Protein AF-W2ULW0-F1 (afdb_monomer_lite)

pLDDT: mean 84.77, std 11.98, range [34.44, 98.69]

Sequence (396 aa):
MSLPADTCATVLEEYIFEQICKGLEQIAINEKDSIYAYSLYCYDAFADPLRANLTLGYNTIEHYRSEMDAAYNDKEPETFFDFINTPHDDMEAKWNYAFWLQNDIVTIGTADDKKGKELITNWIKEQGFYYTEEESWKNFEACMEKARAVTKQFLKILVKVVQRLHQKFNLKVPILIHQLESFEGITEYNIEANGKSLVKEYLDTYGEYEQELYAHMLYSFLDIIDGIQESIVDSIYAYSLLIKHENNDPRRPTLTIGYNTNSNYLNQIKNTRNCQEAKWNHTYWLHDNIGEIGSVNDVRGRDLIEKWSRYEALFYTYEEYNQGSMECLEKGKKITDNFIKTVKNAIEGMLSIHQLNNPMIMYTDQNQVTLINDSLEAEGEQMVLEFREWVSKRNQ

Radius of gyration: 27.6 Å; chains: 1; bounding box: 70×46×85 Å

Secondary structure (DSSP, 8-state):
-PPPPPPHHHHHHHHHHHHHHHHHHHS-HHHHTTEEEEEEEEEEGGG-GGGEEEEEEEEEHHHHHHHHHHHTSS---SSHHHHHTS-SSHHHHHH-GGGS----SEEESSSS-HHHHHHHHHHHHHTT----HHHHHH-HHHHHHHHHHHHHHHHHHHHHHHHHHHHHH--SS-EEEE-SS--TTHHHHHHHHH-HHHHHHHHHHTTTHHHHHHHHHHHHHHHHHHTS-HHHHTTEEEEEEEEEEGGG-TT-EEEEEEEEEHHHHHHHGGGSSSHHHHHH-GGGS-----EEESSTT-HHHHHHHHHHHHHTT----HHHHHTT-HHHHHHHHHHHHHHHHHHHHHHHHHHHHS---S-EEEEETT--EEES-TT--HHHHHHHHHHHHHHHHH--

Structure (mmCIF, N/CA/C/O backbone):
data_AF-W2ULW0-F1
#
_entry.id   AF-W2ULW0-F1
#
loop_
_atom_site.group_PDB
_atom_site.id
_atom_site.type_symbol
_atom_site.label_atom_id
_atom_site.label_alt_id
_atom_site.label_comp_id
_atom_site.label_asym_id
_atom_site.label_entity_id
_atom_site.label_seq_id
_atom_site.pdbx_PDB_ins_code
_atom_site.Cartn_x
_atom_site.Cartn_y
_atom_site.Cartn_z
_atom_site.occupancy
_atom_site.B_iso_or_equiv
_atom_site.auth_seq_id
_atom_site.auth_comp_id
_atom_site.auth_asym_id
_atom_site.auth_atom_id
_atom_site.pdbx_PDB_model_num
ATOM 1 N N . MET A 1 1 ? 3.869 -9.730 45.153 1.00 40.22 1 MET A N 1
ATOM 2 C CA . MET A 1 1 ? 4.113 -9.023 43.881 1.00 40.22 1 MET A CA 1
ATOM 3 C C . MET A 1 1 ? 2.882 -8.181 43.616 1.00 40.22 1 MET A C 1
ATOM 5 O O . MET A 1 1 ? 1.827 -8.772 43.433 1.00 40.22 1 MET A O 1
ATOM 9 N N . SER A 1 2 ? 2.961 -6.851 43.727 1.00 34.44 2 SER A N 1
ATOM 10 C CA . SER A 1 2 ? 1.860 -6.015 43.241 1.00 34.44 2 SER A CA 1
ATOM 11 C C . SER A 1 2 ? 1.863 -6.098 41.719 1.00 34.44 2 SER A C 1
ATOM 13 O O . SER A 1 2 ? 2.935 -6.087 41.111 1.00 34.44 2 SER A O 1
ATOM 15 N N . LEU A 1 3 ? 0.685 -6.226 41.116 1.00 39.56 3 LEU A N 1
ATOM 16 C CA . LEU A 1 3 ? 0.536 -6.022 39.680 1.00 39.56 3 LEU A CA 1
ATOM 17 C C . LEU A 1 3 ? 1.076 -4.615 39.344 1.00 39.56 3 LEU A C 1
ATOM 19 O O . LEU A 1 3 ? 0.915 -3.708 40.172 1.00 39.56 3 LEU A O 1
ATOM 23 N N . PRO A 1 4 ? 1.787 -4.425 38.219 1.00 51.28 4 PRO A N 1
ATOM 24 C CA . PRO A 1 4 ? 2.151 -3.084 37.775 1.00 51.28 4 PRO A CA 1
ATOM 25 C C . PRO A 1 4 ? 0.873 -2.247 37.623 1.00 51.28 4 PRO A C 1
ATOM 27 O O . PRO A 1 4 ? -0.163 -2.778 37.234 1.00 51.28 4 PRO A O 1
ATOM 30 N N . ALA A 1 5 ? 0.933 -0.969 38.000 1.00 64.31 5 ALA A N 1
ATOM 31 C CA . ALA A 1 5 ? -0.205 -0.065 37.869 1.00 64.31 5 ALA A CA 1
ATOM 32 C C . ALA A 1 5 ? -0.626 0.050 36.395 1.00 64.31 5 ALA A C 1
ATOM 34 O O . ALA A 1 5 ? 0.242 0.134 35.523 1.00 64.31 5 ALA A O 1
ATOM 35 N N . ASP A 1 6 ? -1.935 0.058 36.132 1.00 76.19 6 ASP A N 1
ATOM 36 C CA . ASP A 1 6 ? -2.473 0.259 34.785 1.00 76.19 6 ASP A CA 1
ATOM 37 C C . ASP A 1 6 ? -2.013 1.623 34.238 1.00 76.19 6 ASP A C 1
ATOM 39 O O . ASP A 1 6 ? -2.114 2.640 34.928 1.00 76.19 6 ASP A O 1
ATOM 43 N N . THR A 1 7 ? -1.492 1.652 33.009 1.00 89.88 7 THR A N 1
ATOM 44 C CA . THR A 1 7 ? -1.130 2.898 32.313 1.00 89.88 7 THR A CA 1
ATOM 45 C C . THR A 1 7 ? -2.359 3.472 31.612 1.00 89.88 7 THR A C 1
ATOM 47 O O . THR A 1 7 ? -3.300 2.732 31.309 1.00 89.88 7 THR A O 1
ATOM 50 N N . CYS A 1 8 ? -2.379 4.768 31.272 1.00 93.06 8 CYS A N 1
ATOM 51 C CA . CYS A 1 8 ? -3.512 5.310 30.507 1.00 93.06 8 CYS A CA 1
ATOM 52 C C . CYS A 1 8 ? -3.723 4.565 29.176 1.00 93.06 8 CYS A C 1
ATOM 54 O O . CYS A 1 8 ? -4.859 4.426 28.729 1.00 93.06 8 CYS A O 1
ATOM 56 N N . ALA A 1 9 ? -2.652 4.037 28.568 1.00 93.38 9 ALA A N 1
ATOM 57 C CA . ALA A 1 9 ? -2.742 3.237 27.349 1.00 93.38 9 ALA A CA 1
ATOM 58 C C . ALA A 1 9 ? -3.489 1.909 27.562 1.00 93.38 9 ALA A C 1
ATOM 60 O O . ALA A 1 9 ? -4.336 1.564 26.743 1.00 93.38 9 ALA A O 1
ATOM 61 N N . THR A 1 10 ? -3.218 1.174 28.651 1.00 94.88 10 THR A N 1
ATOM 62 C CA . THR A 1 10 ? -3.914 -0.098 28.924 1.00 94.88 10 THR A CA 1
ATOM 63 C C . THR A 1 10 ? -5.372 0.130 29.306 1.00 94.88 10 THR A C 1
ATOM 65 O O . THR A 1 10 ? -6.236 -0.631 28.881 1.00 94.88 10 THR A O 1
ATOM 68 N N . VAL A 1 11 ? -5.672 1.207 30.041 1.00 97.31 11 VAL A N 1
ATOM 69 C CA . VAL A 1 11 ? -7.057 1.582 30.372 1.00 97.31 11 VAL A CA 1
ATOM 70 C C . VAL A 1 11 ? -7.842 1.980 29.118 1.00 97.31 11 VAL A C 1
ATOM 72 O O . VAL A 1 11 ? -9.002 1.595 28.973 1.00 97.31 11 VAL A O 1
ATOM 75 N N . LEU A 1 12 ? -7.223 2.734 28.203 1.00 97.75 12 LEU A N 1
ATOM 76 C CA . LEU A 1 12 ? -7.835 3.103 26.927 1.00 97.75 12 LEU A CA 1
ATOM 77 C C . LEU A 1 12 ? -8.066 1.874 26.036 1.00 97.75 12 LEU A C 1
ATOM 79 O O . LEU A 1 12 ? -9.167 1.711 25.515 1.00 97.75 12 LEU A O 1
ATOM 83 N N . GLU A 1 13 ? -7.066 0.999 25.899 1.00 98.12 13 GLU A N 1
ATOM 84 C CA . GLU A 1 13 ? -7.185 -0.263 25.157 1.00 98.12 13 GLU A CA 1
ATOM 85 C C . GLU A 1 13 ? -8.350 -1.113 25.686 1.00 98.12 13 GLU A C 1
ATOM 87 O O . GLU A 1 13 ? -9.187 -1.563 24.903 1.00 98.12 13 GLU A O 1
ATOM 92 N N . GLU A 1 14 ? -8.440 -1.290 27.010 1.00 98.31 14 GLU A N 1
ATOM 93 C CA . GLU A 1 14 ? -9.507 -2.072 27.639 1.00 98.31 14 GLU A CA 1
ATOM 94 C C . GLU A 1 14 ? -10.881 -1.451 27.396 1.00 98.31 14 GLU A C 1
ATOM 96 O O . GLU A 1 14 ? -11.829 -2.150 27.044 1.00 98.31 14 GLU A O 1
ATOM 101 N N . TYR A 1 15 ? -10.986 -0.125 27.520 1.00 98.50 15 TYR A N 1
ATOM 102 C CA . TYR A 1 15 ? -12.231 0.580 27.250 1.00 98.50 15 TYR A CA 1
ATOM 103 C C . TYR A 1 15 ? -12.705 0.368 25.809 1.00 98.50 15 TYR A C 1
ATOM 105 O O . TYR A 1 15 ? -13.864 0.008 25.599 1.00 98.50 15 TYR A O 1
ATOM 113 N N . ILE A 1 16 ? -11.815 0.550 24.828 1.00 98.56 16 ILE A N 1
ATOM 114 C CA . ILE A 1 16 ? -12.129 0.334 23.409 1.00 98.56 16 ILE A CA 1
ATOM 115 C C . ILE A 1 16 ? -12.575 -1.116 23.192 1.00 98.56 16 ILE A C 1
ATOM 117 O O . ILE A 1 16 ? -13.624 -1.362 22.594 1.00 98.56 16 ILE A O 1
ATOM 121 N N . PHE A 1 17 ? -11.813 -2.075 23.722 1.00 98.69 17 PHE A N 1
ATOM 122 C CA . PHE A 1 17 ? -12.115 -3.496 23.607 1.00 98.69 17 PHE A CA 1
ATOM 123 C C . PHE A 1 17 ? -13.498 -3.847 24.173 1.00 98.69 17 PHE A C 1
ATOM 125 O O . PHE A 1 17 ? -14.281 -4.522 23.503 1.00 98.69 17 PHE A O 1
ATOM 132 N N . GLU A 1 18 ? -13.836 -3.368 25.372 1.00 98.44 18 GLU A N 1
ATOM 133 C CA . GLU A 1 18 ? -15.133 -3.621 26.003 1.00 98.44 18 GLU A CA 1
ATOM 134 C C . GLU A 1 18 ? -16.305 -3.034 25.209 1.00 98.44 18 GLU A C 1
ATOM 136 O O . GLU A 1 18 ? -17.345 -3.686 25.084 1.00 98.44 18 GLU A O 1
ATOM 141 N N . GLN A 1 19 ? -16.169 -1.810 24.685 1.00 98.38 19 GLN A N 1
ATOM 142 C CA . GLN A 1 19 ? -17.229 -1.186 23.885 1.00 98.38 19 GLN A CA 1
ATOM 143 C C . GLN A 1 19 ? -17.455 -1.948 22.578 1.00 98.38 19 GLN A C 1
ATOM 145 O O . GLN A 1 19 ? -18.599 -2.249 22.238 1.00 98.38 19 GLN A O 1
ATOM 150 N N . ILE A 1 20 ? -16.379 -2.344 21.893 1.00 98.31 20 ILE A N 1
ATOM 151 C CA . ILE A 1 20 ? -16.485 -3.135 20.663 1.00 98.31 20 ILE A CA 1
ATOM 152 C C . ILE A 1 20 ? -17.092 -4.513 20.949 1.00 98.31 20 ILE A C 1
ATOM 154 O O . ILE A 1 20 ? -17.974 -4.946 20.212 1.00 98.31 20 ILE A O 1
ATOM 158 N N . CYS A 1 21 ? -16.711 -5.179 22.045 1.00 98.31 21 CYS A N 1
ATOM 159 C CA . CYS A 1 21 ? -17.334 -6.447 22.440 1.00 98.31 21 CYS A CA 1
ATOM 160 C C . CYS A 1 21 ? -18.854 -6.313 22.593 1.00 98.31 21 CYS A C 1
ATOM 162 O O . CYS A 1 21 ? -19.590 -7.138 22.056 1.00 98.31 21 CYS A O 1
ATOM 164 N N . LYS A 1 22 ? -19.323 -5.257 23.273 1.00 97.38 22 LYS A N 1
ATOM 165 C CA . LYS A 1 22 ? -20.761 -4.991 23.439 1.00 97.38 22 LYS A CA 1
ATOM 166 C C . LYS A 1 22 ? -21.455 -4.770 22.097 1.00 97.38 22 LYS A C 1
ATOM 168 O O . LYS A 1 22 ? -22.545 -5.296 21.905 1.00 97.38 22 LYS A O 1
ATOM 173 N N . GLY A 1 23 ? -20.828 -4.031 21.179 1.00 96.19 23 GLY A N 1
ATOM 174 C CA . GLY A 1 23 ? -21.353 -3.822 19.827 1.00 96.19 23 GLY A CA 1
ATOM 175 C C . GLY A 1 23 ? -21.486 -5.131 19.047 1.00 96.19 23 GLY A C 1
ATOM 176 O O . GLY A 1 23 ? -22.562 -5.457 18.555 1.00 96.19 23 GLY A O 1
ATOM 177 N N . LEU A 1 24 ? -20.425 -5.942 19.007 1.00 96.00 24 LEU A N 1
ATOM 178 C CA . LEU A 1 24 ? -20.423 -7.233 18.305 1.00 96.00 24 LEU A CA 1
ATOM 179 C C . LEU A 1 24 ? -21.441 -8.233 18.881 1.00 96.00 24 LEU A C 1
ATOM 181 O O . LEU A 1 24 ? -22.025 -9.039 18.149 1.00 96.00 24 LEU A O 1
ATOM 185 N N . GLU A 1 25 ? -21.668 -8.206 20.193 1.00 95.25 25 GLU A N 1
ATOM 186 C CA . GLU A 1 25 ? -22.666 -9.047 20.861 1.00 95.25 25 GLU A CA 1
ATOM 187 C C . GLU A 1 25 ? -24.108 -8.658 20.490 1.00 95.25 25 GLU A C 1
ATOM 189 O O . GLU A 1 25 ? -24.977 -9.529 20.499 1.00 95.25 25 GLU A O 1
ATOM 194 N N . GLN A 1 26 ? -24.353 -7.402 20.097 1.00 94.00 26 GLN A N 1
ATOM 195 C CA . GLN A 1 26 ? -25.678 -6.893 19.718 1.00 94.00 26 GLN A CA 1
ATOM 196 C C . GLN A 1 26 ? -26.070 -7.169 18.262 1.00 94.00 26 GLN A C 1
ATOM 198 O O . GLN A 1 26 ? -27.260 -7.139 17.953 1.00 94.00 26 GLN A O 1
ATOM 203 N N . ILE A 1 27 ? -25.110 -7.463 17.380 1.00 92.88 27 ILE A N 1
ATOM 204 C CA . ILE A 1 27 ? -25.401 -7.784 15.974 1.00 92.88 27 ILE A CA 1
ATOM 205 C C . ILE A 1 27 ? -26.263 -9.053 15.905 1.00 92.88 27 ILE A C 1
ATOM 207 O O . ILE A 1 27 ? -25.939 -10.073 16.535 1.00 92.88 27 ILE A O 1
ATOM 211 N N . ALA A 1 28 ? -27.346 -9.000 15.126 1.00 85.88 28 ALA A N 1
ATOM 212 C CA . ALA A 1 28 ? -28.279 -10.109 15.000 1.00 85.88 28 ALA A CA 1
ATOM 213 C C . ALA A 1 28 ? -27.606 -11.332 14.351 1.00 85.88 28 ALA A C 1
ATOM 215 O O . ALA A 1 28 ? -26.749 -11.211 13.478 1.00 85.88 28 ALA A O 1
ATOM 216 N N . ILE A 1 29 ? -27.984 -12.542 14.782 1.00 81.75 29 ILE A N 1
ATOM 217 C CA . ILE A 1 29 ? -27.336 -13.790 14.329 1.00 81.75 29 ILE A CA 1
ATOM 218 C C . ILE A 1 29 ? -27.426 -13.949 12.805 1.00 81.75 29 ILE A C 1
ATOM 220 O O . ILE A 1 29 ? -26.446 -14.324 12.177 1.00 81.75 29 ILE A O 1
ATOM 224 N N . ASN A 1 30 ? -28.576 -13.621 12.214 1.00 82.12 30 ASN A N 1
ATOM 225 C CA . ASN A 1 30 ? -28.787 -13.687 10.768 1.00 82.12 30 ASN A CA 1
ATOM 226 C C . ASN A 1 30 ? -27.918 -12.688 9.990 1.00 82.12 30 ASN A C 1
ATOM 228 O O . ASN A 1 30 ? -27.529 -12.986 8.869 1.00 82.12 30 ASN A O 1
ATOM 232 N N . GLU A 1 31 ? -27.603 -11.527 10.569 1.00 83.94 31 GLU A N 1
ATOM 233 C CA . GLU A 1 31 ? -26.682 -10.570 9.950 1.00 83.94 31 GLU A CA 1
ATOM 234 C C . GLU A 1 31 ? -25.244 -11.087 10.029 1.00 83.94 31 GLU A C 1
ATOM 236 O O . GLU A 1 31 ? -24.520 -11.010 9.042 1.00 83.94 31 GLU A O 1
ATOM 241 N N . LYS A 1 32 ? -24.839 -11.696 11.156 1.00 85.38 32 LYS A N 1
ATOM 242 C CA . LYS A 1 32 ? -23.470 -12.210 11.357 1.00 85.38 32 LYS A CA 1
ATOM 243 C C . LYS A 1 32 ? -23.009 -13.173 10.269 1.00 85.38 32 LYS A C 1
ATOM 245 O O . LYS A 1 32 ? -21.854 -13.092 9.865 1.00 85.38 32 LYS A O 1
ATOM 250 N N . ASP A 1 33 ? -23.896 -14.041 9.789 1.00 89.19 33 ASP A N 1
ATOM 251 C CA . ASP A 1 33 ? -23.569 -15.026 8.749 1.00 89.19 33 ASP A CA 1
ATOM 252 C C . ASP A 1 33 ? -23.248 -14.378 7.392 1.00 89.19 33 ASP A C 1
ATOM 254 O O . ASP A 1 33 ? -22.574 -14.982 6.558 1.00 89.19 33 ASP A O 1
ATOM 258 N N . SER A 1 34 ? -23.710 -13.145 7.179 1.00 93.25 34 SER A N 1
ATOM 259 C CA . SER A 1 34 ? -23.505 -12.393 5.942 1.00 93.25 34 SER A CA 1
ATOM 260 C C . SER A 1 34 ? -22.331 -11.415 5.977 1.00 93.25 34 SER A C 1
ATOM 262 O O . SER A 1 34 ? -21.951 -10.872 4.935 1.00 93.25 34 SER A O 1
ATOM 264 N N . ILE A 1 35 ? -21.751 -11.176 7.158 1.00 96.62 35 ILE A N 1
ATOM 265 C CA . ILE A 1 35 ? -20.660 -10.216 7.330 1.00 96.62 35 ILE A CA 1
ATOM 266 C C . ILE A 1 35 ? -19.395 -10.752 6.664 1.00 96.62 35 ILE A C 1
ATOM 268 O O . ILE A 1 35 ? -18.927 -11.835 7.009 1.00 96.62 35 ILE A O 1
ATOM 272 N N . TYR A 1 36 ? -18.800 -9.964 5.766 1.00 95.75 36 TYR A N 1
ATOM 273 C CA . TYR A 1 36 ? -17.490 -10.277 5.176 1.00 95.75 36 TYR A CA 1
ATOM 274 C C . TYR A 1 36 ? -16.353 -9.419 5.740 1.00 95.75 36 TYR A C 1
ATOM 276 O O . TYR A 1 36 ? -15.192 -9.795 5.594 1.00 95.75 36 TYR A O 1
ATOM 284 N N . ALA A 1 37 ? -16.661 -8.291 6.386 1.00 96.88 37 ALA A N 1
ATOM 285 C CA . ALA A 1 37 ? -15.672 -7.428 7.022 1.00 96.88 37 ALA A CA 1
ATOM 286 C C . ALA A 1 37 ? -16.297 -6.592 8.142 1.00 96.88 37 ALA A C 1
ATOM 288 O O . ALA A 1 37 ? -17.425 -6.110 8.022 1.00 96.88 37 ALA A O 1
ATOM 289 N N . TYR A 1 38 ? -15.533 -6.370 9.209 1.00 97.88 38 TYR A N 1
ATOM 290 C CA . TYR A 1 38 ? -15.809 -5.317 10.181 1.00 97.88 38 TYR A CA 1
ATOM 291 C C . TYR A 1 38 ? -14.988 -4.077 9.838 1.00 97.88 38 TYR A C 1
ATOM 293 O O . TYR A 1 38 ? -13.821 -4.178 9.464 1.00 97.88 38 TYR A O 1
ATOM 301 N N . SER A 1 39 ? -15.604 -2.912 9.990 1.00 96.56 39 SER A N 1
ATOM 302 C CA . SER A 1 39 ? -15.011 -1.604 9.733 1.00 96.56 39 SER A CA 1
ATOM 303 C C . SER A 1 39 ? -14.619 -0.976 11.063 1.00 96.56 39 SER A C 1
ATOM 305 O O . SER A 1 39 ? -15.477 -0.787 11.922 1.00 96.56 39 SER A O 1
ATOM 307 N N . LEU A 1 40 ? -13.339 -0.672 11.252 1.00 96.75 40 LEU A N 1
ATOM 308 C CA . LEU A 1 40 ? -12.839 0.095 12.384 1.00 96.75 40 LEU A CA 1
ATOM 309 C C . LEU A 1 40 ? -12.286 1.426 11.862 1.00 96.75 40 LEU A C 1
ATOM 311 O O . LEU A 1 40 ? -11.086 1.573 11.616 1.00 96.75 40 LEU A O 1
ATOM 315 N N . TYR A 1 41 ? -13.199 2.371 11.646 1.00 94.25 41 TYR A N 1
ATOM 316 C CA . TYR A 1 41 ? -12.909 3.664 11.037 1.00 94.25 41 TYR A CA 1
ATOM 317 C C . TYR A 1 41 ? -12.367 4.640 12.082 1.00 94.25 41 TYR A C 1
ATOM 319 O O . TYR A 1 41 ? -13.042 4.966 13.061 1.00 94.25 41 TYR A O 1
ATOM 327 N N . CYS A 1 42 ? -11.137 5.101 11.883 1.00 91.94 42 CYS A N 1
ATOM 328 C CA . CYS A 1 42 ? -10.470 6.076 12.734 1.00 91.94 42 CYS A CA 1
ATOM 329 C C . CYS A 1 42 ? -10.431 7.432 12.026 1.00 91.94 42 CYS A C 1
ATOM 331 O O . CYS A 1 42 ? -10.053 7.523 10.862 1.00 91.94 42 CYS A O 1
ATOM 333 N N . TYR A 1 43 ? -10.781 8.502 12.732 1.00 88.75 43 TYR A N 1
ATOM 334 C CA . TYR A 1 43 ? -10.741 9.851 12.172 1.00 88.75 43 TYR A CA 1
ATOM 335 C C . TYR A 1 43 ? -10.531 10.893 13.261 1.00 88.75 43 TYR A C 1
ATOM 337 O O . TYR A 1 43 ? -10.916 10.696 14.411 1.00 88.75 43 TYR A O 1
ATOM 345 N N . ASP A 1 44 ? -9.971 12.033 12.883 1.00 86.38 44 ASP A N 1
ATOM 346 C CA . ASP A 1 44 ? -9.678 13.113 13.815 1.00 86.38 44 ASP A CA 1
ATOM 347 C C . ASP A 1 44 ? -10.766 14.186 13.753 1.00 86.38 44 ASP A C 1
ATOM 349 O O . ASP A 1 44 ? -11.057 14.760 12.698 1.00 86.38 44 ASP A O 1
ATOM 353 N N . ALA A 1 45 ? -11.392 14.489 14.893 1.00 82.31 45 ALA A N 1
ATOM 354 C CA . ALA A 1 45 ? -12.397 15.544 14.939 1.00 82.31 45 ALA A CA 1
ATOM 355 C C . ALA A 1 45 ? -11.751 16.894 14.602 1.00 82.31 45 ALA A C 1
ATOM 357 O O . ALA A 1 45 ? -10.855 17.345 15.314 1.00 82.31 45 ALA A O 1
ATOM 358 N N . PHE A 1 46 ? -12.261 17.573 13.570 1.00 80.75 46 PHE A N 1
ATOM 359 C CA . PHE A 1 46 ? -11.708 18.840 13.069 1.00 80.75 46 PHE A CA 1
ATOM 360 C C . PHE A 1 46 ? -10.261 18.729 12.556 1.00 80.75 46 PHE A C 1
ATOM 362 O O . PHE A 1 46 ? -9.534 19.718 12.617 1.00 80.75 46 PHE A O 1
ATOM 369 N N . ALA A 1 47 ? -9.852 17.548 12.069 1.00 76.69 47 ALA A N 1
ATOM 370 C CA . ALA A 1 47 ? -8.480 17.272 11.630 1.00 76.69 47 ALA A CA 1
ATOM 371 C C . ALA A 1 47 ? -7.424 17.552 12.724 1.00 76.69 47 ALA A C 1
ATOM 373 O O . ALA A 1 47 ? -6.312 17.993 12.441 1.00 76.69 47 ALA A O 1
ATOM 374 N N . ASP A 1 48 ? -7.794 17.326 13.991 1.00 83.50 48 ASP A N 1
ATOM 375 C CA . ASP A 1 48 ? -6.926 17.467 15.162 1.00 83.50 48 ASP A CA 1
ATOM 376 C C . ASP A 1 48 ? -6.610 16.076 15.743 1.00 83.50 48 ASP A C 1
ATOM 378 O O . ASP A 1 48 ? -7.478 15.496 16.404 1.00 83.50 48 ASP A O 1
ATOM 382 N N . PRO A 1 49 ? -5.384 15.544 15.556 1.00 84.69 49 PRO A N 1
ATOM 383 C CA . PRO A 1 49 ? -4.978 14.234 16.079 1.00 84.69 49 PRO A CA 1
ATOM 384 C C . PRO A 1 49 ? -5.067 14.102 17.601 1.00 84.69 49 PRO A C 1
ATOM 386 O O . PRO A 1 49 ? -5.063 12.995 18.138 1.00 84.69 49 PRO A O 1
ATOM 389 N N . LEU A 1 50 ? -5.201 15.216 18.334 1.00 89.62 50 LEU A N 1
ATOM 390 C CA . LEU A 1 50 ? -5.478 15.179 19.770 1.00 89.62 50 LEU A CA 1
ATOM 391 C C . LEU A 1 50 ? -6.939 14.807 20.094 1.00 89.62 50 LEU A C 1
ATOM 393 O O . LEU A 1 50 ? -7.300 14.660 21.265 1.00 89.62 50 LEU A O 1
ATOM 397 N N . ARG A 1 51 ? -7.782 14.664 19.066 1.00 89.31 51 ARG A N 1
ATOM 398 C CA . ARG A 1 51 ? -9.219 14.366 19.126 1.00 89.31 51 ARG A CA 1
ATOM 399 C C . ARG A 1 51 ? -9.571 13.169 18.240 1.00 89.31 51 ARG A C 1
ATOM 401 O O . ARG A 1 51 ? -10.536 13.227 17.474 1.00 89.31 51 ARG A O 1
ATOM 408 N N . ALA A 1 52 ? -8.788 12.102 18.369 1.00 92.06 52 ALA A N 1
ATOM 409 C CA . ALA A 1 52 ? -9.046 10.839 17.694 1.00 92.06 52 ALA A CA 1
ATOM 410 C C . ALA A 1 52 ? -10.431 10.285 18.068 1.00 92.06 52 ALA A C 1
ATOM 412 O O . ALA A 1 52 ? -10.778 10.165 19.247 1.00 92.06 52 ALA A O 1
ATOM 413 N N . ASN A 1 53 ? -11.199 9.924 17.049 1.00 94.25 53 ASN A N 1
ATOM 414 C CA . ASN A 1 53 ? -12.471 9.228 17.139 1.00 94.25 53 ASN A CA 1
ATOM 415 C C . ASN A 1 53 ? -12.365 7.870 16.454 1.00 94.25 53 ASN A C 1
ATOM 417 O O . ASN A 1 53 ? -11.529 7.646 15.577 1.00 94.25 53 ASN A O 1
ATOM 421 N N . LEU A 1 54 ? -13.264 6.977 16.845 1.00 96.06 54 LEU A N 1
ATOM 422 C CA . LEU A 1 54 ? -13.333 5.628 16.319 1.00 96.06 54 LEU A CA 1
ATOM 423 C C . LEU A 1 54 ? -14.791 5.217 16.154 1.00 96.06 54 LEU A C 1
ATOM 425 O O . LEU A 1 54 ? -15.570 5.368 17.100 1.00 96.06 54 LEU A O 1
ATOM 429 N N . THR A 1 55 ? -15.148 4.652 15.005 1.00 96.31 55 THR A N 1
ATOM 430 C CA . THR A 1 55 ? -16.414 3.931 14.844 1.00 96.31 55 THR A CA 1
ATOM 431 C C . THR A 1 55 ? -16.185 2.473 14.487 1.00 96.31 55 THR A C 1
ATOM 433 O O . THR A 1 55 ? -15.226 2.116 13.802 1.00 96.31 55 THR A O 1
ATOM 436 N N . LEU A 1 56 ? -17.058 1.616 15.012 1.00 97.31 56 LEU A N 1
ATOM 437 C CA . LEU A 1 56 ? -17.187 0.231 14.589 1.00 97.31 56 LEU A CA 1
ATOM 438 C C . LEU A 1 56 ? -18.403 0.127 13.680 1.00 97.31 56 LEU A C 1
ATOM 440 O O . LEU A 1 56 ? -19.502 0.490 14.093 1.00 97.31 56 LEU A O 1
ATOM 444 N N . GLY A 1 57 ? -18.215 -0.462 12.512 1.00 96.56 57 GLY A N 1
ATOM 445 C CA . GLY A 1 57 ? -19.281 -0.904 11.630 1.00 96.56 57 GLY A CA 1
ATOM 446 C C . GLY A 1 57 ? -19.016 -2.305 11.094 1.00 96.56 57 GLY A C 1
ATOM 447 O O . GLY A 1 57 ? -18.058 -2.981 11.482 1.00 96.56 57 GLY A O 1
ATOM 448 N N . TYR A 1 58 ? -19.864 -2.751 10.180 1.00 96.75 58 TYR A N 1
ATOM 449 C CA . TYR A 1 58 ? -19.682 -4.011 9.463 1.00 96.75 58 TYR A CA 1
ATOM 450 C C . TYR A 1 58 ? -20.323 -3.950 8.086 1.00 96.75 58 TYR A C 1
ATOM 452 O O . TYR A 1 58 ? -21.297 -3.227 7.897 1.00 96.75 58 TYR A O 1
ATOM 460 N N . ASN A 1 59 ? -19.819 -4.771 7.168 1.00 96.12 59 ASN A N 1
ATOM 461 C CA . ASN A 1 59 ? -20.336 -4.903 5.813 1.00 96.12 59 ASN A CA 1
ATOM 462 C C . ASN A 1 59 ? -20.784 -6.322 5.520 1.00 96.12 59 ASN A C 1
ATOM 464 O O . ASN A 1 59 ? -20.177 -7.286 5.997 1.00 96.12 59 ASN A O 1
ATOM 468 N N . THR A 1 60 ? -21.829 -6.434 4.705 1.00 95.62 60 THR A N 1
ATOM 469 C CA . THR A 1 60 ? -22.452 -7.706 4.346 1.00 95.62 60 THR A CA 1
ATOM 470 C C . THR A 1 60 ? -22.368 -7.971 2.851 1.00 95.62 60 THR A C 1
ATOM 472 O O . THR A 1 60 ? -22.299 -7.045 2.040 1.00 95.62 60 THR A O 1
ATOM 475 N N . ILE A 1 61 ? -22.374 -9.251 2.473 1.00 93.50 61 ILE A N 1
ATOM 476 C CA . ILE A 1 61 ? -22.356 -9.645 1.059 1.00 93.50 61 ILE A CA 1
ATOM 477 C C . ILE A 1 61 ? -23.592 -9.109 0.325 1.00 93.50 61 ILE A C 1
ATOM 479 O O . ILE A 1 61 ? -23.488 -8.737 -0.841 1.00 93.50 61 ILE A O 1
ATOM 483 N N . GLU A 1 62 ? -24.750 -9.041 0.983 1.00 92.56 62 GLU A N 1
ATOM 484 C CA . GLU A 1 62 ? -25.970 -8.495 0.387 1.00 92.56 62 GLU A CA 1
ATOM 485 C C . GLU A 1 62 ? -25.846 -7.001 0.100 1.00 92.56 62 GLU A C 1
ATOM 487 O O . GLU A 1 62 ? -26.319 -6.566 -0.947 1.00 92.56 62 GLU A O 1
ATOM 492 N N . HIS A 1 63 ? -25.208 -6.223 0.983 1.00 93.00 63 HIS A N 1
ATOM 493 C CA . HIS A 1 63 ? -25.029 -4.794 0.739 1.00 93.00 63 HIS A CA 1
ATOM 494 C C . HIS A 1 63 ? -24.123 -4.549 -0.463 1.00 93.00 63 HIS A C 1
ATOM 496 O O . HIS A 1 63 ? -24.542 -3.873 -1.395 1.00 93.00 63 HIS A O 1
ATOM 502 N N . TYR A 1 64 ? -22.948 -5.182 -0.499 1.00 90.69 64 TYR A N 1
ATOM 503 C CA . TYR A 1 64 ? -22.033 -5.063 -1.638 1.00 90.69 64 TYR A CA 1
ATOM 504 C C . TYR A 1 64 ? -22.719 -5.447 -2.967 1.00 90.69 64 TYR A C 1
ATOM 506 O O . TYR A 1 64 ? -22.599 -4.732 -3.959 1.00 90.69 64 TYR A O 1
ATOM 514 N N . ARG A 1 65 ? -23.503 -6.535 -2.989 1.00 90.31 65 ARG A N 1
ATOM 515 C CA . ARG A 1 65 ? -24.269 -6.922 -4.187 1.00 90.31 65 ARG A CA 1
ATOM 516 C C . ARG A 1 65 ? -25.323 -5.891 -4.573 1.00 90.31 65 ARG A C 1
ATOM 518 O O .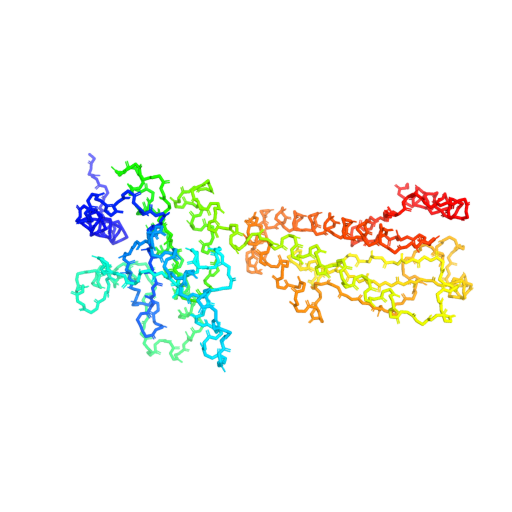 ARG A 1 65 ? -25.518 -5.658 -5.755 1.00 90.31 65 ARG A O 1
ATOM 525 N N . SER A 1 66 ? -25.984 -5.275 -3.596 1.00 89.31 66 SER A N 1
ATOM 526 C CA . SER A 1 66 ? -26.949 -4.207 -3.855 1.00 89.31 66 SER A CA 1
ATOM 527 C C . SER A 1 66 ? -26.289 -2.970 -4.469 1.00 89.31 66 SER A C 1
ATOM 529 O O . SER A 1 66 ? -26.893 -2.359 -5.347 1.00 89.31 66 SER A O 1
ATOM 531 N N . GLU A 1 67 ? -25.080 -2.604 -4.032 1.00 87.25 67 GLU A N 1
ATOM 532 C CA . GLU A 1 67 ? -24.313 -1.497 -4.627 1.00 87.25 67 GLU A CA 1
ATOM 533 C C . GLU A 1 67 ? -23.934 -1.809 -6.083 1.00 87.25 67 GLU A C 1
ATOM 535 O O . GLU A 1 67 ? -24.110 -0.972 -6.968 1.00 87.25 67 GLU A O 1
ATOM 540 N N . MET A 1 68 ? -23.522 -3.050 -6.366 1.00 83.69 68 MET A N 1
ATOM 541 C CA . MET A 1 68 ? -23.269 -3.507 -7.738 1.00 83.69 68 MET A CA 1
ATOM 542 C C . MET A 1 68 ? -24.537 -3.526 -8.598 1.00 83.69 68 MET A C 1
ATOM 544 O O . MET A 1 68 ? -24.539 -3.004 -9.709 1.00 83.69 68 MET A O 1
ATOM 548 N N . ASP A 1 69 ? -25.647 -4.071 -8.102 1.00 84.94 69 ASP A N 1
ATOM 549 C CA . ASP A 1 69 ? -26.910 -4.087 -8.848 1.00 84.94 69 ASP A CA 1
ATOM 550 C C . ASP A 1 69 ? -27.385 -2.656 -9.161 1.00 84.94 69 ASP A C 1
ATOM 552 O O . ASP A 1 69 ? -27.914 -2.394 -10.243 1.00 84.94 69 ASP A O 1
ATOM 556 N N . ALA A 1 70 ? -27.177 -1.707 -8.241 1.00 79.50 70 ALA A N 1
ATOM 557 C CA . ALA A 1 70 ? -27.475 -0.297 -8.467 1.00 79.50 70 ALA A CA 1
ATOM 558 C C . ALA A 1 70 ? -26.592 0.315 -9.569 1.00 79.50 70 ALA A C 1
ATOM 560 O O . ALA A 1 70 ? -27.122 1.034 -10.420 1.00 79.50 70 ALA A O 1
ATOM 561 N N . ALA A 1 71 ? -25.297 -0.014 -9.592 1.00 72.62 71 ALA A N 1
ATOM 562 C CA . ALA A 1 71 ? -24.344 0.449 -10.600 1.00 72.62 71 ALA A CA 1
ATOM 563 C C . ALA A 1 71 ? -24.657 -0.069 -12.017 1.00 72.62 71 ALA A C 1
ATOM 565 O O . ALA A 1 71 ? -24.522 0.667 -12.992 1.00 72.62 71 ALA A O 1
ATOM 566 N N . TYR A 1 72 ? -25.124 -1.317 -12.142 1.00 64.62 72 TYR A N 1
ATOM 567 C CA . TYR A 1 72 ? -25.318 -2.002 -13.430 1.00 64.62 72 TYR A CA 1
ATOM 568 C C . TYR A 1 72 ? -26.753 -1.946 -13.987 1.00 64.62 72 TYR A C 1
ATOM 570 O O . TYR A 1 72 ? -27.045 -2.592 -14.993 1.00 64.62 72 TYR A O 1
ATOM 578 N N . ASN A 1 73 ? -27.658 -1.152 -13.403 1.00 62.97 73 ASN A N 1
ATOM 579 C CA . ASN A 1 73 ? -29.043 -0.981 -13.880 1.00 62.97 73 ASN A CA 1
ATOM 580 C C . ASN A 1 73 ? -29.178 -0.133 -15.180 1.00 62.97 73 ASN A C 1
ATOM 582 O O . ASN A 1 73 ? -30.098 0.678 -15.317 1.00 62.97 73 ASN A O 1
ATOM 586 N N . ASP A 1 74 ? -28.291 -0.350 -16.161 1.00 52.53 74 ASP A N 1
ATOM 587 C CA . ASP A 1 74 ? -28.350 0.145 -17.552 1.00 52.53 74 ASP A CA 1
ATOM 588 C C . ASP A 1 74 ? -28.420 1.677 -17.737 1.00 52.53 74 ASP A C 1
ATOM 590 O O . ASP A 1 74 ? -28.883 2.177 -18.769 1.00 52.53 74 ASP A O 1
ATOM 594 N N . LYS A 1 75 ? -27.933 2.462 -16.772 1.00 56.53 75 LYS A N 1
ATOM 595 C CA . LYS A 1 75 ? -27.721 3.902 -16.963 1.00 56.53 75 LYS A CA 1
ATOM 596 C C . LYS A 1 75 ? -26.242 4.227 -16.863 1.00 56.53 75 LYS A C 1
ATOM 598 O O . LYS A 1 75 ? -25.678 4.207 -15.778 1.00 56.53 75 LYS A O 1
ATOM 603 N N . GLU A 1 76 ? -25.643 4.560 -18.004 1.00 59.06 76 GLU A N 1
ATOM 604 C CA . GLU A 1 76 ? -24.356 5.255 -18.036 1.00 59.06 76 GLU A CA 1
ATOM 605 C C . GLU A 1 76 ? -24.427 6.480 -17.104 1.00 59.06 76 GLU A C 1
ATOM 607 O O . GLU A 1 76 ? -25.436 7.197 -17.142 1.00 59.06 76 GLU A O 1
ATOM 612 N N . PRO A 1 77 ? -23.404 6.729 -16.267 1.00 62.84 77 PRO A N 1
ATOM 613 C CA . PRO A 1 77 ? -23.396 7.877 -15.371 1.00 62.84 77 PRO A CA 1
ATOM 614 C C . PRO A 1 77 ? -23.561 9.170 -16.181 1.00 62.84 77 PRO A C 1
ATOM 616 O O . PRO A 1 77 ? -22.729 9.517 -17.018 1.00 62.84 77 PRO A O 1
ATOM 619 N N . GLU A 1 78 ? -24.662 9.890 -15.951 1.00 65.62 78 GLU A N 1
ATOM 620 C CA . GLU A 1 78 ? -25.007 11.095 -16.719 1.00 65.62 78 GLU A CA 1
ATOM 621 C C . GLU A 1 78 ? -24.123 12.294 -16.329 1.00 65.62 78 GLU A C 1
ATOM 623 O O . GLU A 1 78 ? -23.978 13.252 -17.096 1.00 65.62 78 GLU A O 1
ATOM 628 N N . THR A 1 79 ? -23.513 12.250 -15.139 1.00 66.31 79 THR A N 1
ATOM 629 C CA . THR A 1 79 ? -22.635 13.298 -14.620 1.00 66.31 79 THR A CA 1
ATOM 630 C C . THR A 1 79 ? -21.331 12.745 -14.046 1.00 66.31 79 THR A C 1
ATOM 632 O O . THR A 1 79 ? -21.236 11.598 -13.618 1.00 66.31 79 THR A O 1
ATOM 635 N N . PHE A 1 80 ? -20.316 13.610 -13.951 1.00 48.47 80 PHE A N 1
ATOM 636 C CA . PHE A 1 80 ? -19.077 13.301 -13.227 1.00 48.47 80 PHE A CA 1
ATOM 637 C C . PHE A 1 80 ? -19.331 12.945 -11.751 1.00 48.47 80 PHE A C 1
ATOM 639 O O . PHE A 1 80 ? -18.583 12.167 -11.170 1.00 48.47 80 PHE A O 1
ATOM 646 N N . PHE A 1 81 ? -20.387 13.499 -11.144 1.00 55.25 81 PHE A N 1
ATOM 647 C CA . PHE A 1 81 ? -20.765 13.173 -9.771 1.00 55.25 81 PHE A CA 1
ATOM 648 C C . PHE A 1 81 ? -21.345 11.758 -9.661 1.00 55.25 81 PHE A C 1
ATOM 650 O O . PHE A 1 81 ? -21.061 11.068 -8.690 1.00 55.25 81 PHE A O 1
ATOM 657 N N . ASP A 1 82 ? -22.098 11.305 -10.663 1.00 61.25 82 ASP A N 1
ATOM 658 C CA . ASP A 1 82 ? -22.590 9.924 -10.717 1.00 61.25 82 ASP A CA 1
ATOM 659 C C . ASP A 1 82 ? -21.428 8.952 -10.949 1.00 61.25 82 ASP A C 1
ATOM 661 O O . ASP A 1 82 ? -21.352 7.918 -10.295 1.00 61.25 82 ASP A O 1
ATOM 665 N N . PHE A 1 83 ? -20.472 9.330 -11.803 1.00 61.09 83 PHE A N 1
ATOM 666 C CA . PHE A 1 83 ? -19.275 8.538 -12.087 1.00 61.09 83 PHE A CA 1
ATOM 667 C C . PHE A 1 83 ? -18.446 8.244 -10.825 1.00 61.09 83 PHE A C 1
ATOM 669 O O . PHE A 1 83 ? -18.115 7.096 -10.565 1.00 61.09 83 PHE A O 1
ATOM 676 N N . ILE A 1 84 ? -18.149 9.251 -9.994 1.00 57.81 84 ILE A N 1
ATOM 677 C CA . ILE A 1 84 ? -17.329 9.050 -8.780 1.00 57.81 84 ILE A CA 1
ATOM 678 C C . ILE A 1 84 ? -18.070 8.360 -7.623 1.00 57.81 84 ILE A C 1
ATOM 680 O O . ILE A 1 84 ? -17.428 7.949 -6.662 1.00 57.81 84 ILE A O 1
ATOM 684 N N . ASN A 1 85 ? -19.403 8.275 -7.681 1.00 66.31 85 ASN A N 1
ATOM 685 C CA . ASN A 1 85 ? -20.236 7.636 -6.655 1.00 66.31 85 ASN A CA 1
ATOM 686 C C . ASN A 1 85 ? -20.805 6.288 -7.124 1.00 66.31 85 ASN A C 1
ATOM 688 O O . ASN A 1 85 ? -21.744 5.779 -6.516 1.00 66.31 85 ASN A O 1
ATOM 692 N N . THR A 1 86 ? -20.253 5.721 -8.196 1.00 67.94 86 THR A N 1
ATOM 693 C CA . THR A 1 86 ? -20.630 4.406 -8.715 1.00 67.94 86 THR A CA 1
ATOM 694 C C . THR A 1 86 ? -19.400 3.503 -8.665 1.00 67.94 86 THR A C 1
ATOM 696 O O . THR A 1 86 ? -18.353 3.915 -9.166 1.00 67.94 86 THR A O 1
ATOM 699 N N . PRO A 1 87 ? -19.476 2.301 -8.070 1.00 70.44 87 PRO A N 1
ATOM 700 C CA . PRO A 1 87 ? -18.363 1.367 -8.134 1.00 70.44 87 PRO A CA 1
ATOM 701 C C . PRO A 1 87 ? -18.187 0.848 -9.565 1.00 70.44 87 PRO A C 1
ATOM 703 O O . PRO A 1 87 ? -19.161 0.524 -10.248 1.00 70.44 87 PRO A O 1
ATOM 706 N N . HIS A 1 88 ? -16.942 0.747 -10.017 1.00 67.00 88 HIS A N 1
ATOM 707 C CA . HIS A 1 88 ? -16.614 0.340 -11.384 1.00 67.00 88 HIS A CA 1
ATOM 708 C C . HIS A 1 88 ? -16.514 -1.184 -11.519 1.00 67.00 88 HIS A C 1
ATOM 710 O O . HIS A 1 88 ? -16.777 -1.735 -12.590 1.00 67.00 88 HIS A O 1
ATOM 716 N N . ASP A 1 89 ? -16.181 -1.876 -10.430 1.00 68.56 89 ASP A N 1
ATOM 717 C CA . ASP A 1 89 ? -16.058 -3.328 -10.385 1.00 68.56 89 ASP A CA 1
ATOM 718 C C . ASP A 1 89 ? -16.422 -3.920 -9.011 1.00 68.56 89 ASP A C 1
ATOM 720 O O . ASP A 1 89 ? -16.660 -3.211 -8.028 1.00 68.56 89 ASP A O 1
ATOM 724 N N . ASP A 1 90 ? -16.465 -5.255 -8.959 1.00 78.62 90 ASP A N 1
ATOM 725 C CA . ASP A 1 90 ? -16.800 -6.020 -7.759 1.00 78.62 90 ASP A CA 1
ATOM 726 C C . ASP A 1 90 ? -15.852 -5.754 -6.579 1.00 78.62 90 ASP A C 1
ATOM 728 O O . ASP A 1 90 ? -16.283 -5.777 -5.425 1.00 78.62 90 ASP A O 1
ATOM 732 N N . MET A 1 91 ? -14.559 -5.547 -6.839 1.00 80.00 91 MET A N 1
ATOM 733 C CA . MET A 1 91 ? -13.564 -5.333 -5.787 1.00 80.00 91 MET A CA 1
ATOM 734 C C . MET A 1 91 ? -13.681 -3.934 -5.207 1.00 80.00 91 MET A C 1
ATOM 736 O O . MET A 1 91 ? -13.671 -3.788 -3.985 1.00 80.00 91 MET A O 1
ATOM 740 N N . GLU A 1 92 ? -13.881 -2.926 -6.051 1.00 73.69 92 GLU A N 1
ATOM 741 C CA . GLU A 1 92 ? -14.149 -1.567 -5.611 1.00 73.69 92 GLU A CA 1
ATOM 742 C C . GLU A 1 92 ? -15.437 -1.511 -4.783 1.00 73.69 92 GLU A C 1
ATOM 744 O O . GLU A 1 92 ? -15.400 -1.044 -3.645 1.00 73.69 92 GLU A O 1
ATOM 749 N N . ALA A 1 93 ? -16.547 -2.066 -5.280 1.00 83.25 93 ALA A N 1
ATOM 750 C CA . ALA A 1 93 ? -17.803 -2.105 -4.527 1.00 83.25 93 ALA A CA 1
ATOM 751 C C . ALA A 1 93 ? -17.655 -2.817 -3.175 1.00 83.25 93 ALA A C 1
ATOM 753 O O . ALA A 1 93 ? -18.253 -2.417 -2.176 1.00 83.25 93 ALA A O 1
ATOM 754 N N . LYS A 1 94 ? -16.863 -3.894 -3.125 1.00 89.44 94 LYS A N 1
ATOM 755 C CA . LYS A 1 94 ? -16.696 -4.693 -1.910 1.00 89.44 94 LYS A CA 1
ATOM 756 C C . LYS A 1 94 ? -15.719 -4.073 -0.913 1.00 89.44 94 LYS A C 1
ATOM 758 O O . LYS A 1 94 ? -15.927 -4.203 0.293 1.00 89.44 94 LYS A O 1
ATOM 763 N N . TRP A 1 95 ? -14.647 -3.425 -1.347 1.00 87.81 95 TRP A N 1
ATOM 764 C CA . TRP A 1 95 ? -13.528 -3.077 -0.462 1.00 87.81 95 TRP A CA 1
ATOM 765 C C . TRP A 1 95 ? -13.236 -1.581 -0.351 1.00 87.81 95 TRP A C 1
ATOM 767 O O . TRP A 1 95 ? -12.504 -1.193 0.560 1.00 87.81 95 TRP A O 1
ATOM 777 N N . ASN A 1 96 ? -13.850 -0.735 -1.181 1.00 82.81 96 ASN A N 1
ATOM 778 C CA . ASN A 1 96 ? -13.770 0.713 -1.024 1.00 82.81 96 ASN A CA 1
ATOM 779 C C . ASN A 1 96 ? -14.787 1.197 0.024 1.00 82.81 96 ASN A C 1
ATOM 781 O O . ASN A 1 96 ? -15.994 0.988 -0.098 1.00 82.81 96 ASN A O 1
ATOM 785 N N . TYR A 1 97 ? -14.283 1.889 1.049 1.00 86.12 97 TYR A N 1
ATOM 786 C CA . TYR A 1 97 ? -15.081 2.416 2.157 1.00 86.12 97 TYR A CA 1
ATOM 787 C C . TYR A 1 97 ? -16.234 3.334 1.714 1.00 86.12 97 TYR A C 1
ATOM 789 O O . TYR A 1 97 ? -17.249 3.408 2.405 1.00 86.12 97 TYR A O 1
ATOM 797 N N . ALA A 1 98 ? -16.118 4.002 0.561 1.00 83.69 98 ALA A N 1
ATOM 798 C CA . ALA A 1 98 ? -17.182 4.851 0.024 1.00 83.69 98 ALA A CA 1
ATOM 799 C C . ALA A 1 98 ? -18.509 4.098 -0.201 1.00 83.69 98 ALA A C 1
ATOM 801 O O . ALA A 1 98 ? -19.570 4.710 -0.093 1.00 83.69 98 ALA A O 1
ATOM 802 N N . PHE A 1 99 ? -18.447 2.783 -0.443 1.00 86.62 99 PHE A N 1
ATOM 803 C CA . PHE A 1 99 ? -19.598 1.911 -0.718 1.00 86.62 99 PHE A CA 1
ATOM 804 C C . PHE A 1 99 ? -19.946 0.988 0.458 1.00 86.62 99 PHE A C 1
ATOM 806 O O . PHE A 1 99 ? -20.664 0.005 0.304 1.00 86.62 99 PHE A O 1
ATOM 813 N N . TRP A 1 100 ? -19.395 1.250 1.645 1.00 92.38 100 TRP A N 1
ATOM 814 C CA . TRP A 1 100 ? -19.658 0.449 2.839 1.00 92.38 100 TRP A CA 1
ATOM 815 C C . TRP A 1 100 ? -20.862 0.962 3.633 1.00 92.38 100 TRP A C 1
ATOM 817 O O . TRP A 1 100 ? -21.170 2.155 3.660 1.00 92.38 100 TRP A O 1
ATOM 827 N N . LEU A 1 101 ? -21.478 0.059 4.399 1.00 91.75 101 LEU A N 1
ATOM 828 C CA . LEU A 1 101 ? -22.463 0.396 5.418 1.00 91.75 101 LEU A CA 1
ATOM 829 C C . LEU A 1 101 ? -21.812 1.285 6.486 1.00 91.75 101 LEU A C 1
ATOM 831 O O . LEU A 1 101 ? -21.023 0.828 7.316 1.00 91.75 101 LEU A O 1
ATOM 835 N N . GLN A 1 102 ? -22.217 2.551 6.531 1.00 89.94 102 GLN A N 1
ATOM 836 C CA . GLN A 1 102 ? -21.847 3.503 7.586 1.00 89.94 102 GLN A CA 1
ATOM 837 C C . GLN A 1 102 ? -22.792 3.359 8.790 1.00 89.94 102 GLN A C 1
ATOM 839 O O . GLN A 1 102 ? -23.470 4.296 9.205 1.00 89.94 102 GLN A O 1
ATOM 844 N N . ASN A 1 103 ? -22.921 2.129 9.294 1.00 93.75 103 ASN A N 1
ATOM 845 C CA . ASN A 1 103 ? -23.894 1.776 10.331 1.00 93.75 103 ASN A CA 1
ATOM 846 C C . ASN A 1 103 ? -23.441 2.106 11.764 1.00 93.75 103 ASN A C 1
ATOM 848 O O . ASN A 1 103 ? -24.272 2.023 12.666 1.00 93.75 103 ASN A O 1
ATOM 852 N N . ASP A 1 104 ? -22.168 2.477 11.960 1.00 93.12 104 ASP A N 1
ATOM 853 C CA . ASP A 1 104 ? -21.584 3.052 13.184 1.00 93.12 104 ASP A CA 1
ATOM 854 C C . ASP A 1 104 ? -22.166 2.491 14.497 1.00 93.12 104 ASP A C 1
ATOM 856 O O . ASP A 1 104 ? -22.594 3.217 15.397 1.00 93.12 104 ASP A O 1
ATOM 860 N N . ILE A 1 105 ? -22.180 1.162 14.622 1.00 95.69 105 ILE A N 1
ATOM 861 C CA . ILE A 1 105 ? -22.799 0.450 15.748 1.00 95.69 105 ILE A CA 1
ATOM 862 C C . ILE A 1 105 ? -22.119 0.719 17.099 1.00 95.69 105 ILE A C 1
ATOM 864 O O . ILE A 1 105 ? -22.706 0.463 18.151 1.00 95.69 105 ILE A O 1
ATOM 868 N N . VAL A 1 106 ? -20.883 1.223 17.089 1.00 97.06 106 VAL A N 1
ATOM 869 C CA . VAL A 1 106 ? -20.185 1.750 18.269 1.00 97.06 106 VAL A CA 1
ATOM 870 C C . VAL A 1 106 ? -19.442 3.014 17.863 1.00 97.06 106 VAL A C 1
ATOM 872 O O . VAL A 1 106 ? -18.776 3.027 16.834 1.00 97.06 106 VAL A O 1
ATOM 875 N N . THR A 1 107 ? -19.480 4.039 18.712 1.00 96.81 107 THR A N 1
ATOM 876 C CA . THR A 1 107 ? -18.688 5.265 18.561 1.00 96.81 107 THR A CA 1
ATOM 877 C C . THR A 1 107 ? -17.865 5.503 19.824 1.00 96.81 107 THR A C 1
ATOM 879 O O . THR A 1 107 ? -18.416 5.448 20.925 1.00 96.81 107 THR A O 1
ATOM 882 N N . ILE A 1 108 ? -16.573 5.792 19.685 1.00 97.25 108 ILE A N 1
ATOM 883 C CA . ILE A 1 108 ? -15.650 6.066 20.793 1.00 97.25 108 ILE A CA 1
ATOM 884 C C . ILE A 1 108 ? -14.926 7.389 20.539 1.00 97.25 108 ILE A C 1
ATOM 886 O O . ILE A 1 108 ? -14.572 7.705 19.404 1.00 97.25 108 ILE A O 1
ATOM 890 N N . GLY A 1 109 ? -14.711 8.174 21.597 1.00 93.69 109 GLY A N 1
ATOM 891 C CA . GLY A 1 109 ? -14.024 9.475 21.530 1.00 93.69 109 GLY A CA 1
ATOM 892 C C . GLY A 1 109 ? -14.877 10.632 20.991 1.00 93.69 109 GLY A C 1
ATOM 893 O O . GLY A 1 109 ? -14.501 11.797 21.144 1.00 93.69 109 GLY A O 1
ATOM 894 N N . THR A 1 110 ? -16.059 10.325 20.446 1.00 92.62 110 THR A N 1
ATOM 895 C CA . THR A 1 110 ? -17.008 11.291 19.880 1.00 92.62 110 THR A CA 1
ATOM 896 C C . THR A 1 110 ? -17.610 12.216 20.947 1.00 92.62 110 THR A C 1
ATOM 898 O O . THR A 1 110 ? -17.391 12.067 22.151 1.00 92.62 110 THR A O 1
ATOM 901 N N . ALA A 1 111 ? -18.400 13.208 20.517 1.00 88.81 111 ALA A N 1
ATOM 902 C CA . ALA A 1 111 ? -19.062 14.143 21.431 1.00 88.81 111 ALA A CA 1
ATOM 903 C C . ALA A 1 111 ? -19.966 13.447 22.472 1.00 88.81 111 ALA A C 1
ATOM 905 O O . ALA A 1 111 ? -20.073 13.935 23.603 1.00 88.81 111 ALA A O 1
ATOM 906 N N . ASP A 1 112 ? -20.558 12.308 22.108 1.00 90.56 112 ASP A N 1
ATOM 907 C CA . ASP A 1 112 ? -21.453 11.530 22.966 1.00 90.56 112 ASP A CA 1
ATOM 908 C C . ASP A 1 112 ? -20.695 10.561 23.892 1.00 90.56 112 ASP A C 1
ATOM 910 O O . ASP A 1 112 ? -21.176 10.240 24.983 1.00 90.56 112 ASP A O 1
ATOM 914 N N . ASP A 1 113 ? -19.461 10.178 23.544 1.00 96.06 113 ASP A N 1
ATOM 915 C CA . ASP A 1 113 ? -18.587 9.348 24.375 1.00 96.06 113 ASP A CA 1
ATOM 916 C C . ASP A 1 113 ? -17.625 10.184 25.236 1.00 96.06 113 ASP A C 1
ATOM 918 O O . ASP A 1 113 ? -16.404 10.235 25.044 1.00 96.06 113 ASP A O 1
ATOM 922 N N . LYS A 1 114 ? -18.188 10.826 26.265 1.00 95.75 114 LYS A N 1
ATOM 923 C CA . LYS A 1 114 ? -17.409 11.638 27.218 1.00 95.75 114 LYS A CA 1
ATOM 924 C C . LYS A 1 114 ? -16.275 10.853 27.882 1.00 95.75 114 LYS A C 1
ATOM 926 O O . LYS A 1 114 ? -15.211 11.423 28.114 1.00 95.75 114 LYS A O 1
ATOM 931 N N . LYS A 1 115 ? -16.500 9.570 28.190 1.00 97.31 115 LYS A N 1
ATOM 932 C CA . LYS A 1 115 ? -15.511 8.731 28.876 1.00 97.31 115 LYS A CA 1
ATOM 933 C C . LYS A 1 115 ? -14.345 8.395 27.949 1.00 97.31 115 LYS A C 1
ATOM 935 O O . LYS A 1 115 ? -13.204 8.583 28.356 1.00 97.31 115 LYS A O 1
ATOM 940 N N . GLY A 1 116 ? -14.598 7.942 26.720 1.00 96.81 116 GLY A N 1
ATOM 941 C CA . GLY A 1 116 ? -13.518 7.670 25.768 1.00 96.81 116 GLY A CA 1
ATOM 942 C C . GLY A 1 116 ? -12.717 8.921 25.437 1.00 96.81 116 GLY A C 1
ATOM 943 O O . GLY A 1 116 ? -11.491 8.873 25.453 1.00 96.81 116 GLY A O 1
ATOM 944 N N . LYS A 1 117 ? -13.379 10.071 25.266 1.00 95.75 117 LYS A N 1
ATOM 945 C CA . LYS A 1 117 ? -12.690 11.350 25.044 1.00 95.75 117 LYS A CA 1
ATOM 946 C C . LYS A 1 117 ? -11.746 11.722 26.19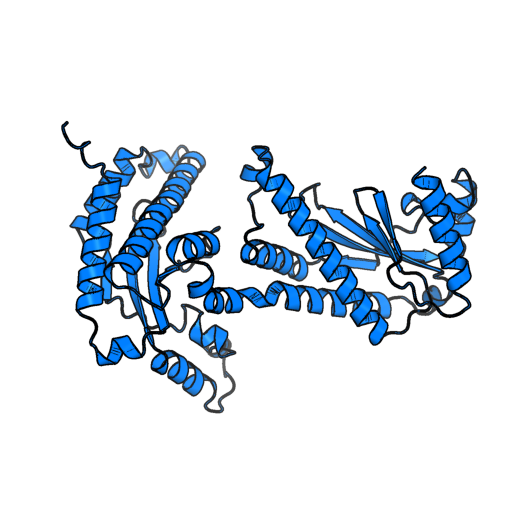3 1.00 95.75 117 LYS A C 1
ATOM 948 O O . LYS A 1 117 ? -10.622 12.173 25.960 1.00 95.75 117 LYS A O 1
ATOM 953 N N . GLU A 1 118 ? -12.189 11.527 27.434 1.00 97.31 118 GLU A N 1
ATOM 954 C CA . GLU A 1 118 ? -11.358 11.744 28.621 1.00 97.31 118 GLU A CA 1
ATOM 955 C C . GLU A 1 118 ? -10.163 10.782 28.653 1.00 97.31 118 GLU A C 1
ATOM 957 O O . GLU A 1 118 ? -9.031 11.220 28.864 1.00 97.31 118 GLU A O 1
ATOM 962 N N . LEU A 1 119 ? -10.388 9.493 28.381 1.00 97.88 119 LEU A N 1
ATOM 963 C CA . LEU A 1 119 ? -9.329 8.482 28.349 1.00 97.88 119 LEU A CA 1
ATOM 964 C C . LEU A 1 119 ? -8.279 8.768 27.269 1.00 97.88 119 LEU A C 1
ATOM 966 O O . LEU A 1 119 ? -7.087 8.704 27.563 1.00 97.88 119 LEU A O 1
ATOM 970 N N . ILE A 1 120 ? -8.699 9.152 26.060 1.00 96.75 120 ILE A N 1
ATOM 971 C CA . ILE A 1 120 ? -7.799 9.546 24.964 1.00 96.75 120 ILE A CA 1
ATOM 972 C C . ILE A 1 120 ? -6.969 10.765 25.374 1.00 96.75 120 ILE A C 1
ATOM 974 O O . ILE A 1 120 ? -5.745 10.750 25.265 1.00 96.75 120 ILE A O 1
ATOM 978 N N . THR A 1 121 ? -7.611 11.794 25.933 1.00 96.19 121 THR A N 1
ATOM 979 C CA . THR A 1 121 ? -6.914 13.008 26.389 1.00 96.19 121 THR A CA 1
ATOM 980 C C . THR A 1 121 ? -5.879 12.696 27.472 1.00 96.19 121 THR A C 1
ATOM 982 O O . THR A 1 121 ? -4.764 13.223 27.442 1.00 96.19 121 THR A O 1
ATOM 985 N N . ASN A 1 122 ? -6.235 11.851 28.442 1.00 96.75 122 ASN A N 1
ATOM 986 C CA . ASN A 1 122 ? -5.340 11.462 29.530 1.00 96.75 122 ASN A CA 1
ATOM 987 C C . ASN A 1 122 ? -4.161 10.635 29.013 1.00 96.75 122 ASN A C 1
ATOM 989 O O . ASN A 1 122 ? -3.022 10.907 29.388 1.00 96.75 122 ASN A O 1
ATOM 993 N N . TRP A 1 123 ? -4.415 9.701 28.095 1.00 97.56 123 TRP A N 1
ATOM 994 C CA . TRP A 1 123 ? -3.375 8.930 27.424 1.00 97.56 123 TRP A CA 1
ATOM 995 C C . TRP A 1 123 ? -2.388 9.828 26.667 1.00 97.56 123 TRP A C 1
ATOM 997 O O . TRP A 1 123 ? -1.186 9.743 26.910 1.00 97.56 123 TRP A O 1
ATOM 1007 N N . ILE A 1 124 ? -2.873 10.758 25.842 1.00 96.75 124 ILE A N 1
ATOM 1008 C CA . ILE A 1 124 ? -2.030 11.711 25.099 1.00 96.75 124 ILE A CA 1
ATOM 1009 C C . ILE A 1 124 ? -1.156 12.551 26.042 1.00 96.75 124 ILE A C 1
ATOM 1011 O O . ILE A 1 124 ? 0.026 12.782 25.769 1.00 96.75 124 ILE A O 1
ATOM 1015 N N . LYS A 1 125 ? -1.725 13.014 27.164 1.00 96.50 125 LYS A N 1
ATOM 1016 C CA . LYS A 1 125 ? -0.989 13.774 28.184 1.00 96.50 125 LYS A CA 1
ATOM 1017 C C . LYS A 1 125 ? 0.078 12.928 28.871 1.00 96.50 125 LYS A C 1
ATOM 1019 O O . LYS A 1 125 ? 1.194 13.412 29.031 1.00 96.50 125 LYS A O 1
ATOM 1024 N N . GLU A 1 126 ? -0.237 11.687 29.241 1.00 96.00 126 GLU A N 1
ATOM 1025 C CA . GLU A 1 126 ? 0.719 10.754 29.852 1.00 96.00 126 GLU A CA 1
ATOM 1026 C C . GLU A 1 126 ? 1.906 10.470 28.920 1.00 96.00 126 GLU A C 1
ATOM 1028 O O . GLU A 1 126 ? 3.044 10.421 29.380 1.00 96.00 126 GLU A O 1
ATOM 1033 N N . GLN A 1 127 ? 1.664 10.362 27.609 1.00 93.75 127 GLN A N 1
ATOM 1034 C CA . GLN A 1 127 ? 2.725 10.180 26.611 1.00 93.75 127 GLN A CA 1
ATOM 1035 C C . GLN A 1 127 ? 3.542 11.457 26.324 1.00 93.75 127 GLN A C 1
ATOM 1037 O O . GLN A 1 127 ? 4.548 11.400 25.621 1.00 93.75 127 GLN A O 1
ATOM 1042 N N . GLY A 1 128 ? 3.132 12.620 26.845 1.00 95.19 128 GLY A N 1
ATOM 1043 C CA . GLY A 1 128 ? 3.808 13.899 26.601 1.00 95.19 128 GLY A CA 1
ATOM 1044 C C . GLY A 1 128 ? 3.557 14.499 25.210 1.00 95.19 128 GLY A C 1
ATOM 1045 O O . GLY A 1 128 ? 4.253 15.436 24.809 1.00 95.19 128 GLY A O 1
ATOM 1046 N N . PHE A 1 129 ? 2.558 14.000 24.475 1.00 95.56 129 PHE A N 1
ATOM 1047 C CA . PHE A 1 129 ? 2.230 14.479 23.126 1.00 95.56 129 PHE A CA 1
ATOM 1048 C C . PHE A 1 129 ? 1.208 15.606 23.096 1.00 95.56 129 PHE A C 1
ATOM 1050 O O . PHE A 1 129 ? 0.986 16.195 22.045 1.00 95.56 129 PHE A O 1
ATOM 1057 N N . TYR A 1 130 ? 0.614 15.951 24.235 1.00 96.12 130 TYR A N 1
ATOM 1058 C CA . TYR A 1 130 ? -0.302 17.080 24.298 1.00 96.12 130 TYR A CA 1
ATOM 1059 C C . TYR A 1 130 ? 0.408 18.390 23.908 1.00 96.12 130 TYR A C 1
ATOM 1061 O O . TYR A 1 130 ? 1.571 18.624 24.270 1.00 96.12 130 TYR A O 1
ATOM 1069 N N . TYR A 1 131 ? -0.307 19.237 23.174 1.00 94.69 131 TYR A N 1
ATOM 1070 C CA . TYR A 1 131 ? 0.066 20.616 22.884 1.00 94.69 131 TYR A CA 1
ATOM 1071 C C . TYR A 1 131 ? -1.193 21.481 22.765 1.00 94.69 131 TYR A C 1
ATOM 1073 O O . TYR A 1 131 ? -2.296 20.999 22.511 1.00 94.69 131 TYR A O 1
ATOM 1081 N N . THR A 1 132 ? -1.025 22.774 22.995 1.00 94.12 132 THR A N 1
ATOM 1082 C CA . THR A 1 132 ? -2.054 23.805 22.855 1.00 94.12 132 THR A CA 1
ATOM 1083 C C . THR A 1 132 ? -1.953 24.495 21.497 1.00 94.12 132 THR A C 1
ATOM 1085 O O . THR A 1 132 ? -0.917 24.443 20.833 1.00 94.12 132 THR A O 1
ATOM 1088 N N . GLU A 1 133 ? -3.007 25.208 21.094 1.00 89.25 133 GLU A N 1
ATOM 1089 C CA . GLU A 1 133 ? -2.964 26.042 19.885 1.00 89.25 133 GLU A CA 1
ATOM 1090 C C . GLU A 1 133 ? -1.835 27.079 19.958 1.00 89.25 133 GLU A C 1
ATOM 1092 O O . GLU A 1 133 ? -1.108 27.261 18.989 1.00 89.25 133 GLU A O 1
ATOM 1097 N N . GLU A 1 134 ? -1.622 27.715 21.117 1.00 93.81 134 GLU A N 1
ATOM 1098 C CA . GLU A 1 134 ? -0.533 28.685 21.307 1.00 93.81 134 GLU A CA 1
ATOM 1099 C C . GLU A 1 134 ? 0.854 28.055 21.083 1.00 93.81 134 GLU A C 1
ATOM 1101 O O . GLU A 1 134 ? 1.730 28.681 20.486 1.00 93.81 134 GLU A O 1
ATOM 1106 N N . GLU A 1 135 ? 1.066 26.817 21.537 1.00 91.75 135 GLU A N 1
ATOM 1107 C CA . GLU A 1 135 ? 2.306 26.073 21.284 1.00 91.75 135 GLU A CA 1
ATOM 1108 C C . GLU A 1 135 ? 2.461 25.711 19.801 1.00 91.75 135 GLU A C 1
ATOM 1110 O O . GLU A 1 135 ? 3.558 25.867 19.262 1.00 91.75 135 GLU A O 1
ATOM 1115 N N . SER A 1 136 ? 1.370 25.324 19.129 1.00 88.62 136 SER A N 1
ATOM 1116 C CA . SER A 1 136 ? 1.351 25.068 17.680 1.00 88.62 136 SER A CA 1
ATOM 1117 C C . SER A 1 136 ? 1.735 26.312 16.875 1.00 88.62 136 SER A C 1
ATOM 1119 O O . SER A 1 136 ? 2.615 26.248 16.019 1.00 88.62 136 SER A O 1
ATOM 1121 N N . TRP A 1 137 ? 1.181 27.483 17.211 1.00 89.81 137 TRP A N 1
ATOM 1122 C CA . TRP A 1 137 ? 1.541 28.748 16.557 1.00 89.81 137 TRP A CA 1
ATOM 1123 C C . TRP A 1 137 ? 3.015 29.129 16.750 1.00 89.81 137 TRP A C 1
ATOM 1125 O O . TRP A 1 137 ? 3.600 29.778 15.884 1.00 89.81 137 TRP A O 1
ATOM 1135 N N . LYS A 1 138 ? 3.626 28.741 17.878 1.00 94.94 138 LYS A N 1
ATOM 1136 C CA . LYS A 1 138 ? 5.048 29.001 18.160 1.00 94.94 138 LYS A CA 1
ATOM 1137 C C . LYS A 1 138 ? 5.978 28.022 17.448 1.00 94.94 138 LYS A C 1
ATOM 1139 O O . LYS A 1 138 ? 7.063 28.428 17.036 1.00 94.94 138 LYS A O 1
ATOM 1144 N N . ASN A 1 139 ? 5.601 26.747 17.356 1.00 93.19 139 ASN A N 1
ATOM 1145 C CA . ASN A 1 139 ? 6.413 25.706 16.730 1.00 93.19 139 ASN A CA 1
ATOM 1146 C C . ASN A 1 139 ? 5.534 24.598 16.130 1.00 93.19 139 ASN A C 1
ATOM 1148 O O . ASN A 1 139 ? 5.325 23.543 16.736 1.00 93.19 139 ASN A O 1
ATOM 1152 N N . PHE A 1 140 ? 5.040 24.864 14.922 1.00 85.56 140 PHE A N 1
ATOM 1153 C CA . PHE A 1 140 ? 4.137 23.978 14.194 1.00 85.56 140 PHE A CA 1
ATOM 1154 C C . PHE A 1 140 ? 4.763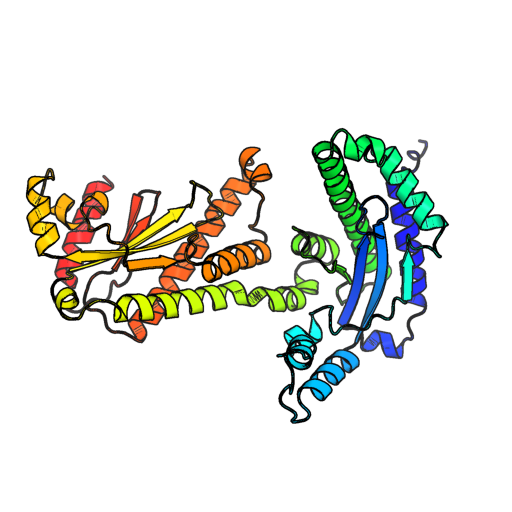 22.604 13.924 1.00 85.56 140 PHE A C 1
ATOM 1156 O O . PHE A 1 140 ? 4.153 21.589 14.243 1.00 85.56 140 PHE A O 1
ATOM 1163 N N . GLU A 1 141 ? 6.008 22.560 13.438 1.00 87.75 141 GLU A N 1
ATOM 1164 C CA . GLU A 1 141 ? 6.702 21.304 13.111 1.00 87.75 141 GLU A CA 1
ATOM 1165 C C . GLU A 1 141 ? 6.841 20.377 14.325 1.00 87.75 141 GLU A C 1
ATOM 1167 O O . GLU A 1 141 ? 6.530 19.191 14.248 1.00 87.75 141 GLU A O 1
ATOM 1172 N N . ALA A 1 142 ? 7.225 20.913 15.488 1.00 90.56 142 ALA A N 1
ATOM 1173 C CA . ALA A 1 142 ? 7.321 20.103 16.703 1.00 90.56 142 ALA A CA 1
ATOM 1174 C C . ALA A 1 142 ? 5.957 19.557 17.164 1.00 90.56 142 ALA A C 1
ATOM 1176 O O . ALA A 1 142 ? 5.890 18.472 17.746 1.00 90.56 142 ALA A O 1
ATOM 1177 N N . CYS A 1 143 ? 4.868 20.293 16.923 1.00 90.56 143 CYS A N 1
ATOM 1178 C CA . CYS A 1 143 ? 3.516 19.820 17.218 1.00 90.56 143 CYS A CA 1
ATOM 1179 C C . CYS A 1 143 ? 3.053 18.771 16.199 1.00 90.56 143 CYS A C 1
ATOM 1181 O O . CYS A 1 143 ? 2.449 17.781 16.600 1.00 90.56 143 CYS A O 1
ATOM 1183 N N .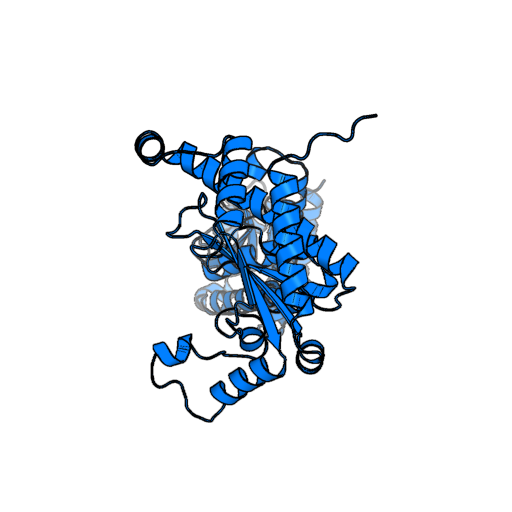 MET A 1 144 ? 3.412 18.918 14.921 1.00 83.00 144 MET A N 1
ATOM 1184 C CA . MET A 1 144 ? 3.154 17.910 13.889 1.00 83.00 144 MET A CA 1
ATOM 1185 C C . MET A 1 144 ? 3.862 16.584 14.182 1.00 83.00 144 MET A C 1
ATOM 1187 O O . MET A 1 144 ? 3.255 15.529 14.029 1.00 83.00 144 MET A O 1
ATOM 1191 N N . GLU A 1 145 ? 5.097 16.612 14.687 1.00 87.50 145 GLU A N 1
ATOM 1192 C CA . GLU A 1 145 ? 5.794 15.398 15.138 1.00 87.50 145 GLU A CA 1
ATOM 1193 C C . GLU A 1 145 ? 5.052 14.691 16.280 1.00 87.50 145 GLU A C 1
ATOM 1195 O O . GLU A 1 145 ? 4.861 13.472 16.259 1.00 87.50 145 GLU A O 1
ATOM 1200 N N . LYS A 1 146 ? 4.562 15.456 17.264 1.00 92.12 146 LYS A N 1
ATOM 1201 C CA . LYS A 1 146 ? 3.710 14.913 18.332 1.00 92.12 146 LYS A CA 1
ATOM 1202 C C . LYS A 1 146 ? 2.411 14.336 17.770 1.00 92.12 146 LYS A C 1
ATOM 1204 O O . LYS A 1 146 ? 2.007 13.255 18.186 1.00 92.12 146 LYS A O 1
ATOM 1209 N N . ALA A 1 147 ? 1.782 15.022 16.821 1.00 87.88 147 ALA A N 1
ATOM 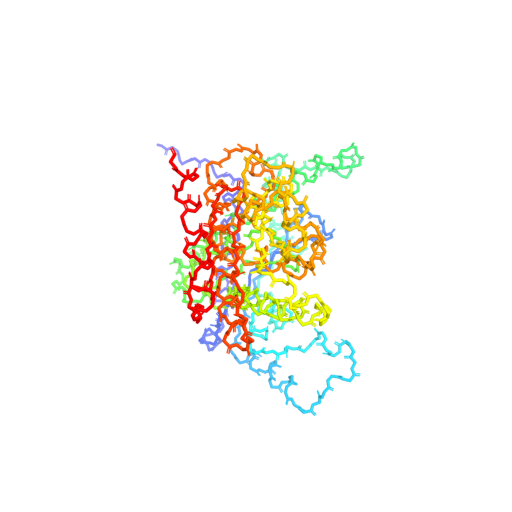1210 C CA . ALA A 1 147 ? 0.544 14.591 16.185 1.00 87.88 147 ALA A CA 1
ATOM 1211 C C . ALA A 1 147 ? 0.725 13.259 15.432 1.00 87.88 147 ALA A C 1
ATOM 1213 O O . ALA A 1 147 ? -0.007 12.305 15.688 1.00 87.88 147 ALA A O 1
ATOM 1214 N N . ARG A 1 148 ? 1.783 13.139 14.612 1.00 85.56 148 ARG A N 1
ATOM 1215 C CA . ARG A 1 148 ? 2.180 11.881 13.950 1.00 85.56 148 ARG A CA 1
ATOM 1216 C C . ARG A 1 148 ? 2.420 10.761 14.963 1.00 85.56 148 ARG A C 1
ATOM 1218 O O . ARG A 1 148 ? 1.998 9.623 14.746 1.00 85.56 148 ARG A O 1
ATOM 1225 N N . ALA A 1 149 ? 3.073 11.072 16.086 1.00 90.19 149 ALA A N 1
ATOM 1226 C CA . ALA A 1 149 ? 3.309 10.107 17.155 1.00 90.19 149 ALA A CA 1
ATOM 1227 C C . ALA A 1 149 ? 2.003 9.629 17.814 1.00 90.19 149 ALA A C 1
ATOM 1229 O O . ALA A 1 149 ? 1.874 8.430 18.074 1.00 90.19 149 ALA A O 1
ATOM 1230 N N . VAL A 1 150 ? 1.030 10.523 18.036 1.00 92.94 150 VAL A N 1
ATOM 1231 C CA . VAL A 1 150 ? -0.306 10.166 18.544 1.00 92.94 150 VAL A CA 1
ATOM 1232 C C . VAL A 1 150 ? -0.989 9.195 17.588 1.00 92.94 150 VAL A C 1
ATOM 1234 O O . VAL A 1 150 ? -1.335 8.095 18.017 1.00 92.94 150 VAL A O 1
ATOM 1237 N N . THR A 1 151 ? -1.096 9.524 16.297 1.00 89.44 151 THR A N 1
ATOM 1238 C CA . THR A 1 151 ? -1.723 8.641 15.299 1.00 89.44 151 THR A CA 1
ATOM 1239 C C . THR A 1 151 ? -1.046 7.267 15.267 1.00 89.44 151 THR A C 1
ATOM 1241 O O . THR A 1 151 ? -1.704 6.239 15.440 1.00 89.44 151 THR A O 1
ATOM 1244 N N . LYS A 1 152 ? 0.291 7.227 15.162 1.00 89.25 152 LYS A N 1
ATOM 1245 C CA . LYS A 1 152 ? 1.070 5.976 15.100 1.00 89.25 152 LYS A CA 1
ATOM 1246 C C . LYS A 1 152 ? 0.862 5.089 16.329 1.00 89.25 152 LYS A C 1
ATOM 1248 O O . LYS A 1 152 ? 0.795 3.863 16.205 1.00 89.25 152 LYS A O 1
ATOM 1253 N N . GLN A 1 153 ? 0.814 5.678 17.525 1.00 93.75 153 GLN A N 1
ATOM 1254 C CA . GLN A 1 153 ? 0.616 4.917 18.758 1.00 93.75 153 GLN A CA 1
ATOM 1255 C C . GLN A 1 153 ? -0.840 4.508 18.973 1.00 93.75 153 GLN A C 1
ATOM 1257 O O . GLN A 1 153 ? -1.076 3.409 19.474 1.00 93.75 153 GLN A O 1
ATOM 1262 N N . PHE A 1 154 ? -1.801 5.332 18.557 1.00 94.62 154 PHE A N 1
ATOM 1263 C CA . PHE A 1 154 ? -3.214 4.980 18.623 1.00 94.62 154 PHE A CA 1
ATOM 1264 C C . PHE A 1 154 ? -3.514 3.768 17.734 1.00 94.62 154 PHE A C 1
ATOM 1266 O O . PHE A 1 154 ? -4.098 2.796 18.206 1.00 94.62 154 PHE A O 1
ATOM 1273 N N . LEU A 1 155 ? -2.992 3.737 16.502 1.00 93.50 155 LEU A N 1
ATOM 1274 C CA . LEU A 1 155 ? -3.113 2.572 15.615 1.00 93.50 155 LEU A CA 1
ATOM 1275 C C . LEU A 1 155 ? -2.533 1.294 16.243 1.00 93.50 155 LEU A C 1
ATOM 1277 O O . LEU A 1 155 ? -3.137 0.231 16.141 1.00 93.50 155 LEU A O 1
ATOM 1281 N N . LYS A 1 156 ? -1.420 1.384 16.986 1.00 94.94 156 LYS A N 1
ATOM 1282 C CA . LYS A 1 156 ? -0.870 0.234 17.734 1.00 94.94 156 LYS A CA 1
ATOM 1283 C C . LYS A 1 156 ? -1.788 -0.254 18.857 1.00 94.94 156 LYS A C 1
ATOM 1285 O O . LYS A 1 156 ? -1.792 -1.448 19.151 1.00 94.94 156 LYS A O 1
ATOM 1290 N N . ILE A 1 157 ? -2.546 0.638 19.498 1.00 97.50 157 ILE A N 1
ATOM 1291 C CA . ILE A 1 157 ? -3.591 0.242 20.454 1.00 97.50 157 ILE A CA 1
ATOM 1292 C C . ILE A 1 157 ? -4.688 -0.526 19.706 1.00 97.50 157 ILE A C 1
ATOM 1294 O O . ILE A 1 157 ? -5.072 -1.610 20.142 1.00 97.50 157 ILE A O 1
ATOM 1298 N N . LEU A 1 158 ? -5.131 -0.028 18.547 1.00 97.81 158 LEU A N 1
ATOM 1299 C CA . LEU A 1 158 ? -6.160 -0.691 17.738 1.00 97.81 158 LEU A CA 1
ATOM 1300 C C . LEU A 1 158 ? -5.724 -2.075 17.239 1.00 97.81 158 LEU A C 1
ATOM 1302 O O . LEU A 1 158 ? -6.518 -3.009 17.316 1.00 97.81 158 LEU A O 1
ATOM 1306 N N . VAL A 1 159 ? -4.464 -2.252 16.824 1.00 98.06 159 VAL A N 1
ATOM 1307 C CA . VAL A 1 159 ? -3.910 -3.575 16.472 1.00 98.06 159 VAL A CA 1
ATOM 1308 C C . VAL A 1 159 ? -4.118 -4.578 17.606 1.00 98.06 159 VAL A C 1
ATOM 1310 O O . VAL A 1 159 ? -4.640 -5.670 17.379 1.00 98.06 159 VAL A O 1
ATOM 1313 N N . LYS A 1 160 ? -3.761 -4.208 18.843 1.00 98.38 160 LYS A N 1
ATOM 1314 C CA . LYS A 1 160 ? -3.930 -5.087 20.011 1.00 98.38 160 LYS A CA 1
ATOM 1315 C C . LYS A 1 160 ? -5.396 -5.398 20.281 1.00 98.38 160 LYS A C 1
ATOM 1317 O O . LYS A 1 160 ? -5.738 -6.546 20.563 1.00 98.38 160 LYS A O 1
ATOM 1322 N N . VAL A 1 161 ? -6.268 -4.395 20.170 1.00 98.69 161 VAL A N 1
ATOM 1323 C CA . VAL A 1 161 ? -7.717 -4.575 20.310 1.00 98.69 161 VAL A CA 1
ATOM 1324 C C . VAL A 1 161 ? -8.230 -5.589 19.285 1.00 98.69 161 VAL A C 1
ATOM 1326 O O . VAL A 1 161 ? -8.888 -6.553 19.673 1.00 98.69 161 VAL A O 1
ATOM 1329 N N . VAL A 1 162 ? -7.892 -5.433 18.003 1.00 98.62 162 VAL A N 1
ATOM 1330 C CA . VAL A 1 162 ? -8.311 -6.349 16.930 1.00 98.62 162 VAL A CA 1
ATOM 1331 C C . VAL A 1 162 ? -7.803 -7.771 17.178 1.00 98.62 162 VAL A C 1
ATOM 1333 O O . VAL A 1 162 ? -8.588 -8.721 17.129 1.00 98.62 162 VAL A O 1
ATOM 1336 N N . GLN A 1 163 ? -6.534 -7.937 17.556 1.00 98.50 163 GLN A N 1
ATOM 1337 C CA . GLN A 1 163 ? -5.971 -9.247 17.905 1.00 98.50 163 GLN A CA 1
ATOM 1338 C C . GLN A 1 163 ? -6.740 -9.914 19.058 1.00 98.50 163 GLN A C 1
ATOM 1340 O O . GLN A 1 163 ? -7.070 -11.103 18.990 1.00 98.50 163 GLN A O 1
ATOM 1345 N N . ARG A 1 164 ? -7.082 -9.155 20.108 1.00 98.38 164 ARG A N 1
ATOM 1346 C CA . ARG A 1 164 ? -7.893 -9.649 21.234 1.00 98.38 164 ARG A CA 1
ATOM 1347 C C . ARG A 1 164 ? -9.314 -10.017 20.803 1.00 98.38 164 ARG A C 1
ATOM 1349 O O . ARG A 1 164 ? -9.865 -10.997 21.305 1.00 98.38 164 ARG A O 1
ATOM 1356 N N . LEU A 1 165 ? -9.916 -9.267 19.880 1.00 98.38 165 LEU A N 1
ATOM 1357 C CA . LEU A 1 165 ? -11.254 -9.555 19.355 1.00 98.38 165 LEU A CA 1
ATOM 1358 C C . LEU A 1 165 ? -11.269 -10.854 18.545 1.00 98.38 165 LEU A C 1
ATOM 1360 O O . LEU A 1 165 ? -12.145 -11.692 18.774 1.00 98.38 165 LEU A O 1
ATOM 1364 N N . HIS A 1 166 ? -10.265 -11.086 17.692 1.00 97.75 166 HIS A N 1
ATOM 1365 C CA . HIS A 1 166 ? -10.093 -12.373 17.012 1.00 97.75 166 HIS A CA 1
ATOM 1366 C C . HIS A 1 166 ? -9.971 -13.531 18.004 1.00 97.75 166 HIS A C 1
ATOM 1368 O O . HIS A 1 166 ? -10.605 -14.566 17.808 1.00 97.75 166 HIS A O 1
ATOM 1374 N N . GLN A 1 167 ? -9.212 -13.362 19.091 1.00 97.00 167 GLN A N 1
ATOM 1375 C CA . GLN A 1 167 ? -9.071 -14.396 20.122 1.00 97.00 167 GLN A CA 1
ATOM 1376 C C . GLN A 1 167 ? -10.383 -14.662 20.873 1.00 97.00 167 GLN A C 1
ATOM 1378 O O . GLN A 1 167 ? -10.730 -15.819 21.102 1.00 97.00 167 GLN A O 1
ATOM 1383 N N . LYS A 1 168 ? -11.127 -13.612 21.246 1.00 97.50 168 LYS A N 1
ATOM 1384 C CA . LYS A 1 168 ? -12.377 -13.734 22.014 1.00 97.50 168 LYS A CA 1
ATOM 1385 C C . LYS A 1 168 ? -13.518 -14.332 21.190 1.00 97.50 168 LYS A C 1
ATOM 1387 O O . LYS A 1 168 ? -14.250 -15.175 21.701 1.00 97.50 168 LYS A O 1
ATOM 1392 N N . PHE A 1 169 ? -13.686 -13.881 19.948 1.00 95.50 169 PHE A N 1
ATOM 1393 C CA . PHE A 1 169 ? -14.835 -14.237 19.109 1.00 95.50 169 PHE A CA 1
ATOM 1394 C C . PHE A 1 169 ? -14.514 -15.283 18.033 1.00 95.50 169 PHE A C 1
ATOM 1396 O O . PHE A 1 169 ? -15.428 -15.753 17.361 1.00 95.50 169 PHE A O 1
ATOM 1403 N N . ASN A 1 170 ? -13.244 -15.676 17.870 1.00 94.62 170 ASN A N 1
ATOM 1404 C CA . ASN A 1 170 ? -12.785 -16.607 16.830 1.00 94.62 170 ASN A CA 1
ATOM 1405 C C . ASN A 1 170 ? -13.229 -16.183 15.413 1.00 94.62 170 ASN A C 1
ATOM 1407 O O . ASN A 1 170 ? -13.623 -17.017 14.593 1.00 94.62 170 ASN A O 1
ATOM 1411 N N . LEU A 1 171 ? -13.179 -14.874 15.141 1.00 93.88 171 LEU A N 1
ATOM 1412 C CA . LEU A 1 171 ? -13.636 -14.285 13.881 1.00 93.88 171 LEU A CA 1
ATOM 1413 C C . LEU A 1 171 ? -12.846 -14.845 12.695 1.00 93.88 171 LEU A C 1
ATOM 1415 O O . LEU A 1 171 ? -11.619 -14.958 12.750 1.00 93.88 171 LEU A O 1
ATOM 1419 N N . LYS A 1 172 ? -13.571 -15.184 11.625 1.00 95.56 172 LYS A N 1
ATOM 1420 C CA . LYS A 1 172 ? -13.030 -15.711 10.358 1.00 95.56 172 LYS A CA 1
ATOM 1421 C C . LYS A 1 172 ? -13.011 -14.683 9.228 1.00 95.56 172 LYS A C 1
ATOM 1423 O O . LYS A 1 172 ? -12.683 -15.029 8.101 1.00 95.56 172 LYS A O 1
ATOM 1428 N N . VAL A 1 173 ? -13.349 -13.444 9.553 1.00 96.69 173 VAL A N 1
ATOM 1429 C CA . VAL A 1 173 ? -13.379 -12.285 8.660 1.00 96.69 173 VAL A CA 1
ATOM 1430 C C . VAL A 1 173 ? -12.540 -11.169 9.282 1.00 96.69 173 VAL A C 1
ATOM 1432 O O . VAL A 1 173 ? -12.399 -11.159 10.511 1.00 96.69 173 VAL A O 1
ATOM 1435 N N . PRO A 1 174 ? -11.950 -10.267 8.481 1.00 97.75 174 PRO A N 1
ATOM 1436 C CA . PRO A 1 174 ? -11.100 -9.203 8.999 1.00 97.75 174 PRO A CA 1
ATOM 1437 C C . PRO A 1 174 ? -11.896 -8.128 9.756 1.00 97.75 174 PRO A C 1
ATOM 1439 O O . PRO A 1 174 ? -13.050 -7.836 9.435 1.00 97.75 174 PRO A O 1
ATOM 1442 N N . ILE A 1 175 ? -11.240 -7.505 10.735 1.00 98.19 175 ILE A N 1
ATOM 1443 C CA . ILE A 1 175 ? -11.574 -6.190 11.281 1.00 98.19 175 ILE A CA 1
ATOM 1444 C C . ILE A 1 175 ? -10.573 -5.188 10.700 1.00 98.19 175 ILE A C 1
ATOM 1446 O O . ILE A 1 175 ? -9.413 -5.127 11.116 1.00 98.19 175 ILE A O 1
ATOM 1450 N N . LEU A 1 176 ? -11.018 -4.422 9.709 1.00 95.88 176 LEU A N 1
ATOM 1451 C CA . LEU A 1 176 ? -10.170 -3.503 8.965 1.00 95.88 176 LEU A CA 1
ATOM 1452 C C . LEU A 1 176 ? -10.037 -2.174 9.708 1.00 95.88 176 LEU A C 1
ATOM 1454 O O . LEU A 1 176 ? -11.031 -1.494 9.941 1.00 95.88 176 LEU A O 1
ATOM 1458 N N . ILE A 1 177 ? -8.810 -1.804 10.067 1.00 95.38 177 ILE A N 1
ATOM 1459 C CA . ILE A 1 177 ? -8.467 -0.479 10.593 1.00 95.38 177 ILE A CA 1
ATOM 1460 C C . ILE A 1 177 ? -8.272 0.443 9.392 1.00 95.38 177 ILE A C 1
ATOM 1462 O O . ILE A 1 177 ? -7.431 0.148 8.548 1.00 95.38 177 ILE A O 1
ATOM 1466 N N . HIS A 1 178 ? -9.014 1.541 9.284 1.00 89.44 178 HIS A N 1
ATOM 1467 C CA . HIS A 1 178 ? -8.881 2.446 8.134 1.00 89.44 178 HIS A CA 1
ATOM 1468 C C . HIS A 1 178 ? -9.244 3.894 8.477 1.00 89.44 178 HIS A C 1
ATOM 1470 O O . HIS A 1 178 ? -9.773 4.174 9.554 1.00 89.44 178 HIS A O 1
ATOM 1476 N N . GLN A 1 179 ? -8.894 4.809 7.574 1.00 83.38 179 GLN A N 1
ATOM 1477 C CA . GLN A 1 179 ? -9.177 6.245 7.636 1.00 83.38 179 GLN A CA 1
ATOM 1478 C C . GLN A 1 179 ? -9.562 6.733 6.229 1.00 83.38 179 GLN A C 1
ATOM 1480 O O . GLN A 1 179 ? -9.292 6.043 5.248 1.00 83.38 179 GLN A O 1
ATOM 1485 N N . LEU A 1 180 ? -10.179 7.917 6.124 1.00 65.25 180 LEU A N 1
ATOM 1486 C CA . LEU A 1 180 ? -10.610 8.474 4.833 1.00 65.25 180 LEU A CA 1
ATOM 1487 C C . LEU A 1 180 ? -9.411 8.919 3.986 1.00 65.25 180 LEU A C 1
ATOM 1489 O O . LEU A 1 180 ? -9.427 8.816 2.764 1.00 65.25 180 LEU A O 1
ATOM 1493 N N . GLU A 1 181 ? -8.377 9.428 4.650 1.00 52.97 181 GLU A N 1
ATOM 1494 C CA . GLU A 1 181 ? -7.127 9.827 4.019 1.00 52.97 181 GLU A CA 1
ATOM 1495 C C . GLU A 1 181 ? -6.129 8.668 4.079 1.00 52.97 181 GLU A C 1
ATOM 1497 O O . GLU A 1 181 ? -6.055 7.946 5.077 1.00 52.97 181 GLU A O 1
ATOM 1502 N N . SER A 1 182 ? -5.352 8.494 3.006 1.00 48.88 182 SER A N 1
ATOM 1503 C CA . SER A 1 182 ? -4.302 7.479 2.912 1.00 48.88 182 SER A CA 1
ATOM 1504 C C . SER A 1 182 ? -3.224 7.722 3.971 1.00 48.88 182 SER A C 1
ATOM 1506 O O . SER A 1 182 ? -2.234 8.409 3.722 1.00 48.88 182 SER A O 1
ATOM 1508 N N . PHE A 1 183 ? -3.406 7.161 5.167 1.00 57.66 183 PHE A N 1
ATOM 1509 C CA . PHE A 1 183 ? -2.371 7.148 6.189 1.00 57.66 183 PHE A CA 1
ATOM 1510 C C . PHE A 1 183 ? -1.314 6.104 5.839 1.00 57.66 183 PHE A C 1
ATOM 1512 O O . PHE A 1 183 ? -1.606 4.936 5.559 1.00 57.66 183 PHE A O 1
ATOM 1519 N N . GLU A 1 184 ? -0.061 6.534 5.885 1.00 57.28 184 GLU A N 1
ATOM 1520 C CA . GLU A 1 184 ? 1.076 5.678 5.610 1.00 57.28 184 GLU A CA 1
ATOM 1521 C C . GLU A 1 184 ? 1.150 4.512 6.612 1.00 57.28 184 GLU A C 1
ATOM 1523 O O . GLU A 1 184 ? 1.220 4.724 7.821 1.00 57.28 184 GLU A O 1
ATOM 1528 N N . GLY A 1 185 ? 1.150 3.269 6.128 1.00 69.06 185 GLY A N 1
ATOM 1529 C CA . GLY A 1 185 ? 1.315 2.088 6.982 1.00 69.06 185 GLY A CA 1
ATOM 1530 C C . GLY A 1 185 ? 0.026 1.329 7.329 1.00 69.06 185 GLY A C 1
ATOM 1531 O O . GLY A 1 185 ? 0.074 0.348 8.073 1.00 69.06 185 GLY A O 1
ATOM 1532 N N . ILE A 1 186 ? -1.148 1.770 6.850 1.00 81.06 186 ILE A N 1
ATOM 1533 C CA . ILE A 1 186 ? -2.437 1.148 7.212 1.00 81.06 186 ILE A CA 1
ATOM 1534 C C . ILE A 1 186 ? -2.527 -0.331 6.793 1.00 81.06 186 ILE A C 1
ATOM 1536 O O . ILE A 1 186 ? -3.132 -1.147 7.492 1.00 81.06 186 ILE A O 1
ATOM 1540 N N . THR A 1 187 ? -1.875 -0.696 5.688 1.00 81.69 187 THR A N 1
ATOM 1541 C CA . THR A 1 187 ? -1.746 -2.078 5.210 1.00 81.69 187 THR A CA 1
ATOM 1542 C C . THR A 1 187 ? -1.004 -2.943 6.224 1.00 81.69 187 THR A C 1
ATOM 1544 O O . THR A 1 187 ? -1.488 -4.006 6.613 1.00 81.69 187 THR A O 1
ATOM 1547 N N . GLU A 1 188 ? 0.139 -2.470 6.710 1.00 82.00 188 GLU A N 1
ATOM 1548 C CA . GLU A 1 188 ? 0.991 -3.152 7.677 1.00 82.00 188 GLU A CA 1
ATOM 1549 C C . GLU A 1 188 ? 0.258 -3.350 9.006 1.00 82.00 188 GLU A C 1
ATOM 1551 O O . GLU A 1 188 ? 0.261 -4.457 9.547 1.00 82.00 188 GLU A O 1
ATOM 1556 N N . TYR A 1 189 ? -0.451 -2.323 9.485 1.00 89.38 189 TYR A N 1
ATOM 1557 C CA . TYR A 1 189 ? -1.290 -2.431 10.680 1.00 89.38 189 TYR A CA 1
ATOM 1558 C C . TYR A 1 189 ? -2.398 -3.473 10.518 1.00 89.38 189 TYR A C 1
ATOM 1560 O O . TYR A 1 189 ? -2.637 -4.256 11.436 1.00 89.38 189 TYR A O 1
ATOM 1568 N N . ASN A 1 190 ? -3.052 -3.537 9.356 1.00 92.56 190 ASN A N 1
ATOM 1569 C CA . ASN A 1 190 ? -4.083 -4.539 9.098 1.00 92.56 190 ASN A CA 1
ATOM 1570 C C . ASN A 1 190 ? -3.520 -5.958 9.000 1.00 92.56 190 ASN A C 1
ATOM 1572 O O . ASN A 1 190 ? -4.143 -6.887 9.520 1.00 92.56 190 ASN A O 1
ATOM 1576 N N . ILE A 1 191 ? -2.344 -6.136 8.391 1.00 91.19 191 ILE A N 1
ATOM 1577 C CA . ILE A 1 191 ? -1.637 -7.423 8.362 1.00 91.19 191 ILE A CA 1
ATOM 1578 C C . ILE A 1 191 ? -1.262 -7.855 9.784 1.00 91.19 191 ILE A C 1
ATOM 1580 O O . ILE A 1 191 ? -1.474 -9.016 10.133 1.00 91.19 191 ILE A O 1
ATOM 1584 N N . GLU A 1 192 ? -0.737 -6.947 10.609 1.00 95.00 192 GLU A N 1
ATOM 1585 C CA . GLU A 1 192 ? -0.364 -7.231 12.000 1.00 95.00 192 GLU A CA 1
ATOM 1586 C C . GLU A 1 192 ? -1.592 -7.550 12.871 1.00 95.00 192 GLU A C 1
ATOM 1588 O O . GLU A 1 192 ? -1.558 -8.468 13.694 1.00 95.00 192 GLU A O 1
ATOM 1593 N N . ALA A 1 193 ? -2.690 -6.818 12.680 1.00 97.00 193 ALA A N 1
ATOM 1594 C CA . ALA A 1 193 ? -3.920 -6.956 13.452 1.00 97.00 193 ALA A CA 1
ATOM 1595 C C . ALA A 1 193 ? -4.692 -8.246 13.135 1.00 97.00 193 ALA A C 1
ATOM 1597 O O . ALA A 1 193 ? -5.121 -8.955 14.047 1.00 97.00 193 ALA A O 1
ATOM 1598 N N . ASN A 1 194 ? -4.858 -8.552 11.845 1.00 97.56 194 ASN A N 1
ATOM 1599 C CA . ASN A 1 194 ? -5.753 -9.607 11.357 1.00 97.56 194 ASN A CA 1
ATOM 1600 C C . ASN A 1 194 ? -5.012 -10.866 10.880 1.00 97.56 194 ASN A C 1
ATOM 1602 O O . ASN A 1 194 ? -5.583 -11.955 10.830 1.00 97.56 194 ASN A O 1
ATOM 1606 N N . GLY A 1 195 ? -3.745 -10.726 10.489 1.00 94.56 195 GLY A N 1
ATOM 1607 C CA . GLY A 1 195 ? -2.996 -11.730 9.739 1.00 94.56 195 GLY A CA 1
ATOM 1608 C C . GLY A 1 195 ? -3.229 -11.633 8.227 1.00 94.56 195 GLY A C 1
ATOM 1609 O O . GLY A 1 195 ? -4.357 -11.476 7.754 1.00 94.56 195 GLY A O 1
ATOM 1610 N N . LYS A 1 196 ? -2.148 -11.796 7.446 1.00 88.44 196 LYS A N 1
ATOM 1611 C CA . LYS A 1 196 ? -2.133 -11.618 5.977 1.00 88.44 196 LYS A CA 1
ATOM 1612 C C . LYS A 1 196 ? -3.226 -12.404 5.243 1.00 88.44 196 LYS A C 1
ATOM 1614 O O . LYS A 1 196 ? -3.747 -11.924 4.247 1.00 88.44 196 LYS A O 1
ATOM 1619 N N . SER A 1 197 ? -3.592 -13.595 5.720 1.00 91.75 197 SER A N 1
ATOM 1620 C CA . SER A 1 197 ? -4.607 -14.424 5.061 1.00 91.75 197 SER A CA 1
ATOM 1621 C C . SER A 1 197 ? -6.016 -13.835 5.125 1.00 91.75 197 SER A C 1
ATOM 1623 O O . SER A 1 197 ? -6.765 -14.008 4.173 1.00 91.75 197 SER A O 1
ATOM 1625 N N . LEU A 1 198 ? -6.386 -13.166 6.226 1.00 94.81 198 LEU A N 1
ATOM 1626 C CA . LEU A 1 198 ? -7.737 -12.612 6.391 1.00 94.81 198 LEU A CA 1
ATOM 1627 C C . LEU A 1 198 ? -7.926 -11.309 5.620 1.00 94.81 198 LEU A C 1
ATOM 1629 O O . LEU A 1 198 ? -9.024 -11.032 5.156 1.00 94.81 198 LEU A O 1
ATOM 1633 N N . VAL A 1 199 ? -6.858 -10.527 5.470 1.00 92.94 199 VAL A N 1
ATOM 1634 C CA . VAL A 1 199 ? -6.898 -9.255 4.737 1.00 92.94 199 VAL A CA 1
ATOM 1635 C C . VAL A 1 199 ? -6.512 -9.407 3.272 1.00 92.94 199 VAL A C 1
ATOM 1637 O O . VAL A 1 199 ? -6.561 -8.427 2.549 1.00 92.94 199 VAL A O 1
ATOM 1640 N N . LYS A 1 200 ? -6.139 -10.611 2.812 1.00 88.25 200 LYS A N 1
ATOM 1641 C CA . LYS A 1 200 ? -5.606 -10.817 1.459 1.00 88.25 200 LYS A CA 1
ATOM 1642 C C . LYS A 1 200 ? -6.517 -10.231 0.382 1.00 88.25 200 LYS A C 1
ATOM 1644 O O . LYS A 1 200 ? -6.029 -9.487 -0.447 1.00 88.25 200 LYS A O 1
ATOM 1649 N N . GLU A 1 201 ? -7.812 -10.533 0.420 1.00 87.62 201 GLU A N 1
ATOM 1650 C CA . GLU A 1 201 ? -8.759 -10.068 -0.602 1.00 87.62 201 GLU A CA 1
ATOM 1651 C C . GLU A 1 201 ? -8.902 -8.533 -0.604 1.00 87.62 201 GLU A C 1
ATOM 1653 O O . GLU A 1 201 ? -8.869 -7.906 -1.659 1.00 87.62 201 GLU A O 1
ATOM 1658 N N . TYR A 1 202 ? -8.961 -7.919 0.583 1.00 86.00 202 TYR A N 1
ATOM 1659 C CA . TYR A 1 202 ? -8.918 -6.462 0.731 1.00 86.00 202 TYR A CA 1
ATOM 1660 C C . TYR A 1 202 ? -7.627 -5.881 0.145 1.00 86.00 202 TYR A C 1
ATOM 1662 O O . TYR A 1 202 ? -7.663 -4.910 -0.600 1.00 86.00 202 TYR A O 1
ATOM 1670 N N . LEU A 1 203 ? -6.479 -6.498 0.436 1.00 80.62 203 LEU A N 1
ATOM 1671 C CA . LEU A 1 203 ? -5.200 -6.066 -0.120 1.00 80.62 203 LEU A CA 1
ATOM 1672 C C . LEU A 1 203 ? -5.137 -6.271 -1.632 1.00 80.62 203 LEU A C 1
ATOM 1674 O O . LEU A 1 203 ? -4.528 -5.450 -2.298 1.00 80.62 203 LEU A O 1
ATOM 1678 N N . ASP A 1 204 ? -5.746 -7.328 -2.171 1.00 73.75 204 ASP A N 1
ATOM 1679 C CA . ASP A 1 204 ? -5.772 -7.618 -3.608 1.00 73.75 204 ASP A CA 1
ATOM 1680 C C . ASP A 1 204 ? -6.566 -6.559 -4.393 1.00 73.75 204 ASP A C 1
ATOM 1682 O O . ASP A 1 204 ? -6.206 -6.269 -5.529 1.00 73.75 204 ASP A O 1
ATOM 1686 N N . THR A 1 205 ? -7.560 -5.904 -3.771 1.00 66.19 205 THR A N 1
ATOM 1687 C CA . THR A 1 205 ? -8.219 -4.703 -4.345 1.00 66.19 205 THR A CA 1
ATOM 1688 C C . THR A 1 205 ? -7.208 -3.591 -4.619 1.00 66.19 205 THR A C 1
ATOM 1690 O O . THR A 1 205 ? -7.334 -2.820 -5.562 1.00 66.19 205 THR A O 1
ATOM 1693 N N . TYR A 1 206 ? -6.160 -3.542 -3.801 1.00 57.09 206 TYR A N 1
ATOM 1694 C CA . TYR A 1 206 ? -5.004 -2.672 -3.954 1.00 57.09 206 TYR A CA 1
ATOM 1695 C C . TYR A 1 206 ? -3.765 -3.493 -4.365 1.00 57.09 206 TYR A C 1
ATOM 1697 O O . TYR A 1 206 ? -2.660 -3.190 -3.930 1.00 57.09 206 TYR A O 1
ATOM 1705 N N . GLY A 1 207 ? -3.926 -4.608 -5.082 1.00 52.38 207 GLY A N 1
ATOM 1706 C CA . GLY A 1 207 ? -2.881 -5.624 -5.263 1.00 52.38 207 GLY A CA 1
ATOM 1707 C C . GLY A 1 207 ? -2.598 -6.002 -6.711 1.00 52.38 207 GLY A C 1
ATOM 1708 O O . GLY A 1 207 ? -1.660 -6.758 -6.954 1.00 52.38 207 GLY A O 1
ATOM 1709 N N . GLU A 1 208 ? -3.322 -5.438 -7.679 1.00 62.19 208 GLU A N 1
ATOM 1710 C CA . GLU A 1 208 ? -2.997 -5.590 -9.105 1.00 62.19 208 GLU A CA 1
ATOM 1711 C C . GLU A 1 208 ? -1.852 -4.672 -9.562 1.00 62.19 208 GLU A C 1
ATOM 1713 O O . GLU A 1 208 ? -1.522 -4.617 -10.742 1.00 62.19 208 GLU A O 1
ATOM 1718 N N . TYR A 1 209 ? -1.185 -3.965 -8.646 1.00 73.38 209 TYR A N 1
ATOM 1719 C CA . TYR A 1 209 ? -0.165 -2.986 -9.013 1.00 73.38 209 TYR A CA 1
ATOM 1720 C C . TYR A 1 209 ? 1.065 -3.591 -9.702 1.00 73.38 209 TYR A C 1
ATOM 1722 O O . TYR A 1 209 ? 1.684 -2.899 -10.505 1.00 73.38 209 TYR A O 1
ATOM 1730 N N . GLU A 1 210 ? 1.432 -4.858 -9.448 1.00 73.69 210 GLU A N 1
ATOM 1731 C CA . GLU A 1 210 ? 2.511 -5.515 -10.216 1.00 73.69 210 GLU A CA 1
ATOM 1732 C C . GLU A 1 210 ? 2.073 -5.747 -11.671 1.00 73.69 210 GLU A C 1
ATOM 1734 O O . GLU A 1 210 ? 2.847 -5.484 -12.593 1.00 73.69 210 GLU A O 1
ATOM 1739 N N . GLN A 1 211 ? 0.831 -6.193 -11.892 1.00 73.06 211 GLN A N 1
ATOM 1740 C CA . GLN A 1 211 ? 0.251 -6.397 -13.221 1.00 73.06 211 GLN A CA 1
ATOM 1741 C C . GLN A 1 211 ? 0.006 -5.069 -13.946 1.00 73.06 211 GLN A C 1
ATOM 1743 O O . GLN A 1 211 ? 0.294 -4.961 -15.137 1.00 73.06 211 GLN A O 1
ATOM 1748 N N . GLU A 1 212 ? -0.468 -4.044 -13.243 1.00 80.19 212 GLU A N 1
ATOM 1749 C CA . GLU A 1 212 ? -0.628 -2.696 -13.780 1.00 80.19 212 GLU A CA 1
ATOM 1750 C C . GLU A 1 212 ? 0.719 -2.061 -14.117 1.00 80.19 212 GLU A C 1
ATOM 1752 O O . GLU A 1 212 ? 0.845 -1.428 -15.164 1.00 80.19 212 GLU A O 1
ATOM 1757 N N . LEU A 1 213 ? 1.741 -2.244 -13.273 1.00 84.94 213 LEU A N 1
ATOM 1758 C CA . LEU A 1 213 ? 3.099 -1.787 -13.561 1.00 84.94 213 LEU A CA 1
ATOM 1759 C C . LEU A 1 213 ? 3.670 -2.521 -14.775 1.00 84.94 213 LEU A C 1
ATOM 1761 O O . LEU A 1 213 ? 4.263 -1.884 -15.641 1.00 84.94 213 LEU A O 1
ATOM 1765 N N . TYR A 1 214 ? 3.450 -3.834 -14.869 1.00 82.62 214 TYR A N 1
ATOM 1766 C CA . TYR A 1 214 ? 3.796 -4.627 -16.047 1.00 82.62 214 TYR A CA 1
ATOM 1767 C C . TYR A 1 214 ? 3.113 -4.090 -17.310 1.00 82.62 214 TYR A C 1
ATOM 1769 O O . TYR A 1 214 ? 3.788 -3.862 -18.312 1.00 82.62 214 TYR A O 1
ATOM 1777 N N . ALA A 1 215 ? 1.799 -3.856 -17.270 1.00 77.50 215 ALA A N 1
ATOM 1778 C CA . ALA A 1 215 ? 1.041 -3.357 -18.412 1.00 77.50 215 ALA A CA 1
ATOM 1779 C C . ALA A 1 215 ? 1.494 -1.945 -18.805 1.00 77.50 215 ALA A C 1
ATOM 1781 O O . ALA A 1 215 ? 1.755 -1.687 -19.977 1.00 77.50 215 ALA A O 1
ATOM 1782 N N . HIS A 1 216 ? 1.658 -1.053 -17.825 1.00 86.56 216 HIS A N 1
ATOM 1783 C CA . HIS A 1 216 ? 2.198 0.292 -18.025 1.00 86.56 216 HIS A CA 1
ATOM 1784 C C . HIS A 1 216 ? 3.573 0.245 -18.692 1.00 86.56 216 HIS A C 1
ATOM 1786 O O . HIS A 1 216 ? 3.799 0.953 -19.672 1.00 86.56 216 HIS A O 1
ATOM 1792 N N . MET A 1 217 ? 4.466 -0.630 -18.218 1.00 91.75 217 MET A N 1
ATOM 1793 C CA . MET A 1 217 ? 5.778 -0.833 -18.829 1.00 91.75 217 MET A CA 1
ATOM 1794 C C . MET A 1 217 ? 5.666 -1.337 -20.263 1.00 91.75 217 MET A C 1
ATOM 1796 O O . MET A 1 217 ? 6.288 -0.762 -21.149 1.00 91.75 217 MET A O 1
ATOM 1800 N N . LEU A 1 218 ? 4.871 -2.382 -20.496 1.00 83.00 218 LEU A N 1
ATOM 1801 C CA . LEU A 1 218 ? 4.669 -2.981 -21.812 1.00 83.00 218 LEU A CA 1
ATOM 1802 C C . LEU A 1 218 ? 4.184 -1.945 -22.836 1.00 83.00 218 LEU A C 1
ATOM 1804 O O . LEU A 1 218 ? 4.785 -1.818 -23.900 1.00 83.00 218 LEU A O 1
ATOM 1808 N N . TYR A 1 219 ? 3.136 -1.185 -22.507 1.00 81.38 219 TYR A N 1
ATOM 1809 C CA . TYR A 1 219 ? 2.609 -0.147 -23.395 1.00 81.38 219 TYR A CA 1
ATOM 1810 C C . TYR A 1 219 ? 3.593 1.005 -23.586 1.00 81.38 219 TYR A C 1
ATOM 1812 O O . TYR A 1 219 ? 3.812 1.424 -24.717 1.00 81.38 219 TYR A O 1
ATOM 1820 N N . SER A 1 220 ? 4.257 1.456 -22.516 1.00 88.69 220 SER A N 1
ATOM 1821 C CA . SER A 1 220 ? 5.293 2.490 -22.626 1.00 88.69 220 SER A CA 1
ATOM 1822 C C . SER A 1 220 ? 6.417 2.050 -23.563 1.00 88.69 220 SER A C 1
ATOM 1824 O O . SER A 1 220 ? 6.878 2.841 -24.378 1.00 88.69 220 SER A O 1
ATOM 1826 N N . PHE A 1 221 ? 6.851 0.788 -23.486 1.00 88.06 221 PHE A N 1
ATOM 1827 C CA . PHE A 1 221 ? 7.863 0.256 -24.395 1.00 88.06 221 PHE A CA 1
ATOM 1828 C C . PHE A 1 221 ? 7.407 0.286 -25.851 1.00 88.06 221 PHE A C 1
ATOM 1830 O O . PHE A 1 221 ? 8.169 0.753 -26.694 1.00 88.06 221 PHE A O 1
ATOM 1837 N N . LEU A 1 222 ? 6.191 -0.187 -26.138 1.00 83.88 222 LEU A N 1
ATOM 1838 C CA . LEU A 1 222 ? 5.632 -0.162 -27.491 1.00 83.88 222 LEU A CA 1
ATOM 1839 C C . LEU A 1 222 ? 5.581 1.273 -28.030 1.00 83.88 222 LEU A C 1
ATOM 1841 O O . LEU A 1 222 ? 6.165 1.543 -29.074 1.00 83.88 222 LEU A O 1
ATOM 1845 N N . ASP A 1 223 ? 5.008 2.205 -27.265 1.00 85.75 223 ASP A N 1
ATOM 1846 C CA . ASP A 1 223 ? 4.889 3.613 -27.659 1.00 85.75 223 ASP A CA 1
ATOM 1847 C C . ASP A 1 223 ? 6.257 4.271 -27.908 1.00 85.75 223 ASP A C 1
ATOM 1849 O O . ASP A 1 223 ? 6.437 5.023 -28.868 1.00 85.75 223 ASP A O 1
ATOM 1853 N N . ILE A 1 224 ? 7.245 3.991 -27.050 1.00 90.25 224 ILE A N 1
ATOM 1854 C CA . ILE A 1 224 ? 8.599 4.546 -27.172 1.00 90.25 224 ILE A CA 1
ATOM 1855 C C . ILE A 1 224 ? 9.301 4.014 -28.423 1.00 90.25 224 ILE A C 1
ATOM 1857 O O . ILE A 1 224 ? 9.949 4.787 -29.130 1.00 90.25 224 ILE A O 1
ATOM 1861 N N . ILE A 1 225 ? 9.207 2.707 -28.686 1.00 87.19 225 ILE A N 1
ATOM 1862 C CA . ILE A 1 225 ? 9.849 2.074 -29.842 1.00 87.19 225 ILE A CA 1
ATOM 1863 C C . ILE A 1 225 ? 9.172 2.515 -31.145 1.00 87.19 225 ILE A C 1
ATOM 1865 O O . ILE A 1 225 ? 9.875 2.923 -32.071 1.00 87.19 225 ILE A O 1
ATOM 1869 N N . ASP A 1 226 ? 7.838 2.533 -31.188 1.00 86.69 226 ASP A N 1
ATOM 1870 C CA . ASP A 1 226 ? 7.053 2.990 -32.344 1.00 86.69 226 ASP A CA 1
ATOM 1871 C C . ASP A 1 226 ? 7.259 4.488 -32.630 1.00 86.69 226 ASP A C 1
ATOM 1873 O O . ASP A 1 226 ? 7.130 4.947 -33.767 1.00 86.69 226 ASP A O 1
ATOM 1877 N N . GLY A 1 227 ? 7.621 5.269 -31.607 1.00 89.25 227 GLY A N 1
ATOM 1878 C CA . GLY A 1 227 ? 7.936 6.692 -31.726 1.00 89.25 227 GLY A CA 1
ATOM 1879 C C . GLY A 1 227 ? 9.290 7.006 -32.376 1.00 89.25 227 GLY A C 1
ATOM 1880 O O . GLY A 1 227 ? 9.565 8.173 -32.681 1.00 89.25 227 GLY A O 1
ATOM 1881 N N . ILE A 1 228 ? 10.159 6.012 -32.596 1.00 89.06 228 ILE A N 1
ATOM 1882 C CA . ILE A 1 228 ? 11.467 6.227 -33.227 1.00 89.06 228 ILE A CA 1
ATOM 1883 C C . ILE A 1 228 ? 11.277 6.511 -34.720 1.00 89.06 228 ILE A C 1
ATOM 1885 O O . ILE A 1 228 ? 10.594 5.787 -35.437 1.00 89.06 228 ILE A O 1
ATOM 1889 N N . GLN A 1 229 ? 11.935 7.559 -35.223 1.00 88.69 229 GLN A N 1
ATOM 1890 C CA . GLN A 1 229 ? 11.884 7.886 -36.648 1.00 88.69 229 GLN A CA 1
ATOM 1891 C C . GLN A 1 229 ? 12.415 6.727 -37.499 1.00 88.69 229 GLN A C 1
ATOM 1893 O O . GLN A 1 229 ? 13.538 6.274 -37.289 1.00 88.69 229 GLN A O 1
ATOM 1898 N N . GLU A 1 230 ? 11.655 6.329 -38.521 1.00 85.88 230 GLU A N 1
ATOM 1899 C CA . GLU A 1 230 ? 11.990 5.229 -39.441 1.00 85.88 230 GLU A CA 1
ATOM 1900 C C . GLU A 1 230 ? 13.401 5.367 -40.045 1.00 85.88 230 GLU A C 1
ATOM 1902 O O . GLU A 1 230 ? 14.143 4.397 -40.148 1.00 85.88 230 GLU A O 1
ATOM 1907 N N . SER A 1 231 ? 13.834 6.599 -40.340 1.00 88.62 231 SER A N 1
ATOM 1908 C CA . SER A 1 231 ? 15.179 6.897 -40.856 1.00 88.62 231 SER A CA 1
ATOM 1909 C C . SER A 1 231 ? 16.323 6.564 -39.889 1.00 88.62 231 SER A C 1
ATOM 1911 O O . SER A 1 231 ? 17.474 6.450 -40.315 1.00 88.62 231 SER A O 1
ATOM 1913 N N . ILE A 1 232 ? 16.029 6.449 -38.592 1.00 88.69 232 ILE A N 1
ATOM 1914 C CA . ILE A 1 232 ? 16.986 6.109 -37.538 1.00 88.69 232 ILE A CA 1
ATOM 1915 C C . ILE A 1 232 ? 16.969 4.606 -37.266 1.00 88.69 232 ILE A C 1
ATOM 1917 O O . ILE A 1 232 ? 18.038 4.066 -36.980 1.00 88.69 232 ILE A O 1
ATOM 1921 N N . VAL A 1 233 ? 15.812 3.942 -37.380 1.00 86.75 233 VAL A N 1
ATOM 1922 C CA . VAL A 1 233 ? 15.610 2.525 -37.016 1.00 86.75 233 VAL A CA 1
ATOM 1923 C C . VAL A 1 233 ? 16.685 1.626 -37.632 1.00 86.75 233 VAL A C 1
ATOM 1925 O O . VAL A 1 233 ? 17.395 0.947 -36.896 1.00 86.75 233 VAL A O 1
ATOM 1928 N N . ASP A 1 234 ? 16.922 1.727 -38.941 1.00 85.75 234 ASP A N 1
ATOM 1929 C CA . ASP A 1 234 ? 17.930 0.916 -39.650 1.00 85.75 234 ASP A CA 1
ATOM 1930 C C . ASP A 1 234 ? 19.379 1.170 -39.190 1.00 85.75 234 ASP A C 1
ATOM 1932 O O . ASP A 1 234 ? 20.285 0.368 -39.422 1.00 85.75 234 ASP A O 1
ATOM 1936 N N . SER A 1 235 ? 19.635 2.319 -38.561 1.00 90.00 235 SER A N 1
ATOM 1937 C CA . SER A 1 235 ? 20.963 2.687 -38.063 1.00 90.00 235 SER A CA 1
ATOM 1938 C C . SER A 1 235 ? 21.234 2.193 -36.642 1.00 90.00 235 SER A C 1
ATOM 1940 O O . SER A 1 235 ? 22.402 2.183 -36.222 1.00 90.00 235 SER A O 1
ATOM 1942 N N . ILE A 1 236 ? 20.181 1.806 -35.911 1.00 91.19 236 ILE A N 1
ATOM 1943 C CA . ILE A 1 236 ? 20.266 1.283 -34.550 1.00 91.19 236 ILE A CA 1
ATOM 1944 C C . ILE A 1 236 ? 20.877 -0.110 -34.615 1.00 91.19 236 ILE A C 1
ATOM 1946 O O . ILE A 1 236 ? 20.404 -0.979 -35.339 1.00 91.19 236 ILE A O 1
ATOM 1950 N N . TYR A 1 237 ? 21.939 -0.335 -33.842 1.00 87.94 237 TYR A N 1
ATOM 1951 C CA . TYR A 1 237 ? 22.485 -1.683 -33.678 1.00 87.94 237 TYR A CA 1
ATOM 1952 C C . TYR A 1 237 ? 22.142 -2.289 -32.321 1.00 87.94 237 TYR A C 1
ATOM 1954 O O . TYR A 1 237 ? 22.205 -3.506 -32.199 1.00 87.94 237 TYR A O 1
ATOM 1962 N N . ALA A 1 238 ? 21.790 -1.485 -31.314 1.00 89.12 238 ALA A N 1
ATOM 1963 C CA . ALA A 1 238 ? 21.382 -1.977 -30.002 1.00 89.12 238 ALA A CA 1
ATOM 1964 C C . ALA A 1 238 ? 20.543 -0.945 -29.236 1.00 89.12 238 ALA A C 1
ATOM 1966 O O . ALA A 1 238 ? 20.758 0.263 -29.367 1.00 89.12 238 ALA A O 1
ATOM 1967 N N . TYR A 1 239 ? 19.641 -1.442 -28.391 1.00 90.38 239 TYR A N 1
ATOM 1968 C CA . TYR A 1 239 ? 18.849 -0.663 -27.441 1.00 90.38 239 TYR A CA 1
ATOM 1969 C C . TYR A 1 239 ? 19.453 -0.757 -26.037 1.00 90.38 239 TYR A C 1
ATOM 1971 O O . TYR A 1 239 ? 19.940 -1.818 -25.636 1.00 90.38 239 TYR A O 1
ATOM 1979 N N . SER A 1 240 ? 19.432 0.345 -25.287 1.00 90.94 240 SER A N 1
ATOM 1980 C CA . SER A 1 240 ? 19.862 0.391 -23.889 1.00 90.94 240 SER A CA 1
ATOM 1981 C C . SER A 1 240 ? 18.673 0.509 -22.951 1.00 90.94 240 SER A C 1
ATOM 1983 O O . SER A 1 240 ? 17.740 1.276 -23.177 1.00 90.94 240 SER A O 1
ATOM 1985 N N . LEU A 1 241 ? 18.763 -0.233 -21.854 1.00 92.06 241 LEU A N 1
ATOM 1986 C CA . LEU A 1 241 ? 17.834 -0.209 -20.738 1.00 92.06 241 LEU A CA 1
ATOM 1987 C C . LEU A 1 241 ? 18.651 0.075 -19.486 1.00 92.06 241 LEU A C 1
ATOM 1989 O O . LEU A 1 241 ? 19.343 -0.800 -18.974 1.00 92.06 241 LEU A O 1
ATOM 1993 N N . LEU A 1 242 ? 18.649 1.315 -19.023 1.00 91.62 242 LEU A N 1
ATOM 1994 C CA . LEU A 1 242 ? 19.460 1.727 -17.889 1.00 91.62 242 LEU A CA 1
ATOM 1995 C C . LEU A 1 242 ? 18.592 1.841 -16.644 1.00 91.62 242 LEU A C 1
ATOM 1997 O O . LEU A 1 242 ? 17.751 2.731 -16.559 1.00 91.62 242 LEU A O 1
ATOM 2001 N N . ILE A 1 243 ? 18.833 0.965 -15.673 1.00 92.50 243 ILE A N 1
ATOM 2002 C CA . ILE A 1 243 ? 18.168 1.000 -14.374 1.00 92.50 243 ILE A CA 1
ATOM 2003 C C . ILE A 1 243 ? 19.037 1.769 -13.386 1.00 92.50 243 ILE A C 1
ATOM 2005 O O . ILE A 1 243 ? 20.212 1.450 -13.184 1.00 92.50 243 ILE A O 1
ATOM 2009 N N . LYS A 1 244 ? 18.450 2.800 -12.784 1.00 91.25 244 LYS A N 1
ATOM 2010 C CA . LYS A 1 244 ? 19.069 3.660 -11.771 1.00 91.25 244 LYS A CA 1
ATOM 2011 C C . LYS A 1 244 ? 18.075 3.940 -10.657 1.00 91.25 244 LYS A C 1
ATOM 2013 O O . LYS A 1 244 ? 16.902 3.610 -10.767 1.00 91.25 244 LYS A O 1
ATOM 2018 N N . HIS A 1 245 ? 18.540 4.596 -9.604 1.00 90.88 245 HIS A N 1
ATOM 2019 C CA . HIS A 1 245 ? 17.679 5.117 -8.553 1.00 90.88 245 HIS A CA 1
ATOM 2020 C C . HIS A 1 245 ? 17.659 6.634 -8.598 1.00 90.88 245 HIS A C 1
ATOM 2022 O O . HIS A 1 245 ? 18.712 7.282 -8.596 1.00 90.88 245 HIS A O 1
ATOM 2028 N N . GLU A 1 246 ? 16.465 7.218 -8.612 1.00 87.19 246 GLU A N 1
ATOM 2029 C CA . GLU A 1 246 ? 16.332 8.667 -8.499 1.00 87.19 246 GLU A CA 1
ATOM 2030 C C . GLU A 1 246 ? 16.937 9.129 -7.166 1.00 87.19 246 GLU A C 1
ATOM 2032 O O . GLU A 1 246 ? 16.594 8.609 -6.109 1.00 87.19 246 GLU A O 1
ATOM 2037 N N . ASN A 1 247 ? 17.855 10.101 -7.206 1.00 85.00 247 ASN A N 1
ATOM 2038 C CA . ASN A 1 247 ? 18.556 10.623 -6.025 1.00 85.00 247 ASN A CA 1
ATOM 2039 C C . ASN A 1 247 ? 19.283 9.554 -5.178 1.00 85.00 247 ASN A C 1
ATOM 2041 O O . ASN A 1 247 ? 19.499 9.768 -3.987 1.00 85.00 247 ASN A O 1
ATOM 2045 N N . ASN A 1 248 ? 19.687 8.427 -5.781 1.00 83.69 248 ASN A N 1
ATOM 2046 C CA . ASN A 1 248 ? 20.241 7.264 -5.071 1.00 83.69 248 ASN A CA 1
ATOM 2047 C C . ASN A 1 248 ? 19.288 6.697 -4.000 1.00 83.69 248 ASN A C 1
ATOM 2049 O O . ASN A 1 248 ? 19.737 6.183 -2.974 1.00 83.69 248 ASN A O 1
ATOM 2053 N N . ASP A 1 249 ? 17.978 6.823 -4.219 1.00 85.19 249 ASP A N 1
ATOM 2054 C CA . ASP A 1 249 ? 16.943 6.298 -3.340 1.00 85.19 249 ASP A CA 1
ATOM 2055 C C . ASP A 1 249 ? 16.465 4.920 -3.831 1.00 85.19 249 ASP A C 1
ATOM 2057 O O . ASP A 1 249 ? 15.732 4.849 -4.822 1.00 85.19 249 ASP A O 1
ATOM 2061 N N . PRO A 1 250 ? 16.817 3.814 -3.150 1.00 85.19 250 PRO A N 1
ATOM 2062 C CA . PRO A 1 250 ? 16.469 2.468 -3.603 1.00 85.19 250 PRO A CA 1
ATOM 2063 C C . PRO A 1 250 ? 14.959 2.171 -3.647 1.00 85.19 250 PRO A C 1
ATOM 2065 O O . PRO A 1 250 ? 14.551 1.148 -4.193 1.00 85.19 250 PRO A O 1
ATOM 2068 N N . ARG A 1 251 ? 14.118 3.074 -3.127 1.00 85.69 251 ARG A N 1
ATOM 2069 C CA . ARG A 1 251 ? 12.651 3.029 -3.258 1.00 85.69 251 ARG A CA 1
ATOM 2070 C C . ARG A 1 251 ? 12.149 3.561 -4.595 1.00 85.69 251 ARG A C 1
ATOM 2072 O O . ARG A 1 251 ? 10.987 3.368 -4.931 1.00 85.69 251 ARG A O 1
ATOM 2079 N N . ARG A 1 252 ? 13.007 4.269 -5.331 1.00 88.88 252 ARG A N 1
ATOM 2080 C CA . ARG A 1 252 ? 12.687 4.971 -6.576 1.00 88.88 252 ARG A CA 1
ATOM 2081 C C . ARG A 1 252 ? 13.525 4.436 -7.737 1.00 88.88 252 ARG A C 1
ATOM 2083 O O . ARG A 1 252 ? 14.312 5.197 -8.309 1.00 88.88 252 ARG A O 1
ATOM 2090 N N . PRO A 1 253 ? 13.418 3.137 -8.075 1.00 94.19 253 PRO A N 1
ATOM 2091 C CA . PRO A 1 253 ? 14.037 2.637 -9.286 1.00 94.19 253 PRO A CA 1
ATOM 2092 C C . PRO A 1 253 ? 13.402 3.321 -10.501 1.00 94.19 253 PRO A C 1
ATOM 2094 O O . PRO A 1 253 ? 12.189 3.515 -10.573 1.00 94.19 253 PRO A O 1
ATOM 2097 N N . THR A 1 254 ? 14.237 3.694 -11.455 1.00 93.94 254 THR A N 1
ATOM 2098 C CA . THR A 1 254 ? 13.844 4.268 -12.733 1.00 93.94 254 THR A CA 1
ATOM 2099 C C . THR A 1 254 ? 14.474 3.455 -13.845 1.00 93.94 254 THR A C 1
ATOM 2101 O O . THR A 1 254 ? 15.594 2.955 -13.714 1.00 93.94 254 THR A O 1
ATOM 2104 N N . LEU A 1 255 ? 13.752 3.330 -14.950 1.00 94.50 255 LEU A N 1
ATOM 2105 C CA . LEU A 1 255 ? 14.274 2.791 -16.191 1.00 94.50 255 LEU A CA 1
ATOM 2106 C C . LEU A 1 255 ? 14.396 3.928 -17.201 1.00 94.50 255 LEU A C 1
ATOM 2108 O O . LEU A 1 255 ? 13.427 4.629 -17.470 1.00 94.50 255 LEU A O 1
ATOM 2112 N N . THR A 1 256 ? 15.572 4.071 -17.794 1.00 93.25 256 THR A N 1
ATOM 2113 C CA . THR A 1 256 ? 15.813 4.945 -18.940 1.00 93.25 256 THR A CA 1
ATOM 2114 C C . THR A 1 256 ? 16.023 4.094 -20.185 1.00 93.25 256 THR A C 1
ATOM 2116 O O . THR A 1 256 ? 16.808 3.144 -20.163 1.00 93.25 256 THR A O 1
ATOM 2119 N N . ILE A 1 257 ? 15.337 4.448 -21.268 1.00 92.69 257 ILE A N 1
ATOM 2120 C CA . ILE A 1 257 ? 15.355 3.716 -22.532 1.00 92.69 257 ILE A CA 1
ATOM 2121 C C . ILE A 1 257 ? 16.087 4.557 -23.576 1.00 92.69 257 ILE A C 1
ATOM 2123 O O . ILE A 1 257 ? 15.825 5.753 -23.739 1.00 92.69 257 ILE A O 1
ATOM 2127 N N . GLY A 1 258 ? 17.022 3.925 -24.275 1.00 92.69 258 GLY A N 1
ATOM 2128 C CA . GLY A 1 258 ? 17.844 4.551 -25.301 1.00 92.69 258 GLY A CA 1
ATOM 2129 C C . GLY A 1 258 ? 18.241 3.568 -26.393 1.00 92.69 258 GLY A C 1
ATOM 2130 O O . GLY A 1 258 ? 17.828 2.407 -26.413 1.00 92.69 258 GLY A O 1
ATOM 2131 N N . TYR A 1 259 ? 19.076 4.036 -27.310 1.00 92.50 259 TYR A N 1
ATOM 2132 C CA . TYR A 1 259 ? 19.674 3.210 -28.350 1.00 92.50 259 TYR A CA 1
ATOM 2133 C C . TYR A 1 259 ? 21.051 3.735 -28.731 1.00 92.50 259 TYR A C 1
ATOM 2135 O O . TYR A 1 259 ? 21.456 4.840 -28.365 1.00 92.50 259 TYR A O 1
ATOM 2143 N N . ASN A 1 260 ? 21.779 2.944 -29.509 1.00 92.94 260 ASN A N 1
ATOM 2144 C CA . ASN A 1 260 ? 23.013 3.385 -30.128 1.00 92.94 260 ASN A CA 1
ATOM 2145 C C . ASN A 1 260 ? 23.065 3.007 -31.607 1.00 92.94 260 ASN A C 1
ATOM 2147 O O . ASN A 1 260 ? 22.478 2.017 -32.043 1.00 92.94 260 ASN A O 1
ATOM 2151 N N . THR A 1 261 ? 23.792 3.814 -32.376 1.00 92.56 261 THR A N 1
ATOM 2152 C CA . THR A 1 261 ? 23.871 3.696 -33.833 1.00 92.56 261 THR A CA 1
ATOM 2153 C C . THR A 1 261 ? 25.294 3.434 -34.298 1.00 92.56 261 THR A C 1
ATOM 2155 O O . THR A 1 261 ? 26.267 3.810 -33.635 1.00 92.56 261 THR A O 1
ATOM 2158 N N . ASN A 1 262 ? 25.433 2.818 -35.474 1.00 90.25 262 ASN A N 1
ATOM 2159 C CA . ASN A 1 262 ? 26.749 2.564 -36.071 1.00 90.25 262 ASN A CA 1
ATOM 2160 C C . ASN A 1 262 ? 27.552 3.863 -36.247 1.00 90.25 262 ASN A C 1
ATOM 2162 O O . ASN A 1 262 ? 28.752 3.906 -35.975 1.00 90.25 262 ASN A O 1
ATOM 2166 N N . SER A 1 263 ? 26.876 4.949 -36.627 1.00 91.19 263 SER A N 1
ATOM 2167 C CA . SER A 1 263 ? 27.481 6.274 -36.769 1.00 91.19 263 SER A CA 1
ATOM 2168 C C . SER A 1 263 ? 28.028 6.811 -35.444 1.00 91.19 263 SER A C 1
ATOM 2170 O O . SER A 1 263 ? 29.157 7.308 -35.412 1.00 91.19 263 SER A O 1
ATOM 2172 N N . ASN A 1 264 ? 27.277 6.696 -34.339 1.00 93.38 264 ASN A N 1
ATOM 2173 C CA . ASN A 1 264 ? 27.789 7.121 -33.035 1.00 93.38 264 ASN A CA 1
ATOM 2174 C C . ASN A 1 264 ? 28.948 6.227 -32.574 1.00 93.38 264 ASN A C 1
ATOM 2176 O O . ASN A 1 264 ? 29.978 6.752 -32.159 1.00 93.38 264 ASN A O 1
ATOM 2180 N N . TYR A 1 265 ? 28.849 4.905 -32.738 1.00 91.81 265 TYR A N 1
ATOM 2181 C CA . TYR A 1 265 ? 29.959 3.990 -32.451 1.00 91.81 265 TYR A CA 1
ATOM 2182 C C . TYR A 1 265 ? 31.254 4.419 -33.166 1.00 91.81 265 TYR A C 1
ATOM 2184 O O . TYR A 1 265 ? 32.274 4.637 -32.507 1.00 91.81 265 TYR A O 1
ATOM 2192 N N . LEU A 1 266 ? 31.212 4.636 -34.487 1.00 91.38 266 LEU A N 1
ATOM 2193 C CA . LEU A 1 266 ? 32.375 5.082 -35.267 1.00 91.38 266 LEU A CA 1
ATOM 2194 C C . LEU A 1 266 ? 32.937 6.420 -34.766 1.00 91.38 266 LEU A C 1
ATOM 2196 O O . LEU A 1 266 ? 34.156 6.599 -34.699 1.00 91.38 266 LEU A O 1
ATOM 2200 N N . ASN A 1 267 ? 32.063 7.342 -34.359 1.00 91.81 267 ASN A N 1
ATOM 2201 C CA . ASN A 1 267 ? 32.468 8.621 -33.783 1.00 91.81 267 ASN A CA 1
ATOM 2202 C C . ASN A 1 267 ? 33.162 8.474 -32.424 1.00 91.81 267 ASN A C 1
ATOM 2204 O O . ASN A 1 267 ? 34.030 9.293 -32.114 1.00 91.81 267 ASN A O 1
ATOM 2208 N N . GLN A 1 268 ? 32.812 7.462 -31.628 1.00 93.06 268 GLN A N 1
ATOM 2209 C CA . GLN A 1 268 ? 33.336 7.268 -30.275 1.00 93.06 268 GLN A CA 1
ATOM 2210 C C . GLN A 1 268 ? 34.608 6.423 -30.215 1.00 93.06 268 GLN A C 1
ATOM 2212 O O . GLN A 1 268 ? 35.336 6.526 -29.230 1.00 93.06 268 GLN A O 1
ATOM 2217 N N . ILE A 1 269 ? 34.961 5.665 -31.263 1.00 91.31 269 ILE A N 1
ATOM 2218 C CA . ILE A 1 269 ? 36.222 4.893 -31.306 1.00 91.31 269 ILE A CA 1
ATOM 2219 C C . ILE A 1 269 ? 37.422 5.769 -30.912 1.00 91.31 269 ILE A C 1
ATOM 2221 O O . ILE A 1 269 ? 38.248 5.356 -30.103 1.00 91.31 269 ILE A O 1
ATOM 2225 N N . LYS A 1 270 ? 37.477 7.013 -31.406 1.00 89.69 270 LYS A N 1
ATOM 2226 C CA . LYS A 1 270 ? 38.564 7.968 -31.117 1.00 89.69 270 LYS A CA 1
ATOM 2227 C C . LYS A 1 270 ? 38.634 8.441 -29.655 1.00 89.69 270 LYS A C 1
ATOM 2229 O O . LYS A 1 270 ? 39.659 8.975 -29.247 1.00 89.69 270 LYS A O 1
ATOM 2234 N N . ASN A 1 271 ? 37.560 8.261 -28.886 1.00 86.38 271 ASN A N 1
ATOM 2235 C CA . ASN A 1 271 ? 37.426 8.706 -27.496 1.00 86.38 271 ASN A CA 1
ATOM 2236 C C . ASN A 1 271 ? 37.606 7.560 -26.487 1.00 86.38 271 ASN A C 1
ATOM 2238 O O . ASN A 1 271 ? 37.460 7.766 -25.281 1.00 86.38 271 ASN A O 1
ATOM 2242 N N . THR A 1 272 ? 37.904 6.349 -26.961 1.00 84.19 272 THR A N 1
ATOM 2243 C CA . THR A 1 272 ? 37.980 5.145 -26.129 1.00 84.19 272 THR A CA 1
ATOM 2244 C C . THR A 1 272 ? 39.322 4.443 -26.272 1.00 84.19 272 THR A C 1
ATOM 2246 O O . THR A 1 272 ? 40.083 4.671 -27.209 1.00 84.19 272 THR A O 1
ATOM 2249 N N . ARG A 1 273 ? 39.634 3.572 -25.309 1.00 78.69 273 ARG A N 1
ATOM 2250 C CA . ARG A 1 273 ? 40.881 2.790 -25.318 1.00 78.69 273 ARG A CA 1
ATOM 2251 C C . ARG A 1 273 ? 40.870 1.681 -26.368 1.00 78.69 273 ARG A C 1
ATOM 2253 O O . ARG A 1 273 ? 41.933 1.242 -26.794 1.00 78.69 273 ARG A O 1
ATOM 2260 N N . ASN A 1 274 ? 39.686 1.191 -26.731 1.00 82.69 274 ASN A N 1
ATOM 2261 C CA . ASN A 1 274 ? 39.491 0.159 -27.737 1.00 82.69 274 ASN A CA 1
ATOM 2262 C C . ASN A 1 274 ? 38.066 0.239 -28.308 1.00 82.69 274 ASN A C 1
ATOM 2264 O O . ASN A 1 274 ? 37.162 0.784 -27.678 1.00 82.69 274 ASN A O 1
ATOM 2268 N N . CYS A 1 275 ? 37.863 -0.356 -29.483 1.00 84.06 275 CYS A N 1
ATOM 2269 C CA . CYS A 1 275 ? 36.576 -0.339 -30.172 1.00 84.06 275 CYS A CA 1
ATOM 2270 C C . CYS A 1 275 ? 35.435 -1.009 -29.387 1.00 84.06 275 CYS A C 1
ATOM 2272 O O . CYS A 1 275 ? 34.296 -0.576 -29.505 1.00 84.06 275 CYS A O 1
ATOM 2274 N N . GLN A 1 276 ? 35.714 -2.015 -28.556 1.00 85.12 276 GLN A N 1
ATOM 2275 C CA . GLN A 1 276 ? 34.679 -2.691 -27.769 1.00 85.12 276 GLN A CA 1
ATOM 2276 C C . GLN A 1 276 ? 34.112 -1.779 -26.671 1.00 85.12 276 GLN A C 1
ATOM 2278 O O . GLN A 1 276 ? 32.909 -1.788 -26.440 1.00 85.12 276 GLN A O 1
ATOM 2283 N N . GLU A 1 277 ? 34.934 -0.920 -26.057 1.00 84.38 277 GLU A N 1
ATOM 2284 C CA . GLU A 1 277 ? 34.451 0.110 -25.126 1.00 84.38 277 GLU A CA 1
ATOM 2285 C C . GLU A 1 277 ? 33.556 1.130 -25.836 1.00 84.38 277 GLU A C 1
ATOM 2287 O O . GLU A 1 277 ? 32.485 1.444 -25.330 1.00 84.38 277 GLU A O 1
ATOM 2292 N N . ALA A 1 278 ? 33.937 1.602 -27.028 1.00 86.00 278 ALA A N 1
ATOM 2293 C CA . ALA A 1 278 ? 33.076 2.495 -27.810 1.00 86.00 278 ALA A CA 1
ATOM 2294 C C . ALA A 1 278 ? 31.740 1.841 -28.202 1.00 86.00 278 ALA A C 1
ATOM 2296 O O . ALA A 1 278 ? 30.738 2.542 -28.344 1.00 86.00 278 ALA A O 1
ATOM 2297 N N . LYS A 1 279 ? 31.730 0.517 -28.400 1.00 87.62 279 LYS A N 1
ATOM 2298 C CA . LYS A 1 279 ? 30.553 -0.239 -28.836 1.00 87.62 279 LYS A CA 1
ATOM 2299 C C . LYS A 1 279 ? 29.629 -0.609 -27.674 1.00 87.62 279 LYS A C 1
ATOM 2301 O O . LYS A 1 279 ? 28.431 -0.413 -27.773 1.00 87.62 279 LYS A O 1
ATOM 2306 N N . TRP A 1 280 ? 30.140 -1.091 -26.546 1.00 86.94 280 TRP A N 1
ATOM 2307 C CA . TRP A 1 280 ? 29.286 -1.699 -25.511 1.00 86.94 280 TRP A CA 1
ATOM 2308 C C . TRP A 1 280 ? 29.215 -0.932 -24.197 1.00 86.94 280 TRP A C 1
ATOM 2310 O O . TRP A 1 280 ? 28.346 -1.205 -23.378 1.00 86.94 280 TRP A O 1
ATOM 2320 N N . ASN A 1 281 ? 30.100 0.033 -23.954 1.00 86.31 281 ASN A N 1
ATOM 2321 C CA . ASN A 1 281 ? 30.033 0.792 -22.714 1.00 86.31 281 ASN A CA 1
ATOM 2322 C C . ASN A 1 281 ? 29.015 1.933 -22.848 1.00 86.31 281 ASN A C 1
ATOM 2324 O O . ASN A 1 281 ? 29.230 2.877 -23.612 1.00 86.31 281 ASN A O 1
ATOM 2328 N N . HIS A 1 282 ? 27.945 1.861 -22.050 1.00 86.50 282 HIS A N 1
ATOM 2329 C CA . HIS A 1 282 ? 26.861 2.847 -22.014 1.00 86.50 282 HIS A CA 1
ATOM 2330 C C . HIS A 1 282 ? 27.359 4.297 -21.889 1.00 86.50 282 HIS A C 1
ATOM 2332 O O . HIS A 1 282 ? 26.734 5.206 -22.420 1.00 86.50 282 HIS A O 1
ATOM 2338 N N . THR A 1 283 ? 28.501 4.556 -21.240 1.00 87.44 283 THR A N 1
ATOM 2339 C CA . THR A 1 283 ? 29.064 5.916 -21.125 1.00 87.44 283 THR A CA 1
ATOM 2340 C C . THR A 1 283 ? 29.375 6.572 -22.479 1.00 87.44 283 THR A C 1
ATOM 2342 O O . THR A 1 283 ? 29.433 7.797 -22.559 1.00 87.44 283 THR A O 1
ATOM 2345 N N . TYR A 1 284 ? 29.571 5.788 -23.542 1.00 88.62 284 TYR A N 1
ATOM 2346 C CA . TYR A 1 284 ? 29.825 6.294 -24.896 1.00 88.62 284 TYR A CA 1
ATOM 2347 C C . TYR A 1 284 ? 28.598 6.199 -25.815 1.00 88.62 284 TYR A C 1
ATOM 2349 O O . TYR A 1 284 ? 28.685 6.509 -27.003 1.00 88.62 284 TYR A O 1
ATOM 2357 N N . TRP A 1 285 ? 27.453 5.759 -25.299 1.00 90.75 285 TRP A N 1
ATOM 2358 C CA . TRP A 1 285 ? 26.219 5.682 -26.075 1.00 90.75 285 TRP A CA 1
ATOM 2359 C C . TRP A 1 285 ? 25.552 7.055 -26.187 1.00 90.75 285 TRP A C 1
ATOM 2361 O O . TRP A 1 285 ? 25.953 8.021 -25.532 1.00 90.75 285 TRP A O 1
ATOM 2371 N N . LEU A 1 286 ? 24.558 7.152 -27.070 1.00 88.31 286 LEU A N 1
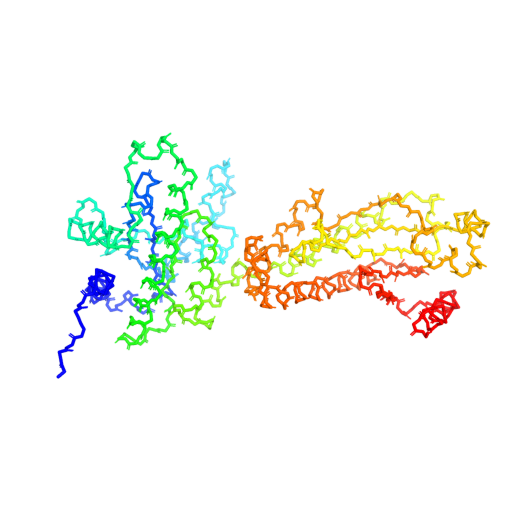ATOM 2372 C CA . LEU A 1 286 ? 23.701 8.329 -27.122 1.00 88.31 286 LEU A CA 1
ATOM 2373 C C . LEU A 1 286 ? 22.927 8.421 -25.801 1.00 88.31 286 LEU A C 1
ATOM 2375 O O . LEU A 1 286 ? 22.392 7.425 -25.320 1.00 88.31 286 LEU A O 1
ATOM 2379 N N . HIS A 1 287 ? 22.895 9.617 -25.219 1.00 81.31 287 HIS A N 1
ATOM 2380 C CA . HIS A 1 287 ? 22.136 9.918 -23.998 1.00 81.31 287 HIS A CA 1
ATOM 2381 C C . HIS A 1 287 ? 20.872 10.728 -24.308 1.00 81.31 287 HIS A C 1
ATOM 2383 O O . HIS A 1 287 ? 20.293 11.348 -23.416 1.00 81.31 287 HIS A O 1
ATOM 2389 N N . ASP A 1 288 ? 20.460 10.731 -25.576 1.00 76.38 288 ASP A N 1
ATOM 2390 C CA . ASP A 1 288 ? 19.168 11.243 -26.012 1.00 76.38 288 ASP A CA 1
ATOM 2391 C C . ASP A 1 288 ? 18.122 10.200 -25.604 1.00 76.38 288 ASP A C 1
ATOM 2393 O O . ASP A 1 288 ? 17.681 9.379 -26.408 1.00 76.38 288 ASP A O 1
ATOM 2397 N N . ASN A 1 289 ? 17.835 10.158 -24.301 1.00 77.88 289 ASN A N 1
ATOM 2398 C CA . ASN A 1 289 ? 16.859 9.253 -23.711 1.00 77.88 289 ASN A CA 1
ATOM 2399 C C . ASN A 1 289 ? 15.541 9.408 -24.474 1.00 77.88 289 ASN A C 1
ATOM 2401 O O . ASN A 1 289 ? 14.995 10.509 -24.549 1.00 77.88 289 ASN A O 1
ATOM 2405 N N . ILE A 1 290 ? 15.039 8.311 -25.035 1.00 89.19 290 ILE A N 1
ATOM 2406 C CA . ILE A 1 290 ? 13.787 8.318 -25.802 1.00 89.19 290 ILE A CA 1
ATOM 2407 C C . ILE A 1 290 ? 12.572 7.982 -24.948 1.00 89.19 290 ILE A C 1
ATOM 2409 O O . ILE A 1 290 ? 11.443 8.189 -25.377 1.00 89.19 290 ILE A O 1
ATOM 2413 N N . GLY A 1 291 ? 12.799 7.520 -23.721 1.00 90.75 291 GLY A N 1
ATOM 2414 C CA . GLY A 1 291 ? 11.751 7.403 -22.727 1.00 90.75 291 GLY A CA 1
ATOM 2415 C C . GLY A 1 291 ? 12.280 7.031 -21.352 1.00 90.75 291 GLY A C 1
ATOM 2416 O O . GLY A 1 291 ? 13.424 6.594 -21.183 1.00 90.75 291 GLY A O 1
ATOM 2417 N N . GLU A 1 292 ? 11.427 7.239 -20.359 1.00 93.25 292 GLU A N 1
ATOM 2418 C CA . GLU A 1 292 ? 11.706 6.965 -18.957 1.00 93.25 292 GLU A CA 1
ATOM 2419 C C . GLU A 1 292 ? 10.471 6.346 -18.305 1.00 93.25 292 GLU A C 1
ATOM 2421 O O . GLU A 1 292 ? 9.352 6.761 -18.592 1.00 93.25 292 GLU A O 1
ATOM 2426 N N . ILE A 1 293 ? 10.683 5.379 -17.413 1.00 92.94 293 ILE A N 1
ATOM 2427 C CA . ILE A 1 293 ? 9.628 4.726 -16.633 1.00 92.94 293 ILE A CA 1
ATOM 2428 C C . ILE A 1 293 ? 9.995 4.797 -15.149 1.00 92.94 293 ILE A C 1
ATOM 2430 O O . ILE A 1 293 ? 11.152 4.584 -14.774 1.00 92.94 293 ILE A O 1
ATOM 2434 N N . GLY A 1 294 ? 9.021 5.125 -14.300 1.00 89.56 294 GLY A N 1
ATOM 2435 C CA . GLY A 1 294 ? 9.202 5.323 -12.855 1.00 89.56 294 GLY A CA 1
ATOM 2436 C C . GLY A 1 294 ? 9.910 6.631 -12.466 1.00 89.56 294 GLY A C 1
ATOM 2437 O O . GLY A 1 294 ? 10.122 6.901 -11.278 1.00 89.56 294 GLY A O 1
ATOM 2438 N N . SER A 1 295 ? 10.290 7.464 -13.443 1.00 90.94 295 SER A N 1
ATOM 2439 C CA . SER A 1 295 ? 10.944 8.756 -13.202 1.00 90.94 295 SER A CA 1
ATOM 2440 C C . SER A 1 295 ? 9.944 9.845 -12.800 1.00 90.94 295 SER A C 1
ATOM 2442 O O . SER A 1 295 ? 8.745 9.609 -12.684 1.00 90.94 295 SER A O 1
ATOM 2444 N N . VAL A 1 296 ? 10.427 11.068 -12.557 1.00 84.44 296 VAL A N 1
ATOM 2445 C CA . VAL A 1 296 ? 9.553 12.217 -12.253 1.00 84.44 296 VAL A CA 1
ATOM 2446 C C . VAL A 1 296 ? 8.669 12.601 -13.438 1.00 84.44 296 VAL A C 1
ATOM 2448 O O . VAL A 1 296 ? 7.618 13.207 -13.244 1.00 84.44 296 VAL A O 1
ATOM 2451 N N . ASN A 1 297 ? 9.077 12.210 -14.646 1.00 84.50 297 ASN A N 1
ATOM 2452 C CA . ASN A 1 297 ? 8.325 12.431 -15.873 1.00 84.50 297 ASN A CA 1
ATOM 2453 C C . ASN A 1 297 ? 7.272 11.334 -16.111 1.00 84.50 297 ASN A C 1
ATOM 2455 O O . ASN A 1 297 ? 6.320 11.568 -16.848 1.00 84.50 297 ASN A O 1
ATOM 2459 N N . ASP A 1 298 ? 7.402 10.176 -15.453 1.00 88.56 298 ASP A N 1
ATOM 2460 C CA . ASP A 1 298 ? 6.429 9.080 -15.476 1.00 88.56 298 ASP A CA 1
ATOM 2461 C C . ASP A 1 298 ? 5.704 8.967 -14.127 1.00 88.56 298 ASP A C 1
ATOM 2463 O O . ASP A 1 298 ? 5.983 8.108 -13.285 1.00 88.56 298 ASP A O 1
ATOM 2467 N N . VAL A 1 299 ? 4.749 9.877 -13.924 1.00 84.00 299 VAL A N 1
ATOM 2468 C CA . VAL A 1 299 ? 3.955 9.960 -12.690 1.00 84.00 299 VAL A CA 1
ATOM 2469 C C . VAL A 1 299 ? 3.206 8.650 -12.419 1.00 84.00 299 VAL A C 1
ATOM 2471 O O . VAL A 1 299 ? 3.136 8.226 -11.267 1.00 84.00 299 VAL A O 1
ATOM 2474 N N . ARG A 1 300 ? 2.689 7.987 -13.465 1.00 81.06 300 ARG A N 1
ATOM 2475 C CA . ARG A 1 300 ? 1.927 6.738 -13.330 1.00 81.06 300 ARG A CA 1
ATOM 2476 C C . ARG A 1 300 ? 2.824 5.582 -12.902 1.00 81.06 300 ARG A C 1
ATOM 2478 O O . ARG A 1 300 ? 2.511 4.921 -11.918 1.00 81.06 300 ARG A O 1
ATOM 2485 N N . GLY A 1 301 ? 3.941 5.345 -13.591 1.00 87.38 301 GLY A N 1
ATOM 2486 C CA . GLY A 1 301 ? 4.858 4.272 -13.207 1.00 87.38 301 GLY A CA 1
ATOM 2487 C C . GLY A 1 301 ? 5.446 4.492 -11.816 1.00 87.38 301 GLY A C 1
ATOM 2488 O O . GLY A 1 301 ? 5.566 3.542 -11.048 1.00 87.38 301 GLY A O 1
ATOM 2489 N N . ARG A 1 302 ? 5.731 5.746 -11.440 1.00 87.81 302 ARG A N 1
ATOM 2490 C CA . ARG A 1 302 ? 6.162 6.093 -10.078 1.00 87.81 302 ARG A CA 1
ATOM 2491 C C . ARG A 1 302 ? 5.124 5.718 -9.021 1.00 87.81 302 ARG A C 1
ATOM 2493 O O . ARG A 1 302 ? 5.482 5.092 -8.026 1.00 87.81 302 ARG A O 1
ATOM 2500 N N . ASP A 1 303 ? 3.873 6.114 -9.232 1.00 80.75 303 ASP A N 1
ATOM 2501 C CA . ASP A 1 303 ? 2.765 5.809 -8.323 1.00 80.75 303 ASP A CA 1
ATOM 2502 C C . ASP A 1 303 ? 2.566 4.293 -8.182 1.00 80.75 303 ASP A C 1
ATOM 2504 O O . ASP A 1 303 ? 2.479 3.775 -7.069 1.00 80.75 303 ASP A O 1
ATOM 2508 N N . LEU A 1 304 ? 2.608 3.559 -9.298 1.00 84.31 304 LEU A N 1
ATOM 2509 C CA . LEU A 1 304 ? 2.494 2.101 -9.307 1.00 84.31 304 LEU A CA 1
ATOM 2510 C C . LEU A 1 304 ? 3.633 1.412 -8.545 1.00 84.31 304 LEU A C 1
ATOM 2512 O O . LEU A 1 304 ? 3.363 0.495 -7.774 1.00 84.31 304 LEU A O 1
ATOM 2516 N N . ILE A 1 305 ? 4.885 1.863 -8.693 1.00 89.25 305 ILE A N 1
ATOM 2517 C CA . ILE A 1 305 ? 6.028 1.324 -7.932 1.00 89.25 305 ILE A CA 1
ATOM 2518 C C . ILE A 1 305 ? 5.830 1.539 -6.429 1.00 89.25 305 ILE A C 1
ATOM 2520 O O . ILE A 1 305 ? 6.052 0.619 -5.640 1.00 89.25 305 ILE A O 1
ATOM 2524 N N . GLU A 1 306 ? 5.403 2.736 -6.020 1.00 83.69 306 GLU A N 1
ATOM 2525 C CA . GLU A 1 306 ? 5.151 3.033 -4.611 1.00 83.69 306 GLU A CA 1
ATOM 2526 C C . GLU A 1 306 ? 4.040 2.137 -4.055 1.00 83.69 306 GLU A C 1
ATOM 2528 O O . GLU A 1 306 ? 4.249 1.431 -3.065 1.00 83.69 306 GLU A O 1
ATOM 2533 N N . LYS A 1 307 ? 2.887 2.115 -4.722 1.00 78.81 307 LYS A N 1
ATOM 2534 C CA . LYS A 1 307 ? 1.722 1.317 -4.340 1.00 78.81 307 LYS A CA 1
ATOM 2535 C C . LYS A 1 307 ? 2.041 -0.174 -4.239 1.00 78.81 307 LYS A C 1
ATOM 2537 O O . LYS A 1 307 ? 1.754 -0.803 -3.220 1.00 78.81 307 LYS A O 1
ATOM 2542 N N . TRP A 1 308 ? 2.720 -0.721 -5.242 1.00 84.81 308 TRP A N 1
ATOM 2543 C CA . TRP A 1 308 ? 3.191 -2.102 -5.238 1.00 84.81 308 TRP A CA 1
ATOM 2544 C C . TRP A 1 308 ? 4.185 -2.376 -4.092 1.00 84.81 308 TRP A C 1
ATOM 2546 O O . TRP A 1 308 ? 4.057 -3.377 -3.386 1.00 84.81 308 TRP A O 1
ATOM 2556 N N . SER A 1 309 ? 5.135 -1.472 -3.827 1.00 83.62 309 SER A N 1
ATOM 2557 C CA . SER A 1 309 ? 6.094 -1.651 -2.724 1.00 83.62 309 SER A CA 1
ATOM 2558 C C . SER A 1 309 ? 5.423 -1.655 -1.343 1.00 83.62 309 SER A C 1
ATOM 2560 O O . SER A 1 309 ? 5.869 -2.375 -0.447 1.00 83.62 309 SER A O 1
ATOM 2562 N N . ARG A 1 310 ? 4.328 -0.901 -1.171 1.00 79.75 310 ARG A N 1
ATOM 2563 C CA . ARG A 1 310 ? 3.489 -0.923 0.039 1.00 79.75 310 ARG A CA 1
ATOM 2564 C C . ARG A 1 310 ? 2.743 -2.249 0.170 1.00 79.75 310 ARG A C 1
ATOM 2566 O O . ARG A 1 310 ? 2.767 -2.850 1.240 1.00 79.75 310 ARG A O 1
ATOM 2573 N N . TYR A 1 311 ? 2.148 -2.744 -0.917 1.00 72.00 311 TYR A N 1
ATOM 2574 C CA . TYR A 1 311 ? 1.468 -4.046 -0.941 1.00 72.00 311 TYR A CA 1
ATOM 2575 C C . TYR A 1 311 ? 2.400 -5.197 -0.520 1.00 72.00 311 TYR A C 1
ATOM 2577 O O . TYR A 1 311 ? 2.036 -6.042 0.301 1.00 72.00 311 TYR A O 1
ATOM 2585 N N . GLU A 1 312 ? 3.644 -5.189 -1.003 1.00 78.19 312 GLU A N 1
ATOM 2586 C CA . GLU A 1 312 ? 4.655 -6.198 -0.659 1.00 78.19 312 GLU A CA 1
ATOM 2587 C C . GLU A 1 312 ? 5.299 -5.998 0.730 1.00 78.19 312 GLU A C 1
ATOM 2589 O O . GLU A 1 312 ? 6.204 -6.748 1.108 1.00 78.19 312 GLU A O 1
ATOM 2594 N N . ALA A 1 313 ? 4.848 -5.006 1.511 1.00 80.38 313 ALA A N 1
ATOM 2595 C CA . ALA A 1 313 ? 5.450 -4.602 2.787 1.00 80.38 313 ALA A CA 1
ATOM 2596 C C . ALA A 1 313 ? 6.961 -4.290 2.670 1.00 80.38 313 ALA A C 1
ATOM 2598 O O . ALA A 1 313 ? 7.759 -4.536 3.583 1.00 80.38 313 ALA A O 1
ATOM 2599 N N . LEU A 1 314 ? 7.364 -3.760 1.512 1.00 84.56 314 LEU A N 1
ATOM 2600 C CA . LEU A 1 314 ? 8.722 -3.313 1.205 1.00 84.56 314 LEU A CA 1
ATOM 2601 C C . LEU A 1 314 ? 8.882 -1.799 1.337 1.00 84.56 314 LEU A C 1
ATOM 2603 O O . LEU A 1 314 ? 10.010 -1.319 1.302 1.00 84.56 314 LEU A O 1
ATOM 2607 N N . PHE A 1 315 ? 7.795 -1.045 1.486 1.00 83.88 315 PHE A N 1
ATOM 2608 C CA . PHE A 1 315 ? 7.863 0.402 1.635 1.00 83.88 315 PHE A CA 1
ATOM 2609 C C . PHE A 1 315 ? 8.586 0.813 2.933 1.00 83.88 315 PHE A C 1
ATOM 2611 O O . PHE A 1 315 ? 8.530 0.125 3.956 1.00 83.88 315 PHE A O 1
ATOM 2618 N N . TYR A 1 316 ? 9.288 1.944 2.871 1.00 77.94 316 TYR A N 1
ATOM 2619 C CA . TYR A 1 316 ? 9.849 2.660 4.018 1.00 77.94 316 TYR A CA 1
ATOM 2620 C C . TYR A 1 316 ? 10.002 4.146 3.675 1.00 77.94 316 TYR A C 1
ATOM 2622 O O . TYR A 1 316 ? 10.134 4.531 2.510 1.00 77.94 316 TYR A O 1
ATOM 2630 N N . THR A 1 317 ? 9.992 5.004 4.684 1.00 80.12 317 THR A N 1
ATOM 2631 C CA . THR A 1 317 ? 10.162 6.456 4.541 1.00 80.12 317 THR A CA 1
ATOM 2632 C C . THR A 1 317 ? 11.623 6.854 4.313 1.00 80.12 317 THR A C 1
ATOM 2634 O O . THR A 1 317 ? 12.562 6.080 4.515 1.00 80.12 317 THR A O 1
ATOM 2637 N N . TYR A 1 318 ? 11.840 8.106 3.888 1.00 73.88 318 TYR A N 1
ATOM 2638 C CA . TYR A 1 318 ? 13.196 8.642 3.717 1.00 73.88 318 TYR A CA 1
ATOM 2639 C C . TYR A 1 318 ? 13.887 8.796 5.076 1.00 73.88 318 TYR A C 1
ATOM 2641 O O . TYR A 1 318 ? 15.095 8.620 5.202 1.00 73.88 318 TYR A O 1
ATOM 2649 N N . GLU A 1 319 ? 13.100 9.097 6.106 1.00 74.88 319 GLU A N 1
ATOM 2650 C CA . GLU A 1 319 ? 13.552 9.196 7.488 1.00 74.88 319 GLU A CA 1
ATOM 2651 C C . GLU A 1 319 ? 14.041 7.841 8.006 1.00 74.88 319 GLU A C 1
ATOM 2653 O O . GLU A 1 319 ? 15.152 7.763 8.527 1.00 74.88 319 GLU A O 1
ATOM 2658 N N . GLU A 1 320 ? 13.277 6.765 7.789 1.00 76.06 320 GLU A N 1
ATOM 2659 C CA . GLU A 1 320 ? 13.683 5.396 8.142 1.00 76.06 320 GLU A CA 1
ATOM 2660 C C . GLU A 1 320 ? 14.946 4.949 7.388 1.00 76.06 320 GLU A C 1
ATOM 2662 O O . GLU A 1 320 ? 15.824 4.307 7.974 1.00 76.06 320 GLU A O 1
ATOM 2667 N N . TYR A 1 321 ? 15.092 5.342 6.117 1.00 78.81 321 TYR A N 1
ATOM 2668 C CA . TYR A 1 321 ? 16.310 5.092 5.342 1.00 78.81 321 TYR A CA 1
ATOM 2669 C C . TYR A 1 321 ? 17.530 5.828 5.914 1.00 78.81 321 TYR A C 1
ATOM 2671 O O . TYR A 1 321 ? 18.583 5.221 6.114 1.00 78.81 321 TYR A O 1
ATOM 2679 N N . ASN A 1 322 ? 17.392 7.117 6.241 1.00 76.56 322 ASN A N 1
ATOM 2680 C CA . ASN A 1 322 ? 18.483 7.937 6.784 1.00 76.56 322 ASN A CA 1
ATOM 2681 C C . ASN A 1 322 ? 18.926 7.516 8.185 1.00 76.56 322 ASN A C 1
ATOM 2683 O O . ASN A 1 322 ? 20.058 7.790 8.583 1.00 76.56 322 ASN A O 1
ATOM 2687 N N . GLN A 1 323 ? 18.060 6.832 8.932 1.00 80.88 323 GLN A N 1
ATOM 2688 C CA . GLN A 1 323 ? 18.428 6.198 10.197 1.00 80.88 323 GLN A CA 1
ATOM 2689 C C . GLN A 1 323 ? 19.357 4.984 9.998 1.00 80.88 323 GLN A C 1
ATOM 2691 O O . GLN A 1 323 ? 19.888 4.457 10.975 1.00 80.88 323 GLN A O 1
ATOM 2696 N N . GLY A 1 324 ? 19.601 4.563 8.750 1.00 73.94 324 GLY A N 1
ATOM 2697 C CA . GLY A 1 324 ? 20.622 3.582 8.388 1.00 73.94 324 GLY A CA 1
ATOM 2698 C C . GLY A 1 324 ? 20.265 2.146 8.766 1.00 73.94 324 GLY A C 1
ATOM 2699 O O . GLY A 1 324 ? 21.161 1.350 9.048 1.00 73.94 324 GLY A O 1
ATOM 2700 N N . SER A 1 325 ? 18.974 1.801 8.819 1.00 81.62 325 SER A N 1
ATOM 2701 C CA . SER A 1 325 ? 18.565 0.444 9.189 1.00 81.62 325 SER A CA 1
ATOM 2702 C C . SER A 1 325 ? 18.924 -0.572 8.095 1.00 81.62 325 SER A C 1
ATOM 2704 O O . SER A 1 325 ? 18.672 -0.360 6.907 1.00 81.62 325 SER A O 1
ATOM 2706 N N . MET A 1 326 ? 19.482 -1.718 8.503 1.00 86.06 326 MET A N 1
ATOM 2707 C CA . MET A 1 326 ? 19.743 -2.846 7.594 1.00 86.06 326 MET A CA 1
ATOM 2708 C C . MET A 1 326 ? 18.464 -3.333 6.901 1.00 86.06 326 MET A C 1
ATOM 2710 O O . MET A 1 326 ? 18.505 -3.736 5.743 1.00 86.06 326 MET A O 1
ATOM 2714 N N . GLU A 1 327 ? 17.321 -3.232 7.581 1.00 86.94 327 GLU A N 1
ATOM 2715 C CA . GLU A 1 327 ? 16.013 -3.589 7.033 1.00 86.94 327 GLU A CA 1
ATOM 2716 C C . GLU A 1 327 ? 15.641 -2.732 5.813 1.00 86.94 327 GLU A C 1
ATOM 2718 O O . GLU A 1 327 ? 15.185 -3.272 4.807 1.00 86.94 327 GLU A O 1
ATOM 2723 N N . CYS A 1 328 ? 15.883 -1.416 5.854 1.00 85.69 328 CYS A N 1
ATOM 2724 C CA . CYS A 1 328 ? 15.625 -0.534 4.710 1.00 85.69 328 CYS A CA 1
ATOM 2725 C C . CYS A 1 328 ? 16.505 -0.893 3.505 1.00 85.69 328 CYS A C 1
ATOM 2727 O O . CYS A 1 328 ? 16.028 -0.886 2.373 1.00 85.69 328 CYS A O 1
ATOM 2729 N N . LEU A 1 329 ? 17.771 -1.262 3.731 1.00 85.69 329 LEU A N 1
ATOM 2730 C CA . LEU A 1 329 ? 18.662 -1.713 2.654 1.00 85.69 329 LEU A CA 1
ATOM 2731 C C . LEU A 1 329 ? 18.170 -3.021 2.020 1.00 85.69 329 LEU A C 1
ATOM 2733 O O . LEU A 1 329 ? 18.165 -3.154 0.795 1.00 85.69 329 LEU A O 1
ATOM 2737 N N . GLU A 1 330 ? 17.717 -3.977 2.834 1.00 89.19 330 GLU A N 1
ATOM 2738 C CA . GLU A 1 330 ? 17.152 -5.239 2.344 1.00 89.19 330 GLU A CA 1
ATOM 2739 C C . GLU A 1 330 ? 15.846 -5.029 1.570 1.00 89.19 330 GLU A C 1
ATOM 2741 O O . GLU A 1 330 ? 15.661 -5.620 0.503 1.00 89.19 330 GLU A O 1
ATOM 2746 N N . LYS A 1 331 ? 14.956 -4.167 2.074 1.00 89.25 331 LYS A N 1
ATOM 2747 C CA . LYS A 1 331 ? 13.714 -3.787 1.391 1.00 89.25 331 LYS A CA 1
ATOM 2748 C C . LYS A 1 331 ? 13.997 -3.090 0.061 1.00 89.25 331 LYS A C 1
ATOM 2750 O O . LYS A 1 331 ? 13.466 -3.511 -0.961 1.00 89.25 331 LYS A O 1
ATOM 2755 N N . GLY A 1 332 ? 14.897 -2.108 0.045 1.00 89.94 332 GLY A N 1
ATOM 2756 C CA . GLY A 1 332 ? 15.302 -1.394 -1.167 1.00 89.94 332 GLY A CA 1
ATOM 2757 C C . GLY A 1 332 ? 15.912 -2.305 -2.234 1.00 89.94 332 GLY A C 1
ATOM 2758 O O . GLY A 1 332 ? 15.594 -2.197 -3.422 1.00 89.94 332 GLY A O 1
ATOM 2759 N N . LYS A 1 333 ? 16.726 -3.282 -1.814 1.00 89.44 333 LYS A N 1
ATOM 2760 C CA . LYS A 1 333 ? 17.237 -4.320 -2.717 1.00 89.44 333 LYS A CA 1
ATOM 2761 C C . LYS A 1 333 ? 16.098 -5.145 -3.323 1.00 89.44 333 LYS A C 1
ATOM 2763 O O . LYS A 1 333 ? 16.087 -5.346 -4.532 1.00 89.44 333 LYS A O 1
ATOM 2768 N N . LYS A 1 334 ? 15.128 -5.588 -2.515 1.00 90.69 334 LYS A N 1
ATOM 2769 C CA . LYS A 1 334 ? 13.963 -6.346 -3.008 1.00 90.69 334 LYS A CA 1
ATOM 2770 C C . LYS A 1 334 ? 13.103 -5.529 -3.973 1.00 90.69 334 LYS A C 1
ATOM 2772 O O . LYS A 1 334 ? 12.673 -6.077 -4.983 1.00 90.69 334 LYS A O 1
ATOM 2777 N N . ILE A 1 335 ? 12.898 -4.237 -3.699 1.00 91.06 335 ILE A N 1
ATOM 2778 C CA . ILE A 1 335 ? 12.207 -3.314 -4.614 1.00 91.06 335 ILE A CA 1
ATOM 2779 C C . ILE A 1 335 ? 12.912 -3.311 -5.973 1.00 91.06 335 ILE A C 1
ATOM 2781 O O . ILE A 1 335 ? 12.278 -3.526 -7.002 1.00 91.06 335 ILE A O 1
ATOM 2785 N N . THR A 1 336 ? 14.235 -3.141 -5.969 1.00 90.69 336 THR A N 1
ATOM 2786 C CA . THR A 1 336 ? 15.047 -3.105 -7.193 1.00 90.69 336 THR A CA 1
ATOM 2787 C C . THR A 1 336 ? 15.019 -4.438 -7.947 1.00 90.69 336 THR A C 1
ATOM 2789 O O . THR A 1 336 ? 14.798 -4.451 -9.156 1.00 90.69 336 THR A O 1
ATOM 2792 N N . ASP A 1 337 ? 15.199 -5.564 -7.251 1.00 88.06 337 ASP A N 1
ATOM 2793 C CA . ASP A 1 337 ? 15.206 -6.904 -7.854 1.00 88.06 337 ASP A CA 1
ATOM 2794 C C . ASP A 1 337 ? 13.868 -7.222 -8.543 1.00 88.06 337 ASP A C 1
ATOM 2796 O O . ASP A 1 337 ? 13.830 -7.739 -9.663 1.00 88.06 337 ASP A O 1
ATOM 2800 N N . ASN A 1 338 ? 12.759 -6.881 -7.890 1.00 88.31 338 ASN A N 1
ATOM 2801 C CA . ASN A 1 338 ? 11.427 -7.088 -8.440 1.00 88.31 338 ASN A CA 1
ATOM 2802 C C . ASN A 1 338 ? 11.118 -6.101 -9.578 1.00 88.31 338 ASN A C 1
ATOM 2804 O O . ASN A 1 338 ? 10.570 -6.521 -10.590 1.00 88.31 338 ASN A O 1
ATOM 2808 N N . PHE A 1 339 ? 11.541 -4.834 -9.484 1.00 91.62 339 PHE A N 1
ATOM 2809 C CA . PHE A 1 339 ? 11.433 -3.885 -10.598 1.00 91.62 339 PHE A CA 1
ATOM 2810 C C . PHE A 1 339 ? 12.170 -4.399 -11.844 1.00 91.62 339 PHE A C 1
ATOM 2812 O O . PHE A 1 339 ? 11.605 -4.415 -12.936 1.00 91.62 339 PHE A O 1
ATOM 2819 N N . ILE A 1 340 ? 13.397 -4.910 -11.678 1.00 89.00 340 ILE A N 1
ATOM 2820 C CA . ILE A 1 340 ? 14.168 -5.554 -12.754 1.00 89.00 340 ILE A CA 1
ATOM 2821 C C . ILE A 1 340 ? 13.391 -6.730 -13.357 1.00 89.00 340 ILE A C 1
ATOM 2823 O O . ILE A 1 340 ? 13.347 -6.882 -14.578 1.00 89.00 340 ILE A O 1
ATOM 2827 N N . LYS A 1 341 ? 12.784 -7.577 -12.519 1.00 87.69 341 LYS A N 1
ATOM 2828 C CA . LYS A 1 341 ? 11.966 -8.708 -12.975 1.00 87.69 341 LYS A CA 1
ATOM 2829 C C . LYS A 1 341 ? 10.767 -8.231 -13.806 1.00 87.69 341 LYS A C 1
ATOM 2831 O O . LYS A 1 341 ? 10.537 -8.781 -14.880 1.00 87.69 341 LYS A O 1
ATOM 2836 N N . THR A 1 342 ? 10.044 -7.205 -13.361 1.00 88.44 342 THR A N 1
ATOM 2837 C CA . THR A 1 342 ? 8.892 -6.654 -14.094 1.00 88.44 342 THR A CA 1
ATOM 2838 C C . THR A 1 342 ? 9.311 -6.051 -15.432 1.00 88.44 342 THR A C 1
ATOM 2840 O O . THR A 1 342 ? 8.676 -6.338 -16.444 1.00 88.44 342 THR A O 1
ATOM 2843 N N . VAL A 1 343 ? 10.430 -5.316 -15.468 1.00 91.38 343 VAL A N 1
ATOM 2844 C CA . VAL A 1 343 ? 11.022 -4.791 -16.711 1.00 91.38 343 VAL A CA 1
ATOM 2845 C C . VAL A 1 343 ? 11.320 -5.922 -17.696 1.00 91.38 343 VAL A C 1
ATOM 2847 O O . VAL A 1 343 ? 10.917 -5.840 -18.854 1.00 91.38 343 VAL A O 1
ATOM 2850 N N . LYS A 1 344 ? 11.974 -7.002 -17.244 1.00 86.06 344 LYS A N 1
ATOM 2851 C CA . LYS A 1 344 ? 12.270 -8.171 -18.091 1.00 86.06 344 LYS A CA 1
ATOM 2852 C C . LYS A 1 344 ? 11.004 -8.787 -18.673 1.00 86.06 344 LYS A C 1
ATOM 2854 O O . LYS A 1 344 ? 10.921 -8.953 -19.884 1.00 86.06 344 LYS A O 1
ATOM 2859 N N . ASN A 1 345 ? 10.012 -9.052 -17.825 1.00 79.81 345 ASN A N 1
ATOM 2860 C CA . ASN A 1 345 ? 8.743 -9.627 -18.261 1.00 79.81 345 ASN A CA 1
ATOM 2861 C C . ASN A 1 345 ? 8.049 -8.728 -19.295 1.00 79.81 345 ASN A C 1
ATOM 2863 O O . ASN A 1 345 ? 7.519 -9.224 -20.288 1.00 79.81 345 ASN A O 1
ATOM 2867 N N . ALA A 1 346 ? 8.030 -7.409 -19.070 1.00 83.62 346 ALA A N 1
ATOM 2868 C CA . ALA A 1 346 ? 7.399 -6.456 -19.980 1.00 83.62 346 ALA A CA 1
ATOM 2869 C C . ALA A 1 346 ? 8.098 -6.428 -21.347 1.00 83.62 346 ALA A C 1
ATOM 2871 O O . ALA A 1 346 ? 7.426 -6.405 -22.374 1.00 83.62 346 ALA A O 1
ATOM 2872 N N . ILE A 1 347 ? 9.430 -6.511 -21.378 1.00 85.94 347 ILE A N 1
ATOM 2873 C CA . ILE A 1 347 ? 10.197 -6.593 -22.629 1.00 85.94 347 ILE A CA 1
ATOM 2874 C C . ILE A 1 347 ? 9.942 -7.915 -23.350 1.00 85.94 347 ILE A C 1
ATOM 2876 O O . ILE A 1 347 ? 9.731 -7.908 -24.556 1.00 85.94 347 ILE A O 1
ATOM 2880 N N . GLU A 1 348 ? 9.925 -9.044 -22.642 1.00 81.44 348 GLU A N 1
ATOM 2881 C CA . GLU A 1 348 ? 9.576 -10.341 -23.238 1.00 81.44 348 GLU A CA 1
ATOM 2882 C C . GLU A 1 348 ? 8.163 -10.311 -23.844 1.00 81.44 348 GLU A C 1
ATOM 2884 O O . GLU A 1 348 ? 7.954 -10.772 -24.968 1.00 81.44 348 GLU A O 1
ATOM 2889 N N . GLY A 1 349 ? 7.208 -9.693 -23.139 1.00 74.00 349 GLY A N 1
ATOM 2890 C CA . GLY A 1 349 ? 5.865 -9.430 -23.651 1.00 74.00 349 GLY A CA 1
ATOM 2891 C C . GLY A 1 349 ? 5.888 -8.573 -24.917 1.00 74.00 349 GLY A C 1
ATOM 2892 O O . GLY A 1 349 ? 5.302 -8.960 -25.927 1.00 74.00 349 GLY A O 1
ATOM 2893 N N . MET A 1 350 ? 6.625 -7.461 -24.903 1.00 83.88 350 MET A N 1
ATOM 2894 C CA . MET A 1 350 ? 6.778 -6.573 -26.057 1.00 83.88 350 MET A CA 1
ATOM 2895 C C . MET A 1 350 ? 7.381 -7.321 -27.249 1.00 83.88 350 MET A C 1
ATOM 2897 O O . MET A 1 350 ? 6.832 -7.241 -28.337 1.00 83.88 350 MET A O 1
ATOM 2901 N N . LEU A 1 351 ? 8.448 -8.101 -27.055 1.00 79.00 351 LEU A N 1
ATOM 2902 C CA . LEU A 1 351 ? 9.119 -8.861 -28.118 1.00 79.00 351 LEU A CA 1
ATOM 2903 C C . LEU A 1 351 ? 8.234 -9.955 -28.729 1.00 79.00 351 LEU A C 1
ATOM 2905 O O . LEU A 1 351 ? 8.420 -10.324 -29.887 1.00 79.00 351 LEU A O 1
ATOM 2909 N N . SER A 1 352 ? 7.259 -10.467 -27.971 1.00 73.94 352 SER A N 1
ATOM 2910 C CA . SER A 1 352 ? 6.265 -11.410 -28.499 1.00 73.94 352 SER A CA 1
ATOM 2911 C C . SER A 1 352 ? 5.257 -10.753 -29.453 1.00 73.94 352 SER A C 1
ATOM 2913 O O . SER A 1 352 ? 4.680 -11.436 -30.299 1.00 73.94 352 SER A O 1
ATOM 2915 N N . ILE A 1 353 ? 5.066 -9.434 -29.332 1.00 71.06 353 ILE A N 1
ATOM 2916 C CA . ILE A 1 353 ? 4.140 -8.624 -30.138 1.00 71.06 353 ILE A CA 1
ATOM 2917 C C . ILE A 1 353 ? 4.894 -7.924 -31.277 1.00 71.06 353 ILE A C 1
ATOM 2919 O O . ILE A 1 353 ? 4.430 -7.901 -32.416 1.00 71.06 353 ILE A O 1
ATOM 2923 N N . HIS A 1 354 ? 6.067 -7.375 -30.968 1.00 68.56 354 HIS A N 1
ATOM 2924 C CA . HIS A 1 354 ? 6.900 -6.560 -31.835 1.00 68.56 354 HIS A CA 1
ATOM 2925 C C . HIS A 1 354 ? 8.253 -7.250 -32.056 1.00 68.56 354 HIS A C 1
ATOM 2927 O O . HIS A 1 354 ? 9.096 -7.318 -31.161 1.00 68.56 354 HIS A O 1
ATOM 2933 N N . GLN A 1 355 ? 8.495 -7.742 -33.272 1.00 71.25 355 GLN A N 1
ATOM 2934 C CA . GLN A 1 355 ? 9.765 -8.390 -33.607 1.00 71.25 355 GLN A CA 1
ATOM 2935 C C . GLN A 1 355 ? 10.874 -7.341 -33.745 1.00 71.25 355 GLN A C 1
ATOM 2937 O O . GLN A 1 355 ? 10.873 -6.545 -34.681 1.00 71.25 355 GLN A O 1
ATOM 2942 N N . LEU A 1 356 ? 11.823 -7.340 -32.808 1.00 75.31 356 LEU A N 1
ATOM 2943 C CA . LEU A 1 356 ? 13.054 -6.553 -32.890 1.00 75.31 356 LEU A CA 1
ATOM 2944 C C . LEU A 1 356 ? 14.247 -7.488 -33.096 1.00 75.31 356 LEU A C 1
ATOM 2946 O O . LEU A 1 356 ? 14.487 -8.388 -32.293 1.00 75.31 356 LEU A O 1
ATOM 2950 N N . ASN A 1 357 ? 15.032 -7.221 -34.140 1.00 74.31 357 ASN A N 1
ATOM 2951 C CA . ASN A 1 357 ? 16.212 -8.016 -34.506 1.00 74.31 357 ASN A CA 1
ATOM 2952 C C . ASN A 1 357 ? 17.521 -7.458 -33.922 1.00 74.31 357 ASN A C 1
ATOM 2954 O O . ASN A 1 357 ? 18.611 -7.927 -34.246 1.00 74.31 357 ASN A O 1
ATOM 2958 N N . ASN A 1 358 ? 17.430 -6.451 -33.054 1.00 83.19 358 ASN A N 1
ATOM 2959 C CA . ASN A 1 358 ? 18.581 -5.802 -32.442 1.00 83.19 358 ASN A CA 1
ATOM 2960 C C . ASN A 1 358 ? 18.712 -6.188 -30.962 1.00 83.19 358 ASN A C 1
ATOM 2962 O O . ASN A 1 358 ? 17.702 -6.274 -30.261 1.00 83.19 358 ASN A O 1
ATOM 2966 N N . PRO A 1 359 ? 19.941 -6.369 -30.448 1.00 84.62 359 PRO A N 1
ATOM 2967 C CA . PRO A 1 359 ? 20.196 -6.571 -29.026 1.00 84.62 359 PRO A CA 1
ATOM 2968 C C . PRO A 1 359 ? 19.551 -5.508 -28.127 1.00 84.62 359 PRO A C 1
ATOM 2970 O O . PRO A 1 359 ? 19.744 -4.309 -28.333 1.00 84.62 359 PRO A O 1
ATOM 2973 N N . MET A 1 360 ? 18.858 -5.955 -27.081 1.00 87.31 360 MET A N 1
ATOM 2974 C CA . MET A 1 360 ? 18.415 -5.122 -25.963 1.00 87.31 360 MET A CA 1
ATOM 2975 C C . MET A 1 360 ? 19.304 -5.393 -24.753 1.00 87.31 360 MET A C 1
ATOM 2977 O O . MET A 1 360 ? 19.328 -6.503 -24.217 1.00 87.31 360 MET A O 1
ATOM 2981 N N . ILE A 1 361 ? 20.053 -4.376 -24.333 1.00 88.06 361 ILE A N 1
ATOM 2982 C CA . ILE A 1 361 ? 21.072 -4.499 -23.293 1.00 88.06 361 ILE A CA 1
ATOM 2983 C C . ILE A 1 361 ? 20.638 -3.717 -22.059 1.00 88.06 361 ILE A C 1
ATOM 2985 O O . ILE A 1 361 ? 20.479 -2.497 -22.100 1.00 88.06 361 ILE A O 1
ATOM 2989 N N . MET A 1 362 ? 20.491 -4.426 -20.946 1.00 88.44 362 MET A N 1
ATOM 2990 C CA . MET A 1 362 ? 20.172 -3.851 -19.650 1.00 88.44 362 MET A CA 1
ATOM 2991 C C . MET A 1 362 ? 21.429 -3.586 -18.832 1.00 88.44 362 MET A C 1
ATOM 2993 O O . MET A 1 362 ? 22.238 -4.487 -18.630 1.00 88.44 362 MET A O 1
ATOM 2997 N N . TYR A 1 363 ? 21.556 -2.361 -18.334 1.00 87.06 363 TYR A N 1
ATOM 2998 C CA . TYR A 1 363 ? 22.619 -1.878 -17.462 1.00 87.06 363 TYR A CA 1
ATOM 2999 C C . TYR A 1 363 ? 22.022 -1.505 -16.104 1.00 87.06 363 TYR A C 1
ATOM 3001 O O . TYR A 1 363 ? 20.969 -0.871 -16.053 1.00 87.06 363 TYR A O 1
ATOM 3009 N N . THR A 1 364 ? 22.705 -1.838 -15.011 1.00 82.19 364 THR A N 1
ATOM 3010 C CA . THR A 1 364 ? 22.333 -1.385 -13.661 1.00 82.19 364 THR A CA 1
ATOM 3011 C C . THR A 1 364 ? 23.414 -0.497 -13.048 1.00 82.19 364 THR A C 1
ATOM 3013 O O . THR A 1 364 ? 24.583 -0.532 -13.442 1.00 82.19 364 THR A O 1
ATOM 3016 N N . ASP A 1 365 ? 23.027 0.288 -12.048 1.00 71.69 365 ASP A N 1
ATOM 3017 C CA . ASP A 1 365 ? 23.904 1.075 -11.174 1.00 71.69 365 ASP A CA 1
ATOM 3018 C C . ASP A 1 365 ? 24.980 0.234 -10.453 1.00 71.69 365 ASP A C 1
ATOM 3020 O O . ASP A 1 365 ? 26.063 0.730 -10.146 1.00 71.69 365 ASP A O 1
ATOM 3024 N N . GLN A 1 366 ? 24.731 -1.064 -10.267 1.00 64.38 366 GLN A N 1
ATOM 3025 C CA . GLN A 1 366 ? 25.695 -2.045 -9.754 1.00 64.38 366 GLN A CA 1
ATOM 3026 C C . GLN A 1 366 ? 26.671 -2.573 -10.823 1.00 64.38 366 GLN A C 1
ATOM 3028 O O . GLN A 1 366 ? 27.349 -3.576 -10.598 1.00 64.38 366 GLN A O 1
ATOM 3033 N N . ASN A 1 367 ? 26.752 -1.924 -11.991 1.00 62.47 367 ASN A N 1
ATOM 3034 C CA . ASN A 1 367 ? 27.536 -2.346 -13.159 1.00 62.47 367 ASN A CA 1
ATOM 3035 C C . ASN A 1 367 ? 27.156 -3.730 -13.716 1.00 62.47 367 ASN A C 1
ATOM 3037 O O . ASN A 1 367 ? 27.947 -4.326 -14.452 1.00 62.47 367 ASN A O 1
ATOM 3041 N N . GLN A 1 368 ? 25.967 -4.258 -13.406 1.00 72.38 368 GLN A N 1
ATOM 3042 C CA . GLN A 1 368 ? 25.509 -5.480 -14.062 1.00 72.38 368 GLN A CA 1
ATOM 3043 C C . GLN A 1 368 ? 25.071 -5.147 -15.482 1.00 72.38 368 GLN A C 1
ATOM 3045 O O . GLN A 1 368 ? 24.360 -4.166 -15.702 1.00 72.38 368 GLN A O 1
ATOM 3050 N N . VAL A 1 369 ? 25.489 -5.978 -16.436 1.00 74.88 369 VAL A N 1
ATOM 3051 C CA . VAL A 1 369 ? 25.079 -5.849 -17.832 1.00 74.88 369 VAL A CA 1
ATOM 3052 C C . VAL A 1 369 ? 24.489 -7.168 -18.310 1.00 74.88 369 VAL A C 1
ATOM 3054 O O . VAL A 1 369 ? 25.146 -8.205 -18.234 1.00 74.88 369 VAL A O 1
ATOM 3057 N N . THR A 1 370 ? 23.237 -7.136 -18.759 1.00 77.38 370 THR A N 1
ATOM 3058 C CA . THR A 1 370 ? 22.450 -8.320 -19.126 1.00 77.38 370 THR A CA 1
ATOM 3059 C C . THR A 1 370 ? 21.851 -8.127 -20.513 1.00 77.38 370 THR A C 1
ATOM 3061 O O . THR A 1 370 ? 21.245 -7.094 -20.778 1.00 77.38 370 THR A O 1
ATOM 3064 N N . LEU A 1 371 ? 22.005 -9.113 -21.395 1.00 76.12 371 LEU A N 1
ATOM 3065 C CA . LEU A 1 371 ? 21.236 -9.177 -22.638 1.00 76.12 371 LEU A CA 1
ATOM 3066 C C . LEU A 1 371 ? 19.825 -9.685 -22.311 1.00 76.12 371 LEU A C 1
ATOM 3068 O O . LEU A 1 371 ? 19.700 -10.601 -21.503 1.00 76.12 371 LEU A O 1
ATOM 3072 N N . ILE A 1 372 ? 18.789 -9.059 -22.871 1.00 76.12 372 ILE A N 1
ATOM 3073 C CA . ILE A 1 372 ? 17.391 -9.403 -22.562 1.00 76.12 372 ILE A CA 1
ATOM 3074 C C . ILE A 1 372 ? 16.753 -10.296 -23.638 1.00 76.12 372 ILE A C 1
ATOM 3076 O O . ILE A 1 372 ? 15.880 -11.095 -23.321 1.00 76.12 372 ILE A O 1
ATOM 3080 N N . ASN A 1 373 ? 17.181 -10.193 -24.900 1.00 71.94 373 ASN A N 1
ATOM 3081 C CA . ASN A 1 373 ? 16.593 -10.915 -26.033 1.00 71.94 373 ASN A CA 1
ATOM 3082 C C . ASN A 1 373 ? 17.563 -11.926 -26.665 1.00 71.94 373 ASN A C 1
ATOM 3084 O O . ASN A 1 373 ? 17.980 -11.804 -27.811 1.00 71.94 373 ASN A O 1
ATOM 3088 N N . ASP A 1 374 ? 17.920 -12.953 -25.905 1.00 59.88 374 ASP A N 1
ATOM 3089 C CA . ASP A 1 374 ? 18.940 -13.957 -26.237 1.00 59.88 374 ASP A CA 1
ATOM 3090 C C . ASP A 1 374 ? 18.639 -14.831 -27.472 1.00 59.88 374 ASP A C 1
ATOM 3092 O O . ASP A 1 374 ? 19.508 -15.590 -27.901 1.00 59.88 374 ASP A O 1
ATOM 3096 N N . SER A 1 375 ? 17.431 -14.746 -28.035 1.00 55.72 375 SER A N 1
ATOM 3097 C CA . SER A 1 375 ? 16.932 -15.572 -29.144 1.00 55.72 375 SER A CA 1
ATOM 3098 C C . SER A 1 375 ? 17.098 -14.946 -30.535 1.00 55.72 375 SER A C 1
ATOM 3100 O O . SER A 1 375 ? 16.374 -15.322 -31.454 1.00 55.72 375 SER A O 1
ATOM 3102 N N . LEU A 1 376 ? 17.995 -13.972 -30.700 1.00 57.91 376 LEU A N 1
ATOM 3103 C CA . LEU A 1 376 ? 18.223 -13.317 -31.992 1.00 57.91 376 LEU A CA 1
ATOM 3104 C C . LEU A 1 376 ? 18.595 -14.331 -33.091 1.00 57.91 376 LEU A C 1
ATOM 3106 O O . LEU A 1 376 ? 19.532 -15.109 -32.921 1.00 57.91 376 LEU A O 1
ATOM 3110 N N . GLU A 1 377 ? 17.886 -14.294 -34.226 1.00 54.53 377 GLU A N 1
ATOM 3111 C CA . GLU A 1 377 ? 18.230 -15.080 -35.419 1.00 54.53 377 GLU A CA 1
ATOM 3112 C C . GLU A 1 377 ? 19.595 -14.647 -36.005 1.00 54.53 377 GLU A C 1
ATOM 3114 O O . GLU A 1 377 ? 20.124 -13.588 -35.666 1.00 54.53 377 GLU A O 1
ATOM 3119 N N . ALA A 1 378 ? 20.164 -15.483 -36.881 1.00 50.00 378 ALA A N 1
ATOM 3120 C CA . ALA A 1 378 ? 21.573 -15.576 -37.305 1.00 50.00 378 ALA A CA 1
ATOM 3121 C C . ALA A 1 378 ? 22.428 -14.285 -37.443 1.00 50.00 378 ALA A C 1
ATOM 3123 O O . ALA A 1 378 ? 23.645 -14.358 -37.279 1.00 50.00 378 ALA A O 1
ATOM 3124 N N . GLU A 1 379 ? 21.858 -13.111 -37.734 1.00 51.12 379 GLU A N 1
ATOM 3125 C CA . GLU A 1 379 ? 22.603 -11.838 -37.795 1.00 51.12 379 GLU A CA 1
ATOM 3126 C C . GLU A 1 379 ? 22.881 -11.222 -36.407 1.00 51.12 379 GLU A C 1
ATOM 3128 O O . GLU A 1 379 ? 23.913 -10.575 -36.207 1.00 51.12 379 GLU A O 1
ATOM 3133 N N . GLY A 1 380 ? 22.015 -11.459 -35.417 1.00 57.81 380 GLY A N 1
ATOM 3134 C CA . GLY A 1 380 ? 22.202 -10.977 -34.048 1.00 57.81 380 GLY A CA 1
ATOM 3135 C C . GLY A 1 380 ? 23.092 -11.878 -33.186 1.00 57.81 380 GLY A C 1
ATOM 3136 O O . GLY A 1 380 ? 23.736 -11.378 -32.263 1.00 57.81 380 GLY A O 1
ATOM 3137 N N . GLU A 1 381 ? 23.221 -13.171 -33.515 1.00 65.81 381 GLU A N 1
ATOM 3138 C CA . GLU A 1 381 ? 24.060 -14.129 -32.771 1.00 65.81 381 GLU A CA 1
ATOM 3139 C C . GLU A 1 381 ? 25.517 -13.660 -32.642 1.00 65.81 381 GLU A C 1
ATOM 3141 O O . GLU A 1 381 ? 26.094 -13.697 -31.554 1.00 65.81 381 GLU A O 1
ATOM 3146 N N . GLN A 1 382 ? 26.110 -13.156 -33.729 1.00 72.31 382 GLN A N 1
ATOM 3147 C CA . GLN A 1 382 ? 27.495 -12.681 -33.718 1.00 72.31 382 GLN A CA 1
ATOM 3148 C C . GLN A 1 382 ? 27.669 -11.443 -32.823 1.00 72.31 382 GLN A C 1
ATOM 3150 O O . GLN A 1 382 ? 28.637 -11.363 -32.066 1.00 72.31 382 GLN A O 1
ATOM 3155 N N . MET A 1 383 ? 26.724 -10.496 -32.856 1.00 72.44 383 MET A N 1
ATOM 3156 C CA . MET A 1 383 ? 26.750 -9.321 -31.974 1.00 72.44 383 MET A CA 1
ATOM 3157 C C . MET A 1 383 ? 26.580 -9.705 -30.502 1.00 72.44 383 MET A C 1
ATOM 3159 O O . MET A 1 383 ? 27.254 -9.148 -29.636 1.00 72.44 383 MET A O 1
ATOM 3163 N N . VAL A 1 384 ? 25.725 -10.687 -30.215 1.00 71.94 384 VAL A N 1
ATOM 3164 C CA . VAL A 1 384 ? 25.530 -11.234 -28.868 1.00 71.94 384 VAL A CA 1
ATOM 3165 C C . VAL A 1 384 ? 26.794 -11.917 -28.353 1.00 71.94 384 VAL A C 1
ATOM 3167 O O . VAL A 1 384 ? 27.170 -11.718 -27.197 1.00 71.94 384 VAL A O 1
ATOM 3170 N N . LEU A 1 385 ? 27.477 -12.695 -29.196 1.00 75.69 385 LEU A N 1
ATOM 3171 C CA . LEU A 1 385 ? 28.752 -13.325 -28.852 1.00 75.69 385 LEU A CA 1
ATOM 3172 C C . LEU A 1 385 ? 29.832 -12.276 -28.552 1.00 75.69 385 LEU A C 1
ATOM 3174 O O . LEU A 1 385 ? 30.485 -12.364 -27.511 1.00 75.69 385 LEU A O 1
ATOM 3178 N N . GLU A 1 386 ? 29.969 -11.252 -29.401 1.00 80.56 386 GLU A N 1
ATOM 3179 C CA . GLU A 1 386 ? 30.890 -10.128 -29.173 1.00 80.56 386 GLU A CA 1
ATOM 3180 C C . GLU A 1 386 ? 30.618 -9.422 -27.839 1.00 80.56 386 GLU A C 1
ATOM 3182 O O . GLU A 1 386 ? 31.544 -9.146 -27.071 1.00 80.56 386 GLU A O 1
ATOM 3187 N N . PHE A 1 387 ? 29.345 -9.159 -27.542 1.00 81.31 387 PHE A N 1
ATOM 3188 C CA . PHE A 1 387 ? 28.933 -8.534 -26.292 1.00 81.31 387 PHE A CA 1
ATOM 3189 C C . PHE A 1 387 ? 29.244 -9.424 -25.074 1.00 81.31 387 PHE A C 1
ATOM 3191 O O . PHE A 1 387 ? 29.845 -8.956 -24.103 1.00 81.31 387 PHE A O 1
ATOM 3198 N N . ARG A 1 388 ? 28.912 -10.722 -25.125 1.00 77.75 388 ARG A N 1
ATOM 3199 C CA . ARG A 1 388 ? 29.199 -11.688 -24.045 1.00 77.75 388 ARG A CA 1
ATOM 3200 C C . ARG A 1 388 ? 30.698 -11.807 -23.772 1.00 77.75 388 ARG A C 1
ATOM 3202 O O . ARG A 1 388 ? 31.112 -11.836 -22.610 1.00 77.75 388 ARG A O 1
ATOM 3209 N N . GLU A 1 389 ? 31.523 -11.818 -24.817 1.00 81.94 389 GLU A N 1
ATOM 3210 C CA . GLU A 1 389 ? 32.977 -11.778 -24.663 1.00 81.94 389 GLU A CA 1
ATOM 3211 C C . GLU A 1 389 ? 33.441 -10.508 -23.947 1.00 81.94 389 GLU A C 1
ATOM 3213 O O . GLU A 1 389 ? 34.270 -10.590 -23.036 1.00 81.94 389 GLU A O 1
ATOM 3218 N N . TRP A 1 390 ? 32.918 -9.342 -24.334 1.00 82.81 390 TRP A N 1
ATOM 3219 C CA . TRP A 1 390 ? 33.276 -8.071 -23.708 1.00 82.81 390 TRP A CA 1
ATOM 3220 C C . TRP A 1 390 ? 32.901 -8.037 -22.219 1.00 82.81 390 TRP A C 1
ATOM 3222 O O . TRP A 1 390 ? 33.753 -7.703 -21.393 1.00 82.81 390 TRP A O 1
ATOM 3232 N N . VAL A 1 391 ? 31.690 -8.476 -21.854 1.00 79.25 391 VAL A N 1
ATOM 3233 C CA . VAL A 1 391 ? 31.258 -8.570 -20.446 1.00 79.25 391 VAL A CA 1
ATOM 3234 C C . VAL A 1 391 ? 32.163 -9.518 -19.651 1.00 79.25 391 VAL A C 1
ATOM 3236 O O . VAL A 1 391 ? 32.599 -9.177 -18.551 1.00 79.25 391 VAL A O 1
ATOM 3239 N N . SER A 1 392 ? 32.513 -10.683 -20.211 1.00 75.81 392 SER A N 1
ATOM 3240 C CA . SER A 1 392 ? 33.379 -11.653 -19.523 1.00 75.81 392 SER A CA 1
ATOM 3241 C C . SER A 1 392 ? 34.783 -11.110 -19.229 1.00 75.81 392 SER A C 1
ATOM 3243 O O . SER A 1 392 ? 35.337 -11.395 -18.171 1.00 75.81 392 SER A O 1
ATOM 3245 N N . LYS A 1 393 ? 35.334 -10.286 -20.133 1.00 77.12 393 LYS A N 1
ATOM 3246 C CA . LYS A 1 393 ? 36.653 -9.647 -19.988 1.00 77.12 393 LYS A CA 1
ATOM 3247 C C . LYS A 1 393 ? 36.643 -8.479 -18.999 1.00 77.12 393 LYS A C 1
ATOM 3249 O O . LYS A 1 393 ? 37.697 -8.129 -18.490 1.00 77.12 393 LYS A O 1
ATOM 3254 N N . ARG A 1 394 ? 35.482 -7.862 -18.758 1.00 69.88 394 ARG A N 1
ATOM 3255 C CA . ARG A 1 394 ? 35.306 -6.733 -17.828 1.00 69.88 394 ARG A CA 1
ATOM 3256 C C . ARG A 1 394 ? 35.083 -7.179 -16.378 1.00 69.88 394 ARG A C 1
ATOM 3258 O O . ARG A 1 394 ? 35.396 -6.424 -15.465 1.00 69.88 394 ARG A O 1
ATOM 3265 N N . ASN A 1 395 ? 34.541 -8.382 -16.182 1.00 58.50 395 ASN A N 1
ATOM 3266 C CA . ASN A 1 395 ? 34.282 -8.977 -14.865 1.00 58.50 395 ASN A CA 1
ATOM 3267 C C . ASN A 1 395 ? 35.465 -9.803 -14.305 1.00 58.50 395 ASN A C 1
ATOM 3269 O O . ASN A 1 395 ? 35.338 -10.367 -13.218 1.00 58.50 395 ASN A O 1
ATOM 3273 N N . GLN A 1 396 ? 36.577 -9.900 -15.044 1.00 48.12 396 GLN A N 1
ATOM 3274 C CA . GLN A 1 396 ? 37.872 -10.442 -14.600 1.00 48.12 396 GLN A CA 1
ATOM 3275 C C . GLN A 1 396 ? 38.799 -9.297 -14.202 1.00 48.12 396 GLN A C 1
ATOM 3277 O O . GLN A 1 396 ? 39.562 -9.484 -13.228 1.00 48.12 396 GLN A O 1
#

Foldseek 3Di:
DDDPDDALLNVLLVVVLVQVVVLVVPDDPVQLVFWQEKEWEWDADVNFLLQIKTFIDTAGPVQLVVLVCVLPPPDDQPDPVSVVQHQPDSLCSVQPPSNGPPVRSDMASDPVHPPRVVSSNRNLVSVVLDDDPVVCVVPVPSNVVSSLVSVVVVLVSVLVSLQVCCVVVVDQAFHQYDYPDPDPCSLVSRCSRGNCVRCVSSLVSLACLLVVLLVVLLVQVVCLVVPDDPVCQVFFQEKEWEWEADVNQLLQIKTFIGTAGPVLLVVCCVVDPHSLCSVAPPVSGDPPGSDMASDPVHPPNVVSLQSNLVSVVLDDDPVVVVVPDPSVVVSSVVSRVSSVVSNLSSVVVNCVVDPDLHWYWYAYPVRDIDTRCCPHPDVHPVVVVSNVVVVVVVVD

Organism: NCBI:txid1286632